Protein AF-0000000075690606 (afdb_homodimer)

Nearest PDB structures (foldseek):
  7mq9-assembly1_SK  TM=8.067E-01  e=2.997E-12  Homo sapiens
  6rxz-assembly1_CO  TM=7.701E-01  e=4.502E-12  Thermochaetoides thermophila
  6rxy-assembly1_CN  TM=7.654E-01  e=1.141E-11  Thermochaetoides thermophila
  3oii-assembly1_A  TM=7.706E-01  e=3.441E-11  Saccharomyces cerevisiae
  5wyk-assembly1_E2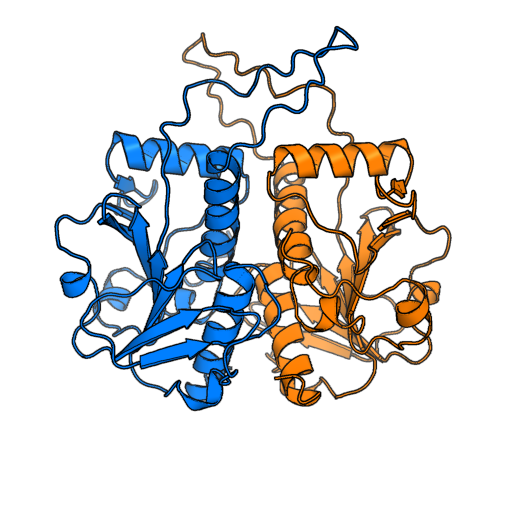  TM=7.170E-01  e=6.152E-11  Saccharomyces cerevisiae S288C

Sequence (434 aa):
MNDAKVISSKQLKSITPLLTFIIDGVKLYPHSKYPRPLLVTDEEEFESQKITKKDIITEQLYHVLYFLQNTALNLSGQQRVLLRTEDKQVIFVDPRLKVPDVFDDYLAMLHLLMEDRRVCSVEKGSEIMKFVKSDLTHSIPTGAKRIAAYLSKTDSVTSPDEFLKAEPTAVYIHLDPTVQSYDEVLLGKYCVSNDILSAVTLASRILHSMESKANLWMNDAKVISSKQLKSITPLLTFIIDGVKLYPHSKYPRPLLVTDEEEFESQKITKKDIITEQLYHVLYFLQNTALNLSGQQRVLLRTEDKQVIFVDPRLKVPDVFDDYLAMLHLLMEDRRVCSVEKGSEIMKFVKSDLTHSIPTGAKRIAAYLSKTDSVTSPDEFLKAEPTAVYIHLDPTVQSYDEVLLGKYCVSNDILSAVTLASRILHSMESKANLW

Structure (mmCIF, N/CA/C/O backbone):
data_AF-0000000075690606-model_v1
#
loop_
_entity.id
_entity.type
_entity.pdbx_description
1 polymer 'Uncharacterized protein'
#
loop_
_atom_site.group_PDB
_atom_site.id
_atom_site.type_symbol
_atom_site.label_atom_id
_atom_site.label_alt_id
_atom_site.label_comp_id
_atom_site.label_asym_id
_atom_site.label_entity_id
_atom_site.label_seq_id
_atom_site.pdbx_PDB_ins_code
_atom_site.Cartn_x
_atom_site.Cartn_y
_atom_site.Cartn_z
_atom_site.occupancy
_atom_site.B_iso_or_equiv
_atom_site.auth_seq_id
_atom_site.auth_comp_id
_atom_site.auth_asym_id
_atom_site.auth_atom_id
_atom_site.pdbx_PDB_model_num
ATOM 1 N N . MET A 1 1 ? -16.484 5.484 -18.156 1 24.42 1 MET A N 1
ATOM 2 C CA . MET A 1 1 ? -15.945 6.496 -17.25 1 24.42 1 MET A CA 1
ATOM 3 C C . MET A 1 1 ? -16.266 6.164 -15.797 1 24.42 1 MET A C 1
ATOM 5 O O . MET A 1 1 ? -17.422 6.168 -15.391 1 24.42 1 MET A O 1
ATOM 9 N N . ASN A 1 2 ? -15.703 5.145 -15.172 1 32.97 2 ASN A N 1
ATOM 10 C CA . ASN A 1 2 ? -15.977 4.414 -13.938 1 32.97 2 ASN A CA 1
ATOM 11 C C . ASN A 1 2 ? -16.031 5.348 -12.734 1 32.97 2 ASN A C 1
ATOM 13 O O . ASN A 1 2 ? -15.008 5.926 -12.352 1 32.97 2 ASN A O 1
ATOM 17 N N . ASP A 1 3 ? -17.141 6.121 -12.562 1 39.31 3 ASP A N 1
ATOM 18 C CA . ASP A 1 3 ? -17.422 7.219 -11.641 1 39.31 3 ASP A CA 1
ATOM 19 C C . ASP A 1 3 ? -17.281 6.762 -10.188 1 39.31 3 ASP A C 1
ATOM 21 O O . ASP A 1 3 ? -18.125 6.027 -9.68 1 39.31 3 ASP A O 1
ATOM 25 N N . ALA A 1 4 ? -16.234 6.289 -9.82 1 46.78 4 ALA A N 1
ATOM 26 C CA . ALA A 1 4 ? -16.125 6.184 -8.367 1 46.78 4 ALA A CA 1
ATOM 27 C C . ALA A 1 4 ? -16.797 7.359 -7.676 1 46.78 4 ALA A C 1
ATOM 29 O O . ALA A 1 4 ? -16.703 8.5 -8.133 1 46.78 4 ALA A O 1
ATOM 30 N N . LYS A 1 5 ? -17.891 7.133 -7.02 1 54.69 5 LYS A N 1
ATOM 31 C CA . LYS A 1 5 ? -18.594 8.164 -6.273 1 54.69 5 LYS A CA 1
ATOM 32 C C . LYS A 1 5 ? -17.625 9.07 -5.516 1 54.69 5 LYS A C 1
ATOM 34 O O . LYS A 1 5 ? -17.109 8.688 -4.465 1 54.69 5 LYS A O 1
ATOM 39 N N . VAL A 1 6 ? -16.938 9.867 -6.32 1 60.19 6 VAL A N 1
ATOM 40 C CA . VAL A 1 6 ? -16.094 10.883 -5.695 1 60.19 6 VAL A CA 1
ATOM 41 C C . VAL A 1 6 ? -16.953 11.836 -4.875 1 60.19 6 VAL A C 1
ATOM 43 O O . VAL A 1 6 ? -17.969 12.336 -5.359 1 60.19 6 VAL A O 1
ATOM 46 N N . ILE A 1 7 ? -16.75 11.859 -3.621 1 74 7 ILE A N 1
ATOM 47 C CA . ILE A 1 7 ? -17.484 12.711 -2.695 1 74 7 ILE A CA 1
ATOM 48 C C . ILE A 1 7 ? -17.406 14.164 -3.152 1 74 7 ILE A C 1
ATOM 50 O O . ILE A 1 7 ? -16.359 14.609 -3.641 1 74 7 ILE A O 1
ATOM 54 N N . SER A 1 8 ? -18.484 14.828 -3.139 1 76.19 8 SER A N 1
ATOM 55 C CA . SER A 1 8 ? -18.562 16.219 -3.564 1 76.19 8 SER A CA 1
ATOM 56 C C . SER A 1 8 ? -17.891 17.141 -2.547 1 76.19 8 SER A C 1
ATOM 58 O O . SER A 1 8 ? -17.719 16.766 -1.387 1 76.19 8 SER A O 1
ATOM 60 N N . SER A 1 9 ? -17.453 18.312 -3 1 77.69 9 SER A N 1
ATOM 61 C CA . SER A 1 9 ? -16.828 19.312 -2.137 1 77.69 9 SER A CA 1
ATOM 62 C C . SER A 1 9 ? -17.766 19.734 -1.014 1 77.69 9 SER A C 1
ATOM 64 O O . SER A 1 9 ? -17.344 19.938 0.121 1 77.69 9 SER A O 1
ATOM 66 N N . LYS A 1 10 ? -18.984 19.906 -1.404 1 77.56 10 LYS A N 1
ATOM 67 C CA . LYS A 1 10 ? -19.984 20.297 -0.422 1 77.56 10 LYS A CA 1
ATOM 68 C C . LYS A 1 10 ? -20.141 19.25 0.671 1 77.56 10 LYS A C 1
ATOM 70 O O . LYS A 1 10 ? -20.203 19.578 1.856 1 77.56 10 LYS A O 1
ATOM 75 N N . GLN A 1 11 ? -20.156 18.031 0.34 1 83 11 GLN A N 1
ATOM 76 C CA . GLN A 1 11 ? -20.281 16.938 1.291 1 83 11 GLN A CA 1
ATOM 77 C C . GLN A 1 11 ? -19.047 16.828 2.178 1 83 11 GLN A C 1
ATOM 79 O O . GLN A 1 11 ? -19.156 16.562 3.377 1 83 11 GLN A O 1
ATOM 84 N N . LEU A 1 12 ? -17.938 17.094 1.613 1 85.19 12 LEU A N 1
ATOM 85 C CA . LEU A 1 12 ? -16.672 16.969 2.326 1 85.19 12 LEU A CA 1
ATOM 86 C C . LEU A 1 12 ? -16.594 17.984 3.475 1 85.19 12 LEU A C 1
ATOM 88 O O . LEU A 1 12 ? -16.078 17.672 4.547 1 85.19 12 LEU A O 1
ATOM 92 N N . LYS A 1 13 ? -17.125 19.141 3.236 1 81.5 13 LYS A N 1
ATOM 93 C CA . LYS A 1 13 ? -17.078 20.203 4.25 1 81.5 13 LYS A CA 1
ATOM 94 C C . LYS A 1 13 ? -17.953 19.828 5.453 1 81.5 13 LYS A C 1
ATOM 96 O O . LYS A 1 13 ? -17.688 20.281 6.57 1 81.5 13 LYS A O 1
ATOM 101 N N . SER A 1 14 ? -18.891 18.984 5.211 1 85.81 14 SER A N 1
ATOM 102 C CA . SER A 1 14 ? -19.844 18.656 6.262 1 85.81 14 SER A CA 1
ATOM 103 C C . SER A 1 14 ? -19.406 17.422 7.035 1 85.81 14 SER A C 1
ATOM 105 O O . SER A 1 14 ? -20.016 17.078 8.055 1 85.81 14 SER A O 1
ATOM 107 N N . ILE A 1 15 ? -18.391 16.812 6.648 1 89.19 15 ILE A N 1
ATOM 108 C CA . ILE A 1 15 ? -17.969 15.562 7.262 1 89.19 15 ILE A CA 1
ATOM 109 C C . ILE A 1 15 ? -16.75 15.812 8.141 1 89.19 15 ILE A C 1
ATOM 111 O O . ILE A 1 15 ? -15.758 16.406 7.695 1 89.19 15 ILE A O 1
ATOM 115 N N . THR A 1 16 ? -16.922 15.461 9.398 1 89.69 16 THR A N 1
ATOM 116 C CA . THR A 1 16 ? -15.75 15.438 10.266 1 89.69 16 THR A CA 1
ATOM 117 C C . THR A 1 16 ? -14.938 14.164 10.039 1 89.69 16 THR A C 1
ATOM 119 O O . THR A 1 16 ? -15.445 13.055 10.219 1 89.69 16 THR A O 1
ATOM 122 N N . PRO A 1 17 ? -13.695 14.344 9.641 1 94.38 17 PRO A N 1
ATOM 123 C CA . PRO A 1 17 ? -12.906 13.148 9.367 1 94.38 17 PRO A CA 1
ATOM 124 C C . PRO A 1 17 ? -12.672 12.297 10.609 1 94.38 17 PRO A C 1
ATOM 126 O O . PRO A 1 17 ? -12.453 12.836 11.695 1 94.38 17 PRO A O 1
ATOM 129 N N . LEU A 1 18 ? -12.719 11.039 10.422 1 95.56 18 LEU A N 1
ATOM 130 C CA . LEU A 1 18 ? -12.461 10.086 11.5 1 95.56 18 LEU A CA 1
ATOM 131 C C . LEU A 1 18 ? -10.961 9.883 11.695 1 95.56 18 LEU A C 1
ATOM 133 O O . LEU A 1 18 ? -10.5 9.695 12.82 1 95.56 18 LEU A O 1
ATOM 137 N N . LEU A 1 19 ? -10.258 9.891 10.648 1 97.62 19 LEU A N 1
ATOM 138 C CA . LEU A 1 19 ? -8.828 9.602 10.68 1 97.62 19 LEU A CA 1
ATOM 139 C C . LEU A 1 19 ? -8.047 10.602 9.844 1 97.62 19 LEU A C 1
ATOM 141 O O . LEU A 1 19 ? -8.336 10.789 8.656 1 97.62 19 LEU A O 1
ATOM 145 N N . THR A 1 20 ? -7.129 11.305 10.461 1 97.75 20 THR A N 1
ATOM 146 C CA . THR A 1 20 ? -6.215 12.211 9.773 1 97.75 20 THR A CA 1
ATOM 147 C C . THR A 1 20 ? -4.777 11.711 9.875 1 97.75 20 THR A C 1
ATOM 149 O O . THR A 1 20 ? -4.23 11.594 10.969 1 97.75 20 THR A O 1
ATOM 152 N N . PHE A 1 21 ? -4.199 11.375 8.766 1 98.44 21 PHE A N 1
ATOM 153 C CA . PHE A 1 21 ? -2.791 10.992 8.734 1 98.44 21 PHE A CA 1
ATOM 154 C C . PHE A 1 21 ? -1.898 12.219 8.594 1 98.44 21 PHE A C 1
ATOM 156 O O . PHE A 1 21 ? -2.105 13.039 7.695 1 98.44 21 PHE A O 1
ATOM 163 N N . ILE A 1 22 ? -0.975 12.367 9.461 1 97.81 22 ILE A N 1
ATOM 164 C CA . ILE A 1 22 ? 0.093 13.352 9.328 1 97.81 22 ILE A CA 1
ATOM 165 C C . ILE A 1 22 ? 1.392 12.656 8.93 1 97.81 22 ILE A C 1
ATOM 167 O O . ILE A 1 22 ? 2.061 12.039 9.766 1 97.81 22 ILE A O 1
ATOM 171 N N . ILE A 1 23 ? 1.732 12.758 7.684 1 98.19 23 ILE A N 1
ATOM 172 C CA . ILE A 1 23 ? 2.936 12.117 7.152 1 98.19 23 ILE A CA 1
ATOM 173 C C . ILE A 1 23 ? 4.109 13.094 7.238 1 98.19 23 ILE A C 1
ATOM 175 O O . ILE A 1 23 ? 4.152 14.094 6.52 1 98.19 23 ILE A O 1
ATOM 179 N N . ASP A 1 24 ? 5.031 12.734 8.078 1 96.81 24 ASP A N 1
ATOM 180 C CA . ASP A 1 24 ? 6.156 13.617 8.367 1 96.81 24 ASP A CA 1
ATOM 181 C C . ASP A 1 24 ? 7.422 13.148 7.652 1 96.81 24 ASP A C 1
ATOM 183 O O . ASP A 1 24 ? 7.477 12.016 7.156 1 96.81 24 ASP A O 1
ATOM 187 N N . GLY A 1 25 ? 8.414 14.039 7.523 1 94.69 25 GLY A N 1
ATOM 188 C CA . GLY A 1 25 ? 9.688 13.711 6.902 1 94.69 25 GLY A CA 1
ATOM 189 C C . GLY A 1 25 ? 9.656 13.82 5.391 1 94.69 25 GLY A C 1
ATOM 190 O O . GLY A 1 25 ? 10.453 13.18 4.699 1 94.69 25 GLY A O 1
ATOM 191 N N . VAL A 1 26 ? 8.758 14.609 4.906 1 95 26 VAL A N 1
ATOM 192 C CA . VAL A 1 26 ? 8.594 14.758 3.463 1 95 26 VAL A CA 1
ATOM 193 C C . VAL A 1 26 ? 9.68 15.688 2.92 1 95 26 VAL A C 1
ATOM 195 O O . VAL A 1 26 ? 9.969 16.734 3.518 1 95 26 VAL A O 1
ATOM 198 N N . LYS A 1 27 ? 10.359 15.25 1.871 1 87.69 27 LYS A N 1
ATOM 199 C CA . LYS A 1 27 ? 11.312 16.094 1.146 1 87.69 27 LYS A CA 1
ATOM 200 C C . LYS A 1 27 ? 10.883 16.281 -0.305 1 87.69 27 LYS A C 1
ATOM 202 O O . LYS A 1 27 ? 10.719 15.305 -1.044 1 87.69 27 LYS A O 1
ATOM 207 N N . LEU A 1 28 ? 10.578 17.516 -0.555 1 83.06 28 LEU A N 1
ATOM 208 C CA . LEU A 1 28 ? 10.203 17.828 -1.929 1 83.06 28 LEU A CA 1
ATOM 209 C C . LEU A 1 28 ? 11.375 18.453 -2.684 1 83.06 28 LEU A C 1
ATOM 211 O O . LEU A 1 28 ? 12.078 19.312 -2.15 1 83.06 28 LEU A O 1
ATOM 215 N N . TYR A 1 29 ? 12.039 17.719 -3.527 1 68.06 29 TYR A N 1
ATOM 216 C CA . TYR A 1 29 ? 13.18 18.266 -4.25 1 68.06 29 TYR A CA 1
ATOM 217 C C . TYR A 1 29 ? 12.758 18.797 -5.617 1 68.06 29 TYR A C 1
ATOM 219 O O . TYR A 1 29 ? 11.867 18.234 -6.258 1 68.06 29 TYR A O 1
ATOM 227 N N . PRO A 1 30 ? 13.305 20.078 -5.754 1 55.25 30 PRO A N 1
ATOM 228 C CA . PRO A 1 30 ? 13.078 20.516 -7.129 1 55.25 30 PRO A CA 1
ATOM 229 C C . PRO A 1 30 ? 13.609 19.531 -8.164 1 55.25 30 PRO A C 1
ATOM 231 O O . PRO A 1 30 ? 14.695 18.969 -7.996 1 55.25 30 PRO A O 1
ATOM 234 N N . HIS A 1 31 ? 12.859 18.562 -8.438 1 48.44 31 HIS A N 1
ATOM 235 C CA . HIS A 1 31 ? 13.383 17.688 -9.477 1 48.44 31 HIS A CA 1
ATOM 236 C C . HIS A 1 31 ? 14.016 18.5 -10.609 1 48.44 31 HIS A C 1
ATOM 238 O O . HIS A 1 31 ? 13.383 19.406 -11.156 1 48.44 31 HIS A O 1
ATOM 244 N N . SER A 1 32 ? 15.297 18.828 -10.469 1 41.28 32 SER A N 1
ATOM 245 C CA . SER A 1 32 ? 15.836 19.375 -11.711 1 41.28 32 SER A CA 1
ATOM 246 C C . SER A 1 32 ? 15.156 18.75 -12.922 1 41.28 32 SER A C 1
ATOM 248 O O . SER A 1 32 ? 14.625 17.641 -12.844 1 41.28 32 SER A O 1
ATOM 250 N N . LYS A 1 33 ? 15.281 19.438 -14.102 1 37.09 33 LYS A N 1
ATOM 251 C CA . LYS A 1 33 ? 14.641 19.094 -15.375 1 37.09 33 LYS A CA 1
ATOM 252 C C . LYS A 1 33 ? 14.555 17.578 -15.555 1 37.09 33 LYS A C 1
ATOM 254 O O . LYS A 1 33 ? 14.945 16.812 -14.672 1 37.09 33 LYS A O 1
ATOM 259 N N . TYR A 1 34 ? 15.25 17.016 -16.844 1 34.25 34 TYR A N 1
ATOM 260 C CA . TYR A 1 34 ? 15.07 15.906 -17.766 1 34.25 34 TYR A CA 1
ATOM 261 C C . TYR A 1 34 ? 15.438 14.586 -17.109 1 34.25 34 TYR A C 1
ATOM 263 O O . TYR A 1 34 ? 16.25 14.555 -16.172 1 34.25 34 TYR A O 1
ATOM 271 N N . PRO A 1 35 ? 14.672 13.602 -17.5 1 35.22 35 PRO A N 1
ATOM 272 C CA . PRO A 1 35 ? 14.953 12.211 -17.172 1 35.22 35 PRO A CA 1
ATOM 273 C C . PRO A 1 35 ? 16.453 11.906 -17.125 1 35.22 35 PRO A C 1
ATOM 275 O O . PRO A 1 35 ? 17.234 12.547 -17.828 1 35.22 35 PRO A O 1
ATOM 278 N N . ARG A 1 36 ? 16.875 11.367 -16.094 1 33.84 36 ARG A N 1
ATOM 279 C CA . ARG A 1 36 ? 18.25 10.875 -16.078 1 33.84 36 ARG A CA 1
ATOM 280 C C . ARG A 1 36 ? 18.688 10.406 -17.469 1 33.84 36 ARG A C 1
ATOM 282 O O . ARG A 1 36 ? 17.953 9.688 -18.141 1 33.84 36 ARG A O 1
ATOM 289 N N . PRO A 1 37 ? 19.578 11.156 -18.188 1 29.89 37 PRO A N 1
ATOM 290 C CA . PRO A 1 37 ? 20.078 10.594 -19.438 1 29.89 37 PRO A CA 1
ATOM 291 C C . PRO A 1 37 ? 20.391 9.102 -19.328 1 29.89 37 PRO A C 1
ATOM 293 O O . PRO A 1 37 ? 21.031 8.672 -18.375 1 29.89 37 PRO A O 1
ATOM 296 N N . LEU A 1 38 ? 19.516 8.281 -19.891 1 30.48 38 LEU A N 1
ATOM 297 C CA . LEU A 1 38 ? 19.922 6.891 -20.078 1 30.48 38 LEU A CA 1
ATOM 298 C C . LEU A 1 38 ? 21.297 6.816 -20.734 1 30.48 38 LEU A C 1
ATOM 300 O O . LEU A 1 38 ? 21.438 7.039 -21.953 1 30.48 38 LEU A O 1
ATOM 304 N N . LEU A 1 39 ? 22.453 7.492 -20.359 1 30.55 39 LEU A N 1
ATOM 305 C CA . LEU A 1 39 ? 23.656 7.129 -21.094 1 30.55 39 LEU A CA 1
ATOM 306 C C . LEU A 1 39 ? 23.766 5.617 -21.234 1 30.55 39 LEU A C 1
ATOM 308 O O . LEU A 1 39 ? 23.781 4.887 -20.25 1 30.55 39 LEU A O 1
ATOM 312 N N . VAL A 1 40 ? 23.109 5.027 -22.359 1 30.05 40 VAL A N 1
ATOM 313 C CA . VAL A 1 40 ? 23.297 3.678 -22.875 1 30.05 40 VAL A CA 1
ATOM 314 C C . VAL A 1 40 ? 24.734 3.232 -22.641 1 30.05 40 VAL A C 1
ATOM 316 O O . VAL A 1 40 ? 25 2.061 -22.359 1 30.05 40 VAL A O 1
ATOM 319 N N . THR A 1 41 ? 25.797 3.818 -23.469 1 30.73 41 THR A N 1
ATOM 320 C CA . THR A 1 41 ? 26.891 3.092 -24.109 1 30.73 41 THR A CA 1
ATOM 321 C C . THR A 1 41 ? 27.828 2.5 -23.047 1 30.73 41 THR A C 1
ATOM 323 O O . THR A 1 41 ? 28.344 1.396 -23.234 1 30.73 41 THR A O 1
ATOM 326 N N . ASP A 1 42 ? 28.859 3.316 -22.562 1 31.97 42 ASP A N 1
ATOM 327 C CA . ASP A 1 42 ? 30.109 2.74 -22.062 1 31.97 42 ASP A CA 1
ATOM 328 C C . ASP A 1 42 ? 29.859 1.919 -20.797 1 31.97 42 ASP A C 1
ATOM 330 O O . ASP A 1 42 ? 29.016 2.273 -19.984 1 31.97 42 ASP A O 1
ATOM 334 N N . GLU A 1 43 ? 30.25 0.539 -20.719 1 33.53 43 GLU A N 1
ATOM 335 C CA . GLU A 1 43 ? 30.469 -0.505 -19.734 1 33.53 43 GLU A CA 1
ATOM 336 C C . GLU A 1 43 ? 30.562 0.082 -18.328 1 33.53 43 GLU A C 1
ATOM 338 O O . GLU A 1 43 ? 30.109 -0.534 -17.359 1 33.53 43 GLU A O 1
ATOM 343 N N . GLU A 1 44 ? 31.344 1.077 -18.109 1 33.06 44 GLU A N 1
ATOM 344 C CA . GLU A 1 44 ? 31.828 1.677 -16.875 1 33.06 44 GLU A CA 1
ATOM 345 C C . GLU A 1 44 ? 30.719 2.441 -16.156 1 33.06 44 GLU A C 1
ATOM 347 O O . GLU A 1 44 ? 30.703 2.516 -14.922 1 33.06 44 GLU A O 1
ATOM 352 N N . GLU A 1 45 ? 29.938 3.305 -16.844 1 32.97 45 GLU A N 1
ATOM 353 C CA . GLU A 1 45 ? 29.125 4.277 -16.125 1 32.97 45 GLU A CA 1
ATOM 354 C C . GLU A 1 45 ? 27.812 3.648 -15.648 1 32.97 45 GLU A C 1
ATOM 356 O O . GLU A 1 45 ? 26.875 4.359 -15.258 1 32.97 45 GLU A O 1
ATOM 361 N N . PHE A 1 46 ? 27.281 2.502 -16.031 1 33.19 46 PHE A N 1
ATOM 362 C CA . PHE A 1 46 ? 26.375 1.87 -15.078 1 33.19 46 PHE A CA 1
ATOM 363 C C . PHE A 1 46 ? 26.797 2.189 -13.648 1 33.19 46 PHE A C 1
ATOM 365 O O . PHE A 1 46 ? 27.25 1.306 -12.914 1 33.19 46 PHE A O 1
ATOM 372 N N . GLU A 1 47 ? 27.75 3.094 -13.5 1 34 47 GLU A N 1
ATOM 373 C CA . GLU A 1 47 ? 27.969 3.518 -12.117 1 34 47 GLU A CA 1
ATOM 374 C C . GLU A 1 47 ? 26.656 3.639 -11.359 1 34 47 GLU A C 1
ATOM 376 O O . GLU A 1 47 ? 25.641 4.074 -11.914 1 34 47 GLU A O 1
ATOM 381 N N . SER A 1 48 ? 26.375 2.895 -10.297 1 37.78 48 SER A N 1
ATOM 382 C CA . SER A 1 48 ? 25.391 2.945 -9.211 1 37.78 48 SER A CA 1
ATOM 383 C C . SER A 1 48 ? 24.828 4.352 -9.039 1 37.78 48 SER A C 1
ATOM 385 O O . SER A 1 48 ? 25.547 5.273 -8.656 1 37.78 48 SER A O 1
ATOM 387 N N . GLN A 1 49 ? 24.375 4.945 -10.031 1 42.22 49 GLN A N 1
ATOM 388 C CA . GLN A 1 49 ? 23.75 6.219 -9.703 1 42.22 49 GLN A CA 1
ATOM 389 C C . GLN A 1 49 ? 23.266 6.238 -8.25 1 42.22 49 GLN A C 1
ATOM 391 O O . GLN A 1 49 ? 22.547 5.336 -7.816 1 42.22 49 GLN A O 1
ATOM 396 N N . LYS A 1 50 ? 24 6.867 -7.496 1 47.72 50 LYS A N 1
ATOM 397 C CA . LYS A 1 50 ? 23.828 7.031 -6.055 1 47.72 50 LYS A CA 1
ATOM 398 C C . LYS A 1 50 ? 22.391 7.344 -5.695 1 47.72 50 LYS A C 1
ATOM 400 O O . LYS A 1 50 ? 21.859 8.391 -6.078 1 47.72 50 LYS A O 1
ATOM 405 N N . ILE A 1 51 ? 21.594 6.273 -5.637 1 52.94 51 ILE A N 1
ATOM 406 C CA . ILE A 1 51 ? 20.344 6.41 -4.914 1 52.94 51 ILE A CA 1
ATOM 407 C C . ILE A 1 51 ? 20.547 7.316 -3.699 1 52.94 51 ILE A C 1
ATOM 409 O O . ILE A 1 51 ? 21.438 7.086 -2.885 1 52.94 51 ILE A O 1
ATOM 413 N N . THR A 1 52 ? 20.016 8.594 -3.973 1 64.94 52 THR A N 1
ATOM 414 C CA . THR A 1 52 ? 20.094 9.5 -2.83 1 64.94 52 THR A CA 1
ATOM 415 C C . THR A 1 52 ? 18.922 9.289 -1.889 1 64.94 52 THR A C 1
ATOM 417 O O . THR A 1 52 ? 17.906 8.68 -2.268 1 64.94 52 THR A O 1
ATOM 420 N N . LYS A 1 53 ? 19.141 9.523 -0.742 1 70.06 53 LYS A N 1
ATOM 421 C CA . LYS A 1 53 ? 18.078 9.539 0.251 1 70.06 53 LYS A CA 1
ATOM 422 C C . LYS A 1 53 ? 16.859 10.328 -0.255 1 70.06 53 LYS A C 1
ATOM 424 O O . LYS A 1 53 ? 15.719 9.969 0.034 1 70.06 53 LYS A O 1
ATOM 429 N N . LYS A 1 54 ? 17.188 11.227 -1.135 1 66.88 54 LYS A N 1
ATOM 430 C CA . LYS A 1 54 ? 16.141 12.055 -1.698 1 66.88 54 LYS A CA 1
ATOM 431 C C . LYS A 1 54 ? 15.211 11.242 -2.602 1 66.88 54 LYS A C 1
ATOM 433 O O . LYS A 1 54 ? 13.992 11.359 -2.523 1 66.88 54 LYS A O 1
ATOM 438 N N . ASP A 1 55 ? 15.82 10.406 -3.328 1 77.25 55 ASP A N 1
ATOM 439 C CA . ASP A 1 55 ? 15.039 9.586 -4.242 1 77.25 55 ASP A CA 1
ATOM 440 C C . ASP A 1 55 ? 14.172 8.586 -3.473 1 77.25 55 ASP A C 1
ATOM 442 O O . ASP A 1 55 ? 12.984 8.43 -3.77 1 77.25 55 ASP A O 1
ATOM 446 N N . ILE A 1 56 ? 14.656 8.125 -2.383 1 86.31 56 ILE A N 1
ATOM 447 C CA . ILE A 1 56 ? 13.961 7.109 -1.604 1 86.31 56 ILE A CA 1
ATOM 448 C C . ILE A 1 56 ? 12.742 7.727 -0.925 1 86.31 56 ILE A C 1
ATOM 450 O O . ILE A 1 56 ? 11.648 7.152 -0.954 1 86.31 56 ILE A O 1
ATOM 454 N N . ILE A 1 57 ? 12.945 8.914 -0.417 1 88.94 57 ILE A N 1
ATOM 455 C CA . ILE A 1 57 ? 11.875 9.578 0.315 1 88.94 57 ILE A CA 1
ATOM 456 C C . ILE A 1 57 ? 10.734 9.93 -0.642 1 88.94 57 ILE A C 1
ATOM 458 O O . ILE A 1 57 ? 9.562 9.781 -0.299 1 88.94 57 ILE A O 1
ATOM 462 N N . THR A 1 58 ? 11.094 10.352 -1.802 1 90.94 58 THR A N 1
ATOM 463 C CA . THR A 1 58 ? 10.094 10.688 -2.809 1 90.94 58 THR A CA 1
ATOM 464 C C . THR A 1 58 ? 9.289 9.453 -3.213 1 90.94 58 THR A C 1
ATOM 466 O O . THR A 1 58 ? 8.07 9.523 -3.342 1 90.94 58 THR A O 1
ATOM 469 N N . GLU A 1 59 ? 10.016 8.414 -3.383 1 92.56 59 GLU A N 1
ATOM 470 C CA . GLU A 1 59 ? 9.359 7.164 -3.766 1 92.56 59 GLU A CA 1
ATOM 471 C C . GLU A 1 59 ? 8.484 6.629 -2.637 1 92.56 59 GLU A C 1
ATOM 473 O O . GLU A 1 59 ? 7.375 6.148 -2.879 1 92.56 59 GLU A O 1
ATOM 478 N N . GLN A 1 60 ? 8.992 6.711 -1.403 1 95.25 60 GLN A N 1
ATOM 479 C CA . GLN A 1 60 ? 8.211 6.277 -0.251 1 95.25 60 GLN A CA 1
ATOM 480 C C . GLN A 1 60 ? 6.918 7.078 -0.128 1 95.25 60 GLN A C 1
ATOM 482 O O . GLN A 1 60 ? 5.852 6.516 0.143 1 95.25 60 GLN A O 1
ATOM 487 N N . LEU A 1 61 ? 7.059 8.336 -0.376 1 97.19 61 LEU A N 1
ATOM 488 C CA . LEU A 1 61 ? 5.879 9.195 -0.354 1 97.19 61 LEU A CA 1
ATOM 489 C C . LEU A 1 61 ? 4.875 8.758 -1.416 1 97.19 61 LEU A C 1
ATOM 491 O O . LEU A 1 61 ? 3.664 8.773 -1.174 1 97.19 61 LEU A O 1
ATOM 495 N N . TYR A 1 62 ? 5.363 8.375 -2.58 1 96.56 62 TYR A N 1
ATOM 496 C CA . TYR A 1 62 ? 4.492 7.902 -3.652 1 96.56 62 TYR A CA 1
ATOM 497 C C . TYR A 1 62 ? 3.662 6.711 -3.193 1 96.56 62 TYR A C 1
ATOM 499 O O . TYR A 1 62 ? 2.449 6.668 -3.42 1 96.56 62 TYR A O 1
ATOM 507 N N . HIS A 1 63 ? 4.27 5.773 -2.529 1 97.69 63 HIS A N 1
ATOM 508 C CA . HIS A 1 63 ? 3.576 4.582 -2.049 1 97.69 63 HIS A CA 1
ATOM 509 C C . HIS A 1 63 ? 2.516 4.941 -1.012 1 97.69 63 HIS A C 1
ATOM 511 O O . HIS A 1 63 ? 1.401 4.414 -1.049 1 97.69 63 HIS A O 1
ATOM 517 N N . VAL A 1 64 ? 2.848 5.836 -0.12 1 98.56 64 VAL A N 1
ATOM 518 C CA . VAL A 1 64 ? 1.948 6.203 0.969 1 98.56 64 VAL A CA 1
ATOM 519 C C . VAL A 1 64 ? 0.738 6.949 0.412 1 98.56 64 VAL A C 1
ATOM 521 O O . VAL A 1 64 ? -0.406 6.598 0.704 1 98.56 64 VAL A O 1
ATOM 524 N N . LEU A 1 65 ? 1 7.938 -0.447 1 98.25 65 LEU A N 1
ATOM 525 C CA . LEU A 1 65 ? -0.085 8.734 -1.007 1 98.25 65 LEU A CA 1
ATOM 526 C C . LEU A 1 65 ? -0.987 7.883 -1.893 1 98.25 65 LEU A C 1
ATOM 528 O O . LEU A 1 65 ? -2.215 7.984 -1.816 1 98.25 65 LEU A O 1
ATOM 532 N N . TYR A 1 66 ? -0.346 7.074 -2.711 1 97.62 66 TYR A N 1
ATOM 533 C CA . TYR A 1 66 ? -1.11 6.211 -3.604 1 97.62 66 TYR A CA 1
ATOM 534 C C . TYR A 1 66 ? -2.059 5.312 -2.816 1 97.62 66 TYR A C 1
ATOM 536 O O . TYR A 1 66 ? -3.225 5.156 -3.186 1 97.62 66 TYR A O 1
ATOM 544 N N . PHE A 1 67 ? -1.604 4.766 -1.772 1 98.25 67 PHE A N 1
ATOM 545 C CA . PHE A 1 67 ? -2.396 3.869 -0.939 1 98.25 67 PHE A CA 1
ATOM 546 C C . PHE A 1 67 ? -3.482 4.637 -0.197 1 98.25 67 PHE A C 1
ATOM 548 O O . PHE A 1 67 ? -4.664 4.305 -0.296 1 98.25 67 PHE A O 1
ATOM 555 N N . LEU A 1 68 ? -3.156 5.699 0.499 1 98.19 68 LEU A N 1
ATOM 556 C CA . LEU A 1 68 ? -4.074 6.402 1.39 1 98.19 68 LEU A CA 1
ATOM 557 C C . LEU A 1 68 ? -5.188 7.078 0.599 1 98.19 68 LEU A C 1
ATOM 559 O O . LEU A 1 68 ? -6.316 7.191 1.083 1 98.19 68 LEU A O 1
ATOM 563 N N . GLN A 1 69 ? -4.883 7.496 -0.628 1 96.44 69 GLN A N 1
ATOM 564 C CA . GLN A 1 69 ? -5.902 8.164 -1.434 1 96.44 69 GLN A CA 1
ATOM 565 C C . GLN A 1 69 ? -6.859 7.152 -2.059 1 96.44 69 GLN A C 1
ATOM 567 O O . GLN A 1 69 ? -7.863 7.535 -2.662 1 96.44 69 GLN A O 1
ATOM 572 N N . ASN A 1 70 ? -6.484 5.848 -1.897 1 94.62 70 ASN A N 1
ATOM 573 C CA . ASN A 1 70 ? -7.285 4.781 -2.492 1 94.62 70 ASN A CA 1
ATOM 574 C C . ASN A 1 70 ? -7.887 3.871 -1.427 1 94.62 70 ASN A C 1
ATOM 576 O O . ASN A 1 70 ? -7.852 2.646 -1.558 1 94.62 70 ASN A O 1
ATOM 580 N N . THR A 1 71 ? -8.391 4.441 -0.391 1 93.88 71 THR A N 1
ATOM 581 C CA . THR A 1 71 ? -9.055 3.695 0.673 1 93.88 71 THR A CA 1
ATOM 582 C C . THR A 1 71 ? -10.539 4.039 0.73 1 93.88 71 THR A C 1
ATOM 584 O O . THR A 1 71 ? -10.961 5.09 0.24 1 93.88 71 THR A O 1
ATOM 587 N N . ALA A 1 72 ? -11.312 3.137 1.305 1 89.5 72 ALA A N 1
ATOM 588 C CA . ALA A 1 72 ? -12.742 3.377 1.459 1 89.5 72 ALA A CA 1
ATOM 589 C C . ALA A 1 72 ? -13 4.582 2.355 1 89.5 72 ALA A C 1
ATOM 591 O O . ALA A 1 72 ? -13.906 5.379 2.09 1 89.5 72 ALA A O 1
ATOM 592 N N . LEU A 1 73 ? -12.211 4.746 3.385 1 92.56 73 LEU A N 1
ATOM 593 C CA . LEU A 1 73 ? -12.352 5.871 4.305 1 92.56 73 LEU A CA 1
ATOM 594 C C . LEU A 1 73 ? -12.102 7.191 3.586 1 92.56 73 LEU A C 1
ATOM 596 O O . LEU A 1 73 ? -12.805 8.18 3.838 1 92.56 73 LEU A O 1
ATOM 600 N N . ASN A 1 74 ? -11.141 7.191 2.738 1 93.94 74 ASN A N 1
ATOM 601 C CA . ASN A 1 74 ? -10.852 8.406 1.976 1 93.94 74 ASN A CA 1
ATOM 602 C C . ASN A 1 74 ? -11.969 8.727 0.991 1 93.94 74 ASN A C 1
ATOM 604 O O . ASN A 1 74 ? -12.398 9.883 0.892 1 93.94 74 ASN A O 1
ATOM 608 N N . LEU A 1 75 ? -12.453 7.73 0.335 1 89.62 75 LEU A N 1
ATOM 609 C CA . LEU A 1 75 ? -13.508 7.91 -0.656 1 89.62 75 LEU A CA 1
ATOM 610 C C . LEU A 1 75 ? -14.789 8.414 -0 1 89.62 75 LEU A C 1
ATOM 612 O O . LEU A 1 75 ? -15.555 9.164 -0.614 1 89.62 75 LEU A O 1
ATOM 616 N N . SER A 1 76 ? -15 8.039 1.222 1 89.06 76 SER A N 1
ATOM 617 C CA . SER A 1 76 ? -16.203 8.453 1.939 1 89.06 76 SER A CA 1
ATOM 618 C C . SER A 1 76 ? -16.016 9.828 2.578 1 89.06 76 SER A C 1
ATOM 620 O O . SER A 1 76 ? -16.938 10.375 3.18 1 89.06 76 SER A O 1
ATOM 622 N N . GLY A 1 77 ? -14.828 10.344 2.504 1 91.62 77 GLY A N 1
ATOM 623 C CA . GLY A 1 77 ? -14.547 11.672 3.047 1 91.62 77 GLY A CA 1
ATOM 624 C C . GLY A 1 77 ? -14.172 11.648 4.516 1 91.62 77 GLY A C 1
ATOM 625 O O . GLY A 1 77 ? -14.031 12.695 5.141 1 91.62 77 GLY A O 1
ATOM 626 N N . GLN A 1 78 ? -13.914 10.477 5.047 1 93.88 78 GLN A N 1
ATOM 627 C CA . GLN A 1 78 ? -13.672 10.336 6.48 1 93.88 78 GLN A CA 1
ATOM 628 C C . GLN A 1 78 ? -12.18 10.266 6.781 1 93.88 78 GLN A C 1
ATOM 630 O O . GLN A 1 78 ? -11.781 10.109 7.938 1 93.88 78 GLN A O 1
ATOM 635 N N . GLN A 1 79 ? -11.383 10.391 5.793 1 96 79 GLN A N 1
ATOM 636 C CA . GLN A 1 79 ? -9.93 10.398 5.938 1 96 79 GLN A CA 1
ATOM 637 C C . GLN A 1 79 ? -9.336 11.703 5.418 1 96 79 GLN A C 1
ATOM 639 O O . GLN A 1 79 ? -9.844 12.281 4.449 1 96 79 GLN A O 1
ATOM 644 N N . ARG A 1 80 ? -8.312 12.188 6.133 1 96.81 80 ARG A N 1
ATOM 645 C CA . ARG A 1 80 ? -7.516 13.32 5.676 1 96.81 80 ARG A CA 1
ATOM 646 C C . ARG A 1 80 ? -6.027 13 5.719 1 96.81 80 ARG A C 1
ATOM 648 O O . ARG A 1 80 ? -5.59 12.164 6.52 1 96.81 80 ARG A O 1
ATOM 655 N N . VAL A 1 81 ? -5.312 13.602 4.781 1 98.31 81 VAL A N 1
ATOM 656 C CA . VAL A 1 81 ? -3.861 13.43 4.754 1 98.31 81 VAL A CA 1
ATOM 657 C C . VAL A 1 81 ? -3.186 14.805 4.773 1 98.31 81 VAL A C 1
ATOM 659 O O . VAL A 1 81 ? -3.531 15.688 3.986 1 98.31 81 VAL A O 1
ATOM 662 N N . LEU A 1 82 ? -2.354 15.023 5.695 1 97.69 82 LEU A N 1
ATOM 663 C CA . LEU A 1 82 ? -1.469 16.172 5.785 1 97.69 82 LEU A CA 1
ATOM 664 C C . LEU A 1 82 ? -0.008 15.758 5.668 1 97.69 82 LEU A C 1
ATOM 666 O O . LEU A 1 82 ? 0.41 14.773 6.293 1 97.69 82 LEU A O 1
ATOM 670 N N . LEU A 1 83 ? 0.686 16.453 4.844 1 97.56 83 LEU A N 1
ATOM 671 C CA . LEU A 1 83 ? 2.123 16.234 4.73 1 97.56 83 LEU A CA 1
ATOM 672 C C . LEU A 1 83 ? 2.9 17.312 5.461 1 97.56 83 LEU A C 1
ATOM 674 O O . LEU A 1 83 ? 2.529 18.5 5.402 1 97.56 83 LEU A O 1
ATOM 678 N N . ARG A 1 84 ? 3.854 16.938 6.09 1 96.06 84 ARG A N 1
ATOM 679 C CA . ARG A 1 84 ? 4.766 17.891 6.703 1 96.06 84 ARG A CA 1
ATOM 680 C C . ARG A 1 84 ? 6.184 17.719 6.168 1 96.06 84 ARG A C 1
ATOM 682 O O . ARG A 1 84 ? 6.777 16.656 6.312 1 96.06 84 ARG A O 1
ATOM 689 N N . THR A 1 85 ? 6.707 18.719 5.594 1 93.62 85 THR A N 1
ATOM 690 C CA . THR A 1 85 ? 8.047 18.688 5.023 1 93.62 85 THR A CA 1
ATOM 691 C C . THR A 1 85 ? 9.102 18.844 6.113 1 93.62 85 THR A C 1
ATOM 693 O O . THR A 1 85 ? 8.781 19.188 7.254 1 93.62 85 THR A O 1
ATOM 696 N N . GLU A 1 86 ? 10.297 18.578 5.777 1 88.44 86 GLU A N 1
ATOM 697 C CA . GLU A 1 86 ? 11.406 18.672 6.723 1 88.44 86 GLU A CA 1
ATOM 698 C C . GLU A 1 86 ? 11.547 20.094 7.25 1 88.44 86 GLU A C 1
ATOM 700 O O . GLU A 1 86 ? 11.945 20.312 8.398 1 88.44 86 GLU A O 1
ATOM 705 N N . ASP A 1 87 ? 11.203 21.094 6.363 1 87.75 87 ASP A N 1
ATOM 706 C CA . ASP A 1 87 ? 11.281 22.484 6.789 1 87.75 87 ASP A CA 1
ATOM 707 C C . ASP A 1 87 ? 9.977 22.922 7.465 1 87.75 87 ASP A C 1
ATOM 709 O O . ASP A 1 87 ? 9.703 24.125 7.574 1 87.75 87 ASP A O 1
ATOM 713 N N . LYS A 1 88 ? 9.109 22.016 7.762 1 89.19 88 LYS A N 1
ATOM 714 C CA . LYS A 1 88 ? 7.93 22.172 8.609 1 89.19 88 LYS A CA 1
ATOM 715 C C . LYS A 1 88 ? 6.801 22.875 7.871 1 89.19 88 LYS A C 1
ATOM 717 O O . LYS A 1 88 ? 5.922 23.469 8.492 1 89.19 88 LYS A O 1
ATOM 722 N N . GLN A 1 89 ? 6.934 22.875 6.621 1 93.62 89 GLN A N 1
ATOM 723 C CA . GLN A 1 89 ? 5.77 23.312 5.855 1 93.62 89 GLN A CA 1
ATOM 724 C C . GLN A 1 89 ? 4.707 22.219 5.793 1 93.62 89 GLN A C 1
ATOM 726 O O . GLN A 1 89 ? 5.027 21.031 5.832 1 93.62 89 GLN A O 1
ATOM 731 N N . VAL A 1 90 ? 3.498 22.703 5.777 1 96.31 90 VAL A N 1
ATOM 732 C CA . VAL A 1 90 ? 2.379 21.766 5.793 1 96.31 90 VAL A CA 1
ATOM 733 C C . VAL A 1 90 ? 1.682 21.766 4.434 1 96.31 90 VAL A C 1
ATOM 735 O O . VAL A 1 90 ? 1.458 22.828 3.85 1 96.31 90 VAL A O 1
ATOM 738 N N . ILE A 1 91 ? 1.443 20.609 3.928 1 97.25 91 ILE A N 1
ATOM 739 C CA . ILE A 1 91 ? 0.727 20.438 2.668 1 97.25 91 ILE A CA 1
ATOM 740 C C . ILE A 1 91 ? -0.587 19.703 2.916 1 97.25 91 ILE A C 1
ATOM 742 O O . ILE A 1 91 ? -0.6 18.625 3.535 1 97.25 91 ILE A O 1
ATOM 746 N N . PHE A 1 92 ? -1.619 20.281 2.488 1 96.75 92 PHE A N 1
ATOM 747 C CA . PHE A 1 92 ? -2.932 19.641 2.543 1 96.75 92 PHE A CA 1
ATOM 748 C C . PHE A 1 92 ? -3.191 18.828 1.286 1 96.75 92 PHE A C 1
ATOM 750 O O . PHE A 1 92 ? -2.953 19.297 0.172 1 96.75 92 PHE A O 1
ATOM 757 N N . VAL A 1 93 ? -3.629 17.562 1.451 1 96.69 93 VAL A N 1
ATOM 758 C CA . VAL A 1 93 ? -3.986 16.672 0.348 1 96.69 93 VAL A CA 1
ATOM 759 C C . VAL A 1 93 ? -5.5 16.469 0.319 1 96.69 93 VAL A C 1
ATOM 761 O O . VAL A 1 93 ? -6.062 15.828 1.211 1 96.69 93 VAL A O 1
ATOM 764 N N . ASP A 1 94 ? -6.102 16.922 -0.72 1 93.75 94 ASP A N 1
ATOM 765 C CA . ASP A 1 94 ? -7.543 16.766 -0.879 1 93.75 94 ASP A CA 1
ATOM 766 C C . ASP A 1 94 ? -7.926 15.297 -1.071 1 93.75 94 ASP A C 1
ATOM 768 O O . ASP A 1 94 ? -7.273 14.578 -1.827 1 93.75 94 ASP A O 1
ATOM 772 N N . PRO A 1 95 ? -8.961 14.844 -0.286 1 93.5 95 PRO A N 1
ATOM 773 C CA . PRO A 1 95 ? -9.406 13.461 -0.451 1 93.5 95 PRO A CA 1
ATOM 774 C C . PRO A 1 95 ? -9.766 13.125 -1.896 1 93.5 95 PRO A C 1
ATOM 776 O O . PRO A 1 95 ? -9.734 11.953 -2.287 1 93.5 95 PRO A O 1
ATOM 779 N N . ARG A 1 96 ? -10 14.055 -2.752 1 91 96 ARG A N 1
ATOM 780 C CA . ARG A 1 96 ? -10.422 13.828 -4.129 1 91 96 ARG A CA 1
ATOM 781 C C . ARG A 1 96 ? -9.219 13.719 -5.062 1 91 96 ARG A C 1
ATOM 783 O O . ARG A 1 96 ? -9.375 13.422 -6.25 1 91 96 ARG A O 1
ATOM 790 N N . LEU A 1 97 ? -8.078 13.891 -4.527 1 93 97 LEU A N 1
ATOM 791 C CA . LEU A 1 97 ? -6.883 13.773 -5.355 1 93 97 LEU A CA 1
ATOM 792 C C . LEU A 1 97 ? -6.676 12.336 -5.816 1 93 97 LEU A C 1
ATOM 794 O O . LEU A 1 97 ? -6.578 11.422 -4.996 1 93 97 LEU A O 1
ATOM 798 N N . LYS A 1 98 ? -6.688 12.273 -7.109 1 91.25 98 LYS A N 1
ATOM 799 C CA . LYS A 1 98 ? -6.211 11.016 -7.684 1 91.25 98 LYS A CA 1
ATOM 800 C C . LYS A 1 98 ? -4.711 11.062 -7.941 1 91.25 98 LYS A C 1
ATOM 802 O O . LYS A 1 98 ? -4.25 11.773 -8.836 1 91.25 98 LYS A O 1
ATOM 807 N N . VAL A 1 99 ? -4 10.297 -7.117 1 94.12 99 VAL A N 1
ATOM 808 C CA . VAL A 1 99 ? -2.561 10.219 -7.34 1 94.12 99 VAL A CA 1
ATOM 809 C C . VAL A 1 99 ? -2.283 9.547 -8.68 1 94.12 99 VAL A C 1
ATOM 811 O O . VAL A 1 99 ? -2.871 8.508 -8.992 1 94.12 99 VAL A O 1
ATOM 814 N N . PRO A 1 100 ? -1.421 10.172 -9.5 1 91.19 100 PRO A N 1
ATOM 815 C CA . PRO A 1 100 ? -1.142 9.57 -10.805 1 91.19 100 PRO A CA 1
ATOM 816 C C . PRO A 1 100 ? -0.654 8.133 -10.711 1 91.19 100 PRO A C 1
ATOM 818 O O . PRO A 1 100 ? 0.118 7.797 -9.805 1 91.19 100 PRO A O 1
ATOM 821 N N . ASP A 1 101 ? -1.082 7.332 -11.648 1 90.81 101 ASP A N 1
ATOM 822 C CA . ASP A 1 101 ? -0.706 5.922 -11.664 1 90.81 101 ASP A CA 1
ATOM 823 C C . ASP A 1 101 ? 0.741 5.746 -12.117 1 90.81 101 ASP A C 1
ATOM 825 O O . ASP A 1 101 ? 1.388 4.754 -11.773 1 90.81 101 ASP A O 1
ATOM 829 N N . VAL A 1 102 ? 1.127 6.664 -12.945 1 89.19 102 VAL A N 1
ATOM 830 C CA . VAL A 1 102 ? 2.471 6.582 -13.5 1 89.19 102 VAL A CA 1
ATOM 831 C C . VAL A 1 102 ? 3.422 7.461 -12.695 1 89.19 102 VAL A C 1
ATOM 833 O O . VAL A 1 102 ? 3.119 8.625 -12.422 1 89.19 102 VAL A O 1
ATOM 836 N N . PHE A 1 103 ? 4.551 6.945 -12.445 1 89 103 PHE A N 1
ATOM 837 C CA . PHE A 1 103 ? 5.488 7.609 -11.547 1 89 103 PHE A CA 1
ATOM 838 C C . PHE A 1 103 ? 5.938 8.945 -12.125 1 89 103 PHE A C 1
ATOM 840 O O . PHE A 1 103 ? 6 9.945 -11.406 1 89 103 PHE A O 1
ATOM 847 N N . ASP A 1 104 ? 6.195 8.969 -13.383 1 83.81 104 ASP A N 1
ATOM 848 C CA . ASP A 1 104 ? 6.648 10.211 -14.008 1 83.81 104 ASP A CA 1
ATOM 849 C C . ASP A 1 104 ? 5.59 11.305 -13.875 1 83.81 104 ASP A C 1
ATOM 851 O O . ASP A 1 104 ? 5.922 12.477 -13.688 1 83.81 104 ASP A O 1
ATOM 855 N N . ASP A 1 105 ? 4.391 10.93 -13.984 1 88.56 105 ASP A N 1
ATOM 856 C CA . ASP A 1 105 ? 3.307 11.898 -13.82 1 88.56 105 ASP A CA 1
ATOM 857 C C . ASP A 1 105 ? 3.199 12.359 -12.367 1 88.56 105 ASP A C 1
ATOM 859 O O . ASP A 1 105 ? 2.879 13.516 -12.102 1 88.56 105 ASP A O 1
ATOM 863 N N . TYR A 1 106 ? 3.436 11.461 -11.539 1 90.75 106 TYR A N 1
ATOM 864 C CA . TYR A 1 106 ? 3.482 11.805 -10.117 1 90.75 106 TYR A CA 1
ATOM 865 C C . TYR A 1 106 ? 4.586 12.82 -9.836 1 90.75 106 TYR A C 1
ATOM 867 O O . TYR A 1 106 ? 4.367 13.797 -9.125 1 90.75 106 TYR A O 1
ATOM 875 N N . LEU A 1 107 ? 5.758 12.617 -10.398 1 88 107 LEU A N 1
ATOM 876 C CA . LEU A 1 107 ? 6.863 13.562 -10.242 1 88 107 LEU A CA 1
ATOM 877 C C . LEU A 1 107 ? 6.5 14.93 -10.805 1 88 107 LEU A C 1
ATOM 879 O O . LEU A 1 107 ? 6.816 15.961 -10.203 1 88 107 LEU A O 1
ATOM 883 N N . ALA A 1 108 ? 5.855 14.867 -11.906 1 86.38 108 ALA A N 1
ATOM 884 C CA . ALA A 1 108 ? 5.422 16.109 -12.523 1 86.38 108 ALA A CA 1
ATOM 885 C C . ALA A 1 108 ? 4.449 16.859 -11.617 1 86.38 108 ALA A C 1
ATOM 887 O O . ALA A 1 108 ? 4.516 18.094 -11.508 1 86.38 108 ALA A O 1
ATOM 888 N N . MET A 1 109 ? 3.547 16.125 -11.008 1 89.38 109 MET A N 1
ATOM 889 C CA . MET A 1 109 ? 2.594 16.719 -10.078 1 89.38 109 MET A CA 1
ATOM 890 C C . MET A 1 109 ? 3.316 17.375 -8.906 1 89.38 109 MET A C 1
ATOM 892 O O . MET A 1 109 ? 2.986 18.5 -8.523 1 89.38 109 MET A O 1
ATOM 896 N N . LEU A 1 110 ? 4.355 16.703 -8.367 1 91.19 110 LEU A N 1
ATOM 897 C CA . LEU A 1 110 ? 5.121 17.266 -7.262 1 91.19 110 LEU A CA 1
ATOM 898 C C . LEU A 1 110 ? 5.887 18.516 -7.699 1 91.19 110 LEU A C 1
ATOM 900 O O . LEU A 1 110 ? 6.02 19.469 -6.934 1 91.19 110 LEU A O 1
ATOM 904 N N . HIS A 1 111 ? 6.348 18.453 -8.891 1 87.38 111 HIS A N 1
ATOM 905 C CA . HIS A 1 111 ? 7.047 19.609 -9.438 1 87.38 111 HIS A CA 1
ATOM 906 C C . HIS A 1 111 ? 6.125 20.828 -9.508 1 87.38 111 HIS A C 1
ATOM 908 O O . HIS A 1 111 ? 6.52 21.922 -9.125 1 87.38 111 HIS A O 1
ATOM 914 N N . LEU A 1 112 ? 4.938 20.578 -9.961 1 88.81 112 LEU A N 1
ATOM 915 C CA . LEU A 1 112 ? 3.955 21.656 -10.039 1 88.81 112 LEU A CA 1
ATOM 916 C C . LEU A 1 112 ? 3.629 22.188 -8.656 1 88.81 112 LEU A C 1
ATOM 918 O O . LEU A 1 112 ? 3.518 23.406 -8.461 1 88.81 112 LEU A O 1
ATOM 922 N N . LEU A 1 113 ? 3.486 21.328 -7.711 1 91.5 113 LEU A N 1
ATOM 923 C CA . LEU A 1 113 ? 3.217 21.719 -6.332 1 91.5 113 LEU A CA 1
ATOM 924 C C . LEU A 1 113 ? 4.32 22.625 -5.801 1 91.5 113 LEU A C 1
ATOM 926 O O . LEU A 1 113 ? 4.039 23.641 -5.152 1 91.5 113 LEU A O 1
ATOM 930 N N . MET A 1 114 ? 5.523 22.25 -6.094 1 90.06 114 MET A N 1
ATOM 931 C CA . MET A 1 114 ? 6.656 23.016 -5.59 1 90.06 114 MET A CA 1
ATOM 932 C C . MET A 1 114 ? 6.742 24.375 -6.273 1 90.06 114 MET A C 1
ATOM 934 O O . MET A 1 114 ? 7.113 25.375 -5.645 1 90.06 114 MET A O 1
ATOM 938 N N . GLU A 1 115 ? 6.363 24.422 -7.484 1 88.56 115 GLU A N 1
ATOM 939 C CA . GLU A 1 115 ? 6.441 25.656 -8.258 1 88.56 115 GLU A CA 1
ATOM 940 C C . GLU A 1 115 ? 5.297 26.594 -7.906 1 88.56 115 GLU A C 1
ATOM 942 O O . GLU A 1 115 ? 5.523 27.781 -7.629 1 88.56 115 GLU A O 1
ATOM 947 N N . ASP A 1 116 ? 4.121 26.094 -7.891 1 89.75 116 ASP A N 1
ATOM 948 C CA . ASP A 1 116 ? 2.934 26.938 -7.75 1 89.75 116 ASP A CA 1
ATOM 949 C C . ASP A 1 116 ? 2.408 26.906 -6.32 1 89.75 116 ASP A C 1
ATOM 951 O O . ASP A 1 116 ? 1.474 27.641 -5.98 1 89.75 116 ASP A O 1
ATOM 955 N N . ARG A 1 117 ? 2.93 26.016 -5.539 1 92.69 117 ARG A N 1
ATOM 956 C CA . ARG A 1 117 ? 2.535 25.812 -4.148 1 92.69 117 ARG A CA 1
ATOM 957 C C . ARG A 1 117 ? 1.13 25.234 -4.055 1 92.69 117 ARG A C 1
ATOM 959 O O . ARG A 1 117 ? 0.524 25.219 -2.98 1 92.69 117 ARG A O 1
ATOM 966 N N . ARG A 1 118 ? 0.647 24.875 -5.238 1 91.81 118 ARG A N 1
ATOM 967 C CA . ARG A 1 118 ? -0.655 24.219 -5.305 1 91.81 118 ARG A CA 1
ATOM 968 C C . ARG A 1 118 ? -0.785 23.391 -6.578 1 91.81 118 ARG A C 1
ATOM 970 O O . ARG A 1 118 ? -0.055 23.609 -7.547 1 91.81 118 ARG A O 1
ATOM 977 N N . VAL A 1 119 ? -1.583 22.406 -6.504 1 90.88 119 VAL A N 1
ATOM 978 C CA . VAL A 1 119 ? -2.027 21.625 -7.648 1 90.88 119 VAL A CA 1
ATOM 979 C C . VAL A 1 119 ? -3.549 21.688 -7.762 1 90.88 119 VAL A C 1
ATOM 981 O O . VAL A 1 119 ? -4.258 21.484 -6.77 1 90.88 119 VAL A O 1
ATOM 984 N N . CYS A 1 120 ? -4.023 21.953 -8.938 1 87.06 120 CYS A N 1
ATOM 985 C CA . CYS A 1 120 ? -5.457 22.094 -9.156 1 87.06 120 CYS A CA 1
ATOM 986 C C . CYS A 1 120 ? -5.977 21.016 -10.102 1 87.06 120 CYS A C 1
ATOM 988 O O . CYS A 1 120 ? -5.227 20.516 -10.938 1 87.06 120 CYS A O 1
ATOM 990 N N . SER A 1 121 ? -7.238 20.656 -9.844 1 82.44 121 SER A N 1
ATOM 991 C CA . SER A 1 121 ? -7.887 19.75 -10.789 1 82.44 121 SER A CA 1
ATOM 992 C C . SER A 1 121 ? -8.133 20.422 -12.133 1 82.44 121 SER A C 1
ATOM 994 O O . SER A 1 121 ? -8.32 21.641 -12.188 1 82.44 121 SER A O 1
ATOM 996 N N . VAL A 1 122 ? -8.008 19.625 -13.102 1 72.38 122 VAL A N 1
ATOM 997 C CA . VAL A 1 122 ? -8.188 20.156 -14.453 1 72.38 122 VAL A CA 1
ATOM 998 C C . VAL A 1 122 ? -9.656 20.484 -14.688 1 72.38 122 VAL A C 1
ATOM 1000 O O . VAL A 1 122 ? -9.984 21.5 -15.312 1 72.38 122 VAL A O 1
ATOM 1003 N N . GLU A 1 123 ? -10.555 19.734 -14.164 1 68.12 123 GLU A N 1
ATOM 1004 C CA . GLU A 1 123 ? -11.984 19.844 -14.469 1 68.12 123 GLU A CA 1
ATOM 1005 C C . GLU A 1 123 ? -12.594 21.062 -13.773 1 68.12 123 GLU A C 1
ATOM 1007 O O . GLU A 1 123 ? -13.25 21.875 -14.414 1 68.12 123 GLU A O 1
ATOM 1012 N N . LYS A 1 124 ? -12.336 21.266 -12.477 1 70.62 124 LYS A N 1
ATOM 1013 C CA . LYS A 1 124 ? -13.055 22.297 -11.711 1 70.62 124 LYS A CA 1
ATOM 1014 C C . LYS A 1 124 ? -12.109 23.406 -11.258 1 70.62 124 LYS A C 1
ATOM 1016 O O . LYS A 1 124 ? -12.547 24.438 -10.766 1 70.62 124 LYS A O 1
ATOM 1021 N N . GLY A 1 125 ? -10.906 23.109 -11.492 1 77.31 125 GLY A N 1
ATOM 1022 C CA . GLY A 1 125 ? -9.938 24.094 -11.047 1 77.31 125 GLY A CA 1
ATOM 1023 C C . GLY A 1 125 ? -9.781 24.141 -9.539 1 77.31 125 GLY A C 1
ATOM 1024 O O . GLY A 1 125 ? -9.234 25.109 -8.992 1 77.31 125 GLY A O 1
ATOM 1025 N N . SER A 1 126 ? -10.352 23.203 -8.891 1 84.44 126 SER A N 1
ATOM 1026 C CA . SER A 1 126 ? -10.266 23.156 -7.434 1 84.44 126 SER A CA 1
ATOM 1027 C C . SER A 1 126 ? -8.891 22.688 -6.977 1 84.44 126 SER A C 1
ATOM 1029 O O . SER A 1 126 ? -8.273 21.828 -7.617 1 84.44 126 SER A O 1
ATOM 1031 N N . GLU A 1 127 ? -8.422 23.297 -5.859 1 89.56 127 GLU A N 1
ATOM 1032 C CA . GLU A 1 127 ? -7.141 22.891 -5.289 1 89.56 127 GLU A CA 1
ATOM 1033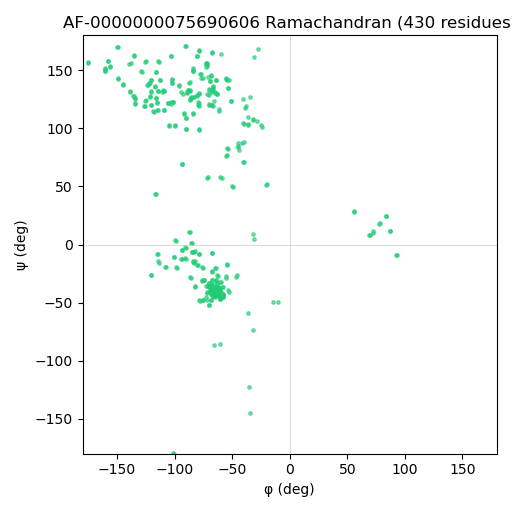 C C . GLU A 1 127 ? -7.23 21.5 -4.66 1 89.56 127 GLU A C 1
ATOM 1035 O O . GLU A 1 127 ? -8.023 21.281 -3.742 1 89.56 127 GLU A O 1
ATOM 1040 N N . ILE A 1 128 ? -6.422 20.609 -5.141 1 91.94 128 ILE A N 1
ATOM 1041 C CA . ILE A 1 128 ? -6.488 19.25 -4.648 1 91.94 128 ILE A CA 1
ATOM 1042 C C . ILE A 1 128 ? -5.266 18.953 -3.781 1 91.94 128 ILE A C 1
ATOM 1044 O O . ILE A 1 128 ? -5.25 17.969 -3.031 1 91.94 128 ILE A O 1
ATOM 1048 N N . MET A 1 129 ? -4.27 19.75 -3.961 1 95.25 129 MET A N 1
ATOM 1049 C CA . MET A 1 129 ? -3.109 19.75 -3.074 1 95.25 129 MET A CA 1
ATOM 1050 C C . MET A 1 129 ? -2.561 21.156 -2.904 1 95.25 129 MET A C 1
ATOM 1052 O O . MET A 1 129 ? -2.451 21.906 -3.877 1 95.25 129 MET A O 1
ATOM 1056 N N . LYS A 1 130 ? -2.199 21.5 -1.66 1 95.88 130 LYS A N 1
ATOM 1057 C CA . LYS A 1 130 ? -1.731 22.875 -1.502 1 95.88 130 LYS A CA 1
ATOM 1058 C C . LYS A 1 130 ? -0.917 23.031 -0.221 1 95.88 130 LYS A C 1
ATOM 1060 O O . LYS A 1 130 ? -1.192 22.375 0.782 1 95.88 130 LYS A O 1
ATOM 1065 N N . PHE A 1 131 ? 0.024 23.938 -0.296 1 96.06 131 PHE A N 1
ATOM 1066 C CA . PHE A 1 131 ? 0.697 24.422 0.907 1 96.06 131 PHE A CA 1
ATOM 1067 C C . PHE A 1 131 ? -0.241 25.281 1.748 1 96.06 131 PHE A C 1
ATOM 1069 O O . PHE A 1 131 ? -0.945 26.141 1.218 1 96.06 131 PHE A O 1
ATOM 1076 N N . VAL A 1 132 ? -0.268 24.906 2.938 1 95.25 132 VAL A N 1
ATOM 1077 C CA . VAL A 1 132 ? -1.106 25.703 3.82 1 95.25 132 VAL A CA 1
ATOM 1078 C C . VAL A 1 132 ? -0.233 26.641 4.656 1 95.25 132 VAL A C 1
ATOM 1080 O O . VAL A 1 132 ? 0.858 26.25 5.086 1 95.25 132 VAL A O 1
ATOM 1083 N N . LYS A 1 133 ? -0.697 27.812 4.867 1 88.56 133 LYS A N 1
ATOM 1084 C CA . LYS A 1 133 ? 0.039 28.828 5.613 1 88.56 133 LYS A CA 1
ATOM 1085 C C . LYS A 1 133 ? -0.016 28.547 7.113 1 88.56 133 LYS A C 1
ATOM 1087 O O . LYS A 1 133 ? 0.935 28.859 7.84 1 88.56 133 LYS A O 1
ATOM 1092 N N . SER A 1 134 ? -1.115 27.953 7.461 1 80.94 134 SER A N 1
ATOM 1093 C CA . SER A 1 134 ? -1.289 27.672 8.883 1 80.94 134 SER A CA 1
ATOM 1094 C C . SER A 1 134 ? -0.378 26.531 9.336 1 80.94 134 SER A C 1
ATOM 1096 O O . SER A 1 134 ? 0.09 25.75 8.523 1 80.94 134 SER A O 1
ATOM 1098 N N . ASP A 1 135 ? -0.083 26.609 10.57 1 83.38 135 ASP A N 1
ATOM 1099 C CA . ASP A 1 135 ? 0.69 25.516 11.141 1 83.38 135 ASP A CA 1
ATOM 1100 C C . ASP A 1 135 ? -0.129 24.234 11.18 1 83.38 135 ASP A C 1
ATOM 1102 O O . ASP A 1 135 ? -1.321 24.234 10.867 1 83.38 135 ASP A O 1
ATOM 1106 N N . LEU A 1 136 ? 0.492 23.188 11.391 1 88.75 136 LEU A N 1
ATOM 1107 C CA . LEU A 1 136 ? -0.108 21.859 11.398 1 88.75 136 LEU A CA 1
ATOM 1108 C C . LEU A 1 136 ? -1.293 21.797 12.359 1 88.75 136 LEU A C 1
ATOM 1110 O O . LEU A 1 136 ? -2.322 21.203 12.047 1 88.75 136 LEU A O 1
ATOM 1114 N N . THR A 1 137 ? -1.183 22.438 13.5 1 84.25 137 THR A N 1
ATOM 1115 C CA . THR A 1 137 ? -2.213 22.406 14.531 1 84.25 137 THR A CA 1
ATOM 1116 C C . THR A 1 137 ? -3.537 22.938 13.984 1 84.25 137 THR A C 1
ATOM 1118 O O . THR A 1 137 ? -4.602 22.391 14.289 1 84.25 137 THR A O 1
ATOM 1121 N N . HIS A 1 138 ? -3.484 23.891 13.164 1 87.56 138 HIS A N 1
ATOM 1122 C CA . HIS A 1 138 ? -4.691 24.516 12.625 1 87.56 138 HIS A CA 1
ATOM 1123 C C . HIS A 1 138 ? -5.266 23.688 11.477 1 87.56 138 HIS A C 1
ATOM 1125 O O . HIS A 1 138 ? -6.418 23.875 11.086 1 87.56 138 HIS A O 1
ATOM 1131 N N . SER A 1 139 ? -4.449 22.812 10.945 1 90.94 139 SER A N 1
ATOM 1132 C CA . SER A 1 139 ? -4.879 21.984 9.82 1 90.94 139 SER A CA 1
ATOM 1133 C C . SER A 1 139 ? -5.492 20.672 10.305 1 90.94 139 SER A C 1
ATOM 1135 O O . SER A 1 139 ? -6.137 19.953 9.531 1 90.94 139 SER A O 1
ATOM 1137 N N . ILE A 1 140 ? -5.34 20.375 11.547 1 92.62 140 ILE A N 1
ATOM 1138 C CA . ILE A 1 140 ? -5.914 19.188 12.156 1 92.62 140 ILE A CA 1
ATOM 1139 C C . ILE A 1 140 ? -7.34 19.469 12.617 1 92.62 140 ILE A C 1
ATOM 1141 O O . ILE A 1 140 ? -7.602 20.516 13.227 1 92.62 140 ILE A O 1
ATOM 1145 N N . PRO A 1 141 ? -8.219 18.578 12.289 1 90.62 141 PRO A N 1
ATOM 1146 C CA . PRO A 1 141 ? -9.594 18.812 12.719 1 90.62 141 PRO A CA 1
ATOM 1147 C C . PRO A 1 141 ? -9.703 19.047 14.227 1 90.62 141 PRO A C 1
ATOM 1149 O O . PRO A 1 141 ? -9.008 18.406 15.008 1 90.62 141 PRO A O 1
ATOM 1152 N N . THR A 1 142 ? -10.609 19.984 14.555 1 88.69 142 THR A N 1
ATOM 1153 C CA . THR A 1 142 ? -10.797 20.359 15.953 1 88.69 142 THR A CA 1
ATOM 1154 C C . THR A 1 142 ? -11.312 19.172 16.766 1 88.69 142 THR A C 1
ATOM 1156 O O . THR A 1 142 ? -12.227 18.469 16.344 1 88.69 142 THR A O 1
ATOM 1159 N N . GLY A 1 143 ? -10.672 18.891 17.875 1 88.81 143 GLY A N 1
ATOM 1160 C CA . GLY A 1 143 ? -11.133 17.844 18.766 1 88.81 143 GLY A CA 1
ATOM 1161 C C . GLY A 1 143 ? -10.5 16.484 18.5 1 88.81 143 GLY A C 1
ATOM 1162 O O . GLY A 1 143 ? -10.695 15.539 19.266 1 88.81 143 GLY A O 1
ATOM 1163 N N . ALA A 1 144 ? -9.781 16.375 17.438 1 94 144 ALA A N 1
ATOM 1164 C CA . ALA A 1 144 ? -9.148 15.109 17.109 1 94 144 ALA A CA 1
ATOM 1165 C C . ALA A 1 144 ? -8.062 14.758 18.109 1 94 144 ALA A C 1
ATOM 1167 O O . ALA A 1 144 ? -7.277 15.625 18.516 1 94 144 ALA A O 1
ATOM 1168 N N . LYS A 1 145 ? -8.102 13.531 18.531 1 94.62 145 LYS A N 1
ATOM 1169 C CA . LYS A 1 145 ? -7.008 13.031 19.359 1 94.62 145 LYS A CA 1
ATOM 1170 C C . LYS A 1 145 ? -5.73 12.867 18.547 1 94.62 145 LYS A C 1
ATOM 1172 O O . LYS A 1 145 ? -5.77 12.359 17.422 1 94.62 145 LYS A O 1
ATOM 1177 N N . ARG A 1 146 ? -4.664 13.367 19.125 1 95.62 146 ARG A N 1
ATOM 1178 C CA . ARG A 1 146 ? -3.395 13.32 18.406 1 95.62 146 ARG A CA 1
ATOM 1179 C C . ARG A 1 146 ? -2.494 12.219 18.953 1 95.62 146 ARG A C 1
ATOM 1181 O O . ARG A 1 146 ? -2.176 12.195 20.141 1 95.62 146 ARG A O 1
ATOM 1188 N N . ILE A 1 147 ? -2.113 11.328 18.094 1 97 147 ILE A N 1
ATOM 1189 C CA . ILE A 1 147 ? -1.236 10.234 18.5 1 97 147 ILE A CA 1
ATOM 1190 C C . ILE A 1 147 ? -0.134 10.039 17.469 1 97 147 ILE A C 1
ATOM 1192 O O . ILE A 1 147 ? -0.203 10.594 16.375 1 97 147 ILE A O 1
ATOM 1196 N N . ALA A 1 148 ? 0.906 9.328 17.906 1 97.38 148 ALA A N 1
ATOM 1197 C CA . ALA A 1 148 ? 1.988 8.992 16.984 1 97.38 148 ALA A CA 1
ATOM 1198 C C . ALA A 1 148 ? 2.205 7.48 16.938 1 97.38 148 ALA A C 1
ATOM 1200 O O . ALA A 1 148 ? 2.082 6.789 17.938 1 97.38 148 ALA A O 1
ATOM 1201 N N . ALA A 1 149 ? 2.387 6.973 15.797 1 97.38 149 ALA A N 1
ATOM 1202 C CA . ALA A 1 149 ? 2.721 5.57 15.578 1 97.38 149 ALA A CA 1
ATOM 1203 C C . ALA A 1 149 ? 4.09 5.426 14.922 1 97.38 149 ALA A C 1
ATOM 1205 O O . ALA A 1 149 ? 4.441 6.203 14.031 1 97.38 149 ALA A O 1
ATOM 1206 N N . TYR A 1 150 ? 4.863 4.527 15.391 1 97.56 150 TYR A N 1
ATOM 1207 C CA . TYR A 1 150 ? 6.203 4.305 14.859 1 97.56 150 TYR A CA 1
ATOM 1208 C C . TYR A 1 150 ? 6.609 2.844 15.008 1 97.56 150 TYR A C 1
ATOM 1210 O O . TYR A 1 150 ? 5.84 2.027 15.516 1 97.56 150 TYR A O 1
ATOM 1218 N N . LEU A 1 151 ? 7.75 2.465 14.367 1 97.19 151 LEU A N 1
ATOM 1219 C CA . LEU A 1 151 ? 8.32 1.126 14.477 1 97.19 151 LEU A CA 1
ATOM 1220 C C . LEU A 1 151 ? 9.656 1.159 15.219 1 97.19 151 LEU A C 1
ATOM 1222 O O . LEU A 1 151 ? 10.414 2.123 15.102 1 97.19 151 LEU A O 1
ATOM 1226 N N . SER A 1 152 ? 9.812 0.199 15.977 1 97.5 152 SER A N 1
ATOM 1227 C CA . SER A 1 152 ? 11.047 0.097 16.75 1 97.5 152 SER A CA 1
ATOM 1228 C C . SER A 1 152 ? 11.43 -1.359 17 1 97.5 152 SER A C 1
ATOM 1230 O O . SER A 1 152 ? 10.562 -2.191 17.281 1 97.5 152 SER A O 1
ATOM 1232 N N . LYS A 1 153 ? 12.719 -1.638 16.953 1 95.06 153 LYS A N 1
ATOM 1233 C CA . LYS A 1 153 ? 13.195 -3 17.172 1 95.06 153 LYS A CA 1
ATOM 1234 C C . LYS A 1 153 ? 13.148 -3.369 18.656 1 95.06 153 LYS A C 1
ATOM 1236 O O . LYS A 1 153 ? 13.094 -4.551 19.016 1 95.06 153 LYS A O 1
ATOM 1241 N N . THR A 1 154 ? 13.102 -2.406 19.531 1 96.5 154 THR A N 1
ATOM 1242 C CA . THR A 1 154 ? 13.359 -2.682 20.938 1 96.5 154 THR A CA 1
ATOM 1243 C C . THR A 1 154 ? 12.156 -2.299 21.797 1 96.5 154 THR A C 1
ATOM 1245 O O . THR A 1 154 ? 11.914 -2.896 22.844 1 96.5 154 THR A O 1
ATOM 1248 N N . ASP A 1 155 ? 11.344 -1.335 21.312 1 96.56 155 ASP A N 1
ATOM 1249 C CA . ASP A 1 155 ? 10.258 -0.822 22.141 1 96.56 155 ASP A CA 1
ATOM 1250 C C . ASP A 1 155 ? 9.133 -1.851 22.266 1 96.56 155 ASP A C 1
ATOM 1252 O O . ASP A 1 155 ? 9.016 -2.756 21.438 1 96.56 155 ASP A O 1
ATOM 1256 N N . SER A 1 156 ? 8.391 -1.701 23.359 1 96.88 156 SER A N 1
ATOM 1257 C CA . SER A 1 156 ? 7.223 -2.559 23.531 1 96.88 156 SER A CA 1
ATOM 1258 C C . SER A 1 156 ? 6.152 -2.26 22.484 1 96.88 156 SER A C 1
ATOM 1260 O O . SER A 1 156 ? 5.859 -1.096 22.203 1 96.88 156 SER A O 1
ATOM 1262 N N . VAL A 1 157 ? 5.637 -3.346 21.984 1 95.69 157 VAL A N 1
ATOM 1263 C CA . VAL A 1 157 ? 4.68 -3.229 20.891 1 95.69 157 VAL A CA 1
ATOM 1264 C C . VAL A 1 157 ? 3.266 -3.084 21.453 1 95.69 157 VAL A C 1
ATOM 1266 O O . VAL A 1 157 ? 2.896 -3.773 22.406 1 95.69 157 VAL A O 1
ATOM 1269 N N . THR A 1 158 ? 2.51 -2.109 20.922 1 95.44 158 THR A N 1
ATOM 1270 C CA . THR A 1 158 ? 1.088 -1.953 21.219 1 95.44 158 THR A CA 1
ATOM 1271 C C . THR A 1 158 ? 0.264 -2.029 19.938 1 95.44 158 THR A C 1
ATOM 1273 O O . THR A 1 158 ? 0.544 -1.317 18.969 1 95.44 158 THR A O 1
ATOM 1276 N N . SER A 1 159 ? -0.758 -2.912 19.938 1 92.56 159 SER A N 1
ATOM 1277 C CA . SER A 1 159 ? -1.621 -3.043 18.766 1 92.56 159 SER A CA 1
ATOM 1278 C C . SER A 1 159 ? -2.488 -1.803 18.578 1 92.56 159 SER A C 1
ATOM 1280 O O . SER A 1 159 ? -3 -1.244 19.547 1 92.56 159 SER A O 1
ATOM 1282 N N . PRO A 1 160 ? -2.66 -1.389 17.312 1 94.5 160 PRO A N 1
ATOM 1283 C CA . PRO A 1 160 ? -3.533 -0.239 17.062 1 94.5 160 PRO A CA 1
ATOM 1284 C C . PRO A 1 160 ? -4.938 -0.429 17.641 1 94.5 160 PRO A C 1
ATOM 1286 O O . PRO A 1 160 ? -5.586 0.546 18.016 1 94.5 160 PRO A O 1
ATOM 1289 N N . ASP A 1 161 ? -5.359 -1.629 17.734 1 91 161 ASP A N 1
ATOM 1290 C CA . ASP A 1 161 ? -6.695 -1.909 18.266 1 91 161 ASP A CA 1
ATOM 1291 C C . ASP A 1 161 ? -6.816 -1.49 19.719 1 91 161 ASP A C 1
ATOM 1293 O O . ASP A 1 161 ? -7.926 -1.285 20.219 1 91 161 ASP A O 1
ATOM 1297 N N . GLU A 1 162 ? -5.719 -1.359 20.359 1 93.19 162 GLU A N 1
ATOM 1298 C CA . GLU A 1 162 ? -5.715 -1.038 21.781 1 93.19 162 GLU A CA 1
ATOM 1299 C C . GLU A 1 162 ? -5.785 0.469 22.016 1 93.19 162 GLU A C 1
ATOM 1301 O O . GLU A 1 162 ? -6.336 0.927 23.016 1 93.19 162 GLU A O 1
ATOM 1306 N N . PHE A 1 163 ? -5.266 1.241 21.047 1 95.06 163 PHE A N 1
ATOM 1307 C CA . PHE A 1 163 ? -5.191 2.666 21.359 1 95.06 163 PHE A CA 1
ATOM 1308 C C . PHE A 1 163 ? -6.117 3.461 20.438 1 95.06 163 PHE A C 1
ATOM 1310 O O . PHE A 1 163 ? -6.41 4.629 20.703 1 95.06 163 PHE A O 1
ATOM 1317 N N . LEU A 1 164 ? -6.547 2.842 19.422 1 95.25 164 LEU A N 1
ATOM 1318 C CA . LEU A 1 164 ? -7.484 3.535 18.547 1 95.25 164 LEU A CA 1
ATOM 1319 C C . LEU A 1 164 ? -8.922 3.334 19.016 1 95.25 164 LEU A C 1
ATOM 1321 O O . LEU A 1 164 ? -9.281 2.246 19.469 1 95.25 164 LEU A O 1
ATOM 1325 N N . LYS A 1 165 ? -9.695 4.422 18.938 1 93.44 165 LYS A N 1
ATOM 1326 C CA . LYS A 1 165 ? -11.141 4.402 19.156 1 93.44 165 LYS A CA 1
ATOM 1327 C C . LYS A 1 165 ? -11.891 4.992 17.969 1 93.44 165 LYS A C 1
ATOM 1329 O O . LYS A 1 165 ? -11.305 5.676 17.141 1 93.44 165 LYS A O 1
ATOM 1334 N N . ALA A 1 166 ? -13.172 4.59 17.891 1 92.69 166 ALA A N 1
ATOM 1335 C CA . ALA A 1 166 ? -13.984 5.102 16.781 1 92.69 166 ALA A CA 1
ATOM 1336 C C . ALA A 1 166 ? -14.312 6.578 16.984 1 92.69 166 ALA A C 1
ATOM 1338 O O . ALA A 1 166 ? -15.484 6.949 17.078 1 92.69 166 ALA A O 1
ATOM 1339 N N . GLU A 1 167 ? -13.312 7.434 17.125 1 95.06 167 GLU A N 1
ATOM 1340 C CA . GLU A 1 167 ? -13.422 8.883 17.281 1 95.06 167 GLU A CA 1
ATOM 1341 C C . GLU A 1 167 ? -12.359 9.602 16.453 1 95.06 167 GLU A C 1
ATOM 1343 O O . GLU A 1 167 ? -11.328 9.023 16.109 1 95.06 167 GLU A O 1
ATOM 1348 N N . PRO A 1 168 ? -12.625 10.805 16.125 1 95.69 168 PRO A N 1
ATOM 1349 C CA . PRO A 1 168 ? -11.672 11.555 15.305 1 95.69 168 PRO A CA 1
ATOM 1350 C C . PRO A 1 168 ? -10.25 11.516 15.875 1 95.69 168 PRO A C 1
ATOM 1352 O O . PRO A 1 168 ? -10.047 11.859 17.047 1 95.69 168 PRO A O 1
ATOM 1355 N N . THR A 1 169 ? -9.32 11.062 15.086 1 96.94 169 THR A N 1
ATOM 1356 C CA . THR A 1 169 ? -7.945 10.859 15.523 1 96.94 169 THR A CA 1
ATOM 1357 C C . THR A 1 169 ? -6.961 11.312 14.445 1 96.94 169 THR A C 1
ATOM 1359 O O . THR A 1 169 ? -7.172 11.055 13.258 1 96.94 169 THR A O 1
ATOM 1362 N N . ALA A 1 170 ? -5.992 12.086 14.859 1 96.88 170 ALA A N 1
ATOM 1363 C CA . ALA A 1 170 ? -4.863 12.438 14 1 96.88 170 ALA A CA 1
ATOM 1364 C C . ALA A 1 170 ? -3.635 11.602 14.344 1 96.88 170 ALA A C 1
ATOM 1366 O O . ALA A 1 170 ? -3.191 11.586 15.5 1 96.88 170 ALA A O 1
ATOM 1367 N N . VAL A 1 171 ? -3.092 10.883 13.398 1 97.56 171 VAL A N 1
ATOM 1368 C CA . VAL A 1 171 ? -1.984 9.969 13.648 1 97.56 171 VAL A CA 1
ATOM 1369 C C . VAL A 1 171 ? -0.739 10.453 12.906 1 97.56 171 VAL A C 1
ATOM 1371 O O . VAL A 1 171 ? -0.752 10.586 11.68 1 97.56 171 VAL A O 1
ATOM 1374 N N . TYR A 1 172 ? 0.342 10.688 13.664 1 97.38 172 TYR A N 1
ATOM 1375 C CA . TYR A 1 172 ? 1.636 11.047 13.102 1 97.38 172 TYR A CA 1
ATOM 1376 C C . TYR A 1 172 ? 2.41 9.805 12.672 1 97.38 172 TYR A C 1
ATOM 1378 O O . TYR A 1 172 ? 2.6 8.883 13.461 1 97.38 172 TYR A O 1
ATOM 1386 N N . ILE A 1 173 ? 2.852 9.789 11.43 1 97.81 173 ILE A N 1
ATOM 1387 C CA . ILE A 1 173 ? 3.719 8.758 10.875 1 97.81 173 ILE A CA 1
ATOM 1388 C C . ILE A 1 173 ? 4.844 9.398 10.07 1 97.81 173 ILE A C 1
ATOM 1390 O O . ILE A 1 173 ? 4.598 10.25 9.211 1 97.81 173 ILE A O 1
ATOM 1394 N N . HIS A 1 174 ? 6.062 9.062 10.398 1 97.62 174 HIS A N 1
ATOM 1395 C CA . HIS A 1 174 ? 7.199 9.523 9.602 1 97.62 174 HIS A CA 1
ATOM 1396 C C . HIS A 1 174 ? 7.43 8.617 8.398 1 97.62 174 HIS A C 1
ATOM 1398 O O . HIS A 1 174 ? 7.172 7.41 8.469 1 97.62 174 HIS A O 1
ATOM 1404 N N . LEU A 1 175 ? 7.949 9.133 7.258 1 97.06 175 LEU A N 1
ATOM 1405 C CA . LEU A 1 175 ? 8.227 8.336 6.07 1 97.06 175 LEU A CA 1
ATOM 1406 C C . LEU A 1 175 ? 9.289 7.277 6.359 1 97.06 175 LEU A C 1
ATOM 1408 O O . LEU A 1 175 ? 9.352 6.25 5.68 1 97.06 175 LEU A O 1
ATOM 1412 N N . ASP A 1 176 ? 10.172 7.629 7.195 1 95.25 176 ASP A N 1
ATOM 1413 C CA . ASP A 1 176 ? 10.977 6.629 7.891 1 95.25 176 ASP A CA 1
ATOM 1414 C C . ASP A 1 176 ? 10.312 6.195 9.195 1 95.25 176 ASP A C 1
ATOM 1416 O O . ASP A 1 176 ? 10.453 6.859 10.219 1 95.25 176 ASP A O 1
ATOM 1420 N N . PRO A 1 177 ? 9.648 5.074 9.172 1 96.56 177 PRO A N 1
ATOM 1421 C CA . PRO A 1 177 ? 8.766 4.727 10.281 1 96.56 177 PRO A CA 1
ATOM 1422 C C . PRO A 1 177 ? 9.516 4.449 11.578 1 96.56 177 PRO A C 1
ATOM 1424 O O . PRO A 1 177 ? 8.898 4.246 12.625 1 96.56 177 PRO A O 1
ATOM 1427 N N . THR A 1 178 ? 10.805 4.406 11.555 1 96.25 178 THR A N 1
ATOM 1428 C CA . THR A 1 178 ? 11.586 4.219 12.773 1 96.25 178 THR A CA 1
ATOM 1429 C C . THR A 1 178 ? 11.805 5.555 13.484 1 96.25 178 THR A C 1
ATOM 1431 O O . THR A 1 178 ? 12.219 5.586 14.641 1 96.25 178 THR A O 1
ATOM 1434 N N . VAL A 1 179 ? 11.555 6.629 12.75 1 95.06 179 VAL A N 1
ATOM 1435 C CA . VAL A 1 179 ? 11.695 7.969 13.312 1 95.06 179 VAL A CA 1
ATOM 1436 C C . VAL A 1 179 ? 10.398 8.375 14.008 1 95.06 179 VAL A C 1
ATOM 1438 O O . VAL A 1 179 ? 9.32 8.281 13.422 1 95.06 179 VAL A O 1
ATOM 1441 N N . GLN A 1 180 ? 10.523 8.742 15.266 1 91.62 180 GLN A N 1
ATOM 1442 C CA . GLN A 1 180 ? 9.383 9.258 16.016 1 91.62 180 GLN A CA 1
ATOM 1443 C C . GLN A 1 180 ? 9.188 10.75 15.766 1 91.62 180 GLN A C 1
ATOM 1445 O O . GLN A 1 180 ? 10.086 11.547 16.031 1 91.62 180 GLN A O 1
ATOM 1450 N N . SER A 1 181 ? 8.078 11.047 15.109 1 86 181 SER A N 1
ATOM 1451 C CA . SER A 1 181 ? 7.805 12.453 14.812 1 86 181 SER A CA 1
ATOM 1452 C C . SER A 1 181 ? 6.422 12.859 15.305 1 86 181 SER A C 1
ATOM 1454 O O . SER A 1 181 ? 5.418 12.234 14.945 1 86 181 SER A O 1
ATOM 1456 N N . TYR A 1 182 ? 6.406 13.781 16.172 1 81.19 182 TYR A N 1
ATOM 1457 C CA . TYR A 1 182 ? 5.156 14.305 16.719 1 81.19 182 TYR A CA 1
ATOM 1458 C C . TYR A 1 182 ? 5.355 15.703 17.281 1 81.19 182 TYR A C 1
ATOM 1460 O O . TYR A 1 182 ? 6.488 16.156 17.453 1 81.19 182 TYR A O 1
ATOM 1468 N N . ASP A 1 183 ? 4.223 16.344 17.344 1 81.62 183 ASP A N 1
ATOM 1469 C CA . ASP A 1 183 ? 4.234 17.641 17.984 1 81.62 183 ASP A CA 1
ATOM 1470 C C . ASP A 1 183 ? 3.955 17.516 19.484 1 81.62 183 ASP A C 1
ATOM 1472 O O . ASP A 1 183 ? 3.643 16.438 19.969 1 81.62 183 ASP A O 1
ATOM 1476 N N . GLU A 1 184 ? 4.113 18.562 20.203 1 72.19 184 GLU A N 1
ATOM 1477 C CA . GLU A 1 184 ? 4.078 18.594 21.656 1 72.19 184 GLU A CA 1
ATOM 1478 C C . GLU A 1 184 ? 2.709 18.172 22.188 1 72.19 184 GLU A C 1
ATOM 1480 O O . GLU A 1 184 ? 2.605 17.594 23.281 1 72.19 184 GLU A O 1
ATOM 1485 N N . VAL A 1 185 ? 1.729 18.391 21.375 1 73.19 185 VAL A N 1
ATOM 1486 C CA . VAL A 1 185 ? 0.395 18.094 21.891 1 73.19 185 VAL A CA 1
ATOM 1487 C C . VAL A 1 185 ? -0.005 16.672 21.5 1 73.19 185 VAL A C 1
ATOM 1489 O O . VAL A 1 185 ? -0.682 16.453 20.5 1 73.19 185 VAL A O 1
ATOM 1492 N N . LEU A 1 186 ? 0.639 15.758 22.078 1 82.12 186 LEU A N 1
ATOM 1493 C CA . LEU A 1 186 ? 0.356 14.359 21.781 1 82.12 186 LEU A CA 1
ATOM 1494 C C . LEU A 1 186 ? -0.31 13.672 22.969 1 82.12 186 LEU A C 1
ATOM 1496 O O . LEU A 1 186 ? 0.076 13.891 24.109 1 82.12 186 LEU A O 1
ATOM 1500 N N . LEU A 1 187 ? -1.318 12.992 22.625 1 86.81 187 LEU A N 1
ATOM 1501 C CA . LEU A 1 187 ? -1.951 12.141 23.625 1 86.81 187 LEU A CA 1
ATOM 1502 C C . LEU A 1 187 ? -1.087 10.914 23.922 1 86.81 187 LEU A C 1
ATOM 1504 O O . LEU A 1 187 ? -1.08 10.414 25.047 1 86.81 187 LEU A O 1
ATOM 1508 N N . GLY A 1 188 ? -0.437 10.414 22.891 1 93.75 188 GLY A N 1
ATOM 1509 C CA . GLY A 1 188 ? 0.388 9.234 23.078 1 93.75 188 GLY A CA 1
ATOM 1510 C C . GLY A 1 188 ? 1.168 8.844 21.828 1 93.75 188 GLY A C 1
ATOM 1511 O O . GLY A 1 188 ? 0.854 9.297 20.734 1 93.75 188 GLY A O 1
ATOM 1512 N N . LYS A 1 189 ? 2.254 8.109 22.125 1 96.12 189 LYS A N 1
ATOM 1513 C CA . LYS A 1 189 ? 3.049 7.512 21.062 1 96.12 189 LYS A CA 1
ATOM 1514 C C . LYS A 1 189 ? 3.137 5.996 21.234 1 96.12 189 LYS A C 1
ATOM 1516 O O . LYS A 1 189 ? 3.262 5.496 22.344 1 96.12 189 LYS A O 1
ATOM 1521 N N . TYR A 1 190 ? 3.021 5.293 20.109 1 97.12 190 TYR A N 1
ATOM 1522 C CA . TYR A 1 190 ? 2.893 3.842 20.203 1 97.12 190 TYR A CA 1
ATOM 1523 C C . TYR A 1 190 ? 3.785 3.148 19.188 1 97.12 190 TYR A C 1
ATOM 1525 O O . TYR A 1 190 ? 3.785 3.51 18 1 97.12 190 TYR A O 1
ATOM 1533 N N . CYS A 1 191 ? 4.582 2.23 19.641 1 97.31 191 CYS A N 1
ATOM 1534 C CA . CYS A 1 191 ? 5.293 1.314 18.75 1 97.31 191 CYS A CA 1
ATOM 1535 C C . CYS A 1 191 ? 4.375 0.196 18.281 1 97.31 191 CYS A C 1
ATOM 1537 O O . CYS A 1 191 ? 3.863 -0.582 19.078 1 97.31 191 CYS A O 1
ATOM 1539 N N . VAL A 1 192 ? 4.234 0.081 16.953 1 95.5 192 VAL A N 1
ATOM 1540 C CA . VAL A 1 192 ? 3.199 -0.796 16.406 1 95.5 192 VAL A CA 1
ATOM 1541 C C . VAL A 1 192 ? 3.811 -2.139 16.016 1 95.5 192 VAL A C 1
ATOM 1543 O O . VAL A 1 192 ? 3.094 -3.129 15.859 1 95.5 192 VAL A O 1
ATOM 1546 N N . SER A 1 193 ? 5.121 -2.209 15.812 1 93.62 193 SER A N 1
ATOM 1547 C CA . SER A 1 193 ? 5.793 -3.445 15.422 1 93.62 193 SER A CA 1
ATOM 1548 C C . SER A 1 193 ? 7.285 -3.379 15.719 1 93.62 193 SER A C 1
ATOM 1550 O O . SER A 1 193 ? 7.883 -2.301 15.68 1 93.62 193 SER A O 1
ATOM 1552 N N . ASN A 1 194 ? 7.801 -4.5 15.938 1 94.19 194 ASN A N 1
ATOM 1553 C CA . ASN A 1 194 ? 9.25 -4.594 16.094 1 94.19 194 ASN A CA 1
ATOM 1554 C C . ASN A 1 194 ? 9.93 -4.953 14.781 1 94.19 194 ASN A C 1
ATOM 1556 O O . ASN A 1 194 ? 11.156 -4.871 14.672 1 94.19 194 ASN A O 1
ATOM 1560 N N . ASP A 1 195 ? 9.086 -5.359 13.82 1 90.69 195 ASP A N 1
ATOM 1561 C CA . ASP A 1 195 ? 9.602 -5.477 12.461 1 90.69 195 ASP A CA 1
ATOM 1562 C C . ASP A 1 195 ? 9.641 -4.117 11.773 1 90.69 195 ASP A C 1
ATOM 1564 O O . ASP A 1 195 ? 8.664 -3.363 11.812 1 90.69 195 ASP A O 1
ATOM 1568 N N . ILE A 1 196 ? 10.781 -3.811 11.234 1 92.75 196 ILE A N 1
ATOM 1569 C CA . ILE A 1 196 ? 10.891 -2.539 10.531 1 92.75 196 ILE A CA 1
ATOM 1570 C C . ILE A 1 196 ? 10.266 -2.668 9.141 1 92.75 196 ILE A C 1
ATOM 1572 O O . ILE A 1 196 ? 10.906 -3.17 8.211 1 92.75 196 ILE A O 1
ATOM 1576 N N . LEU A 1 197 ? 9.086 -2.232 9.047 1 92.94 197 LEU A N 1
ATOM 1577 C CA . LEU A 1 197 ? 8.289 -2.268 7.82 1 92.94 197 LEU A CA 1
ATOM 1578 C C . LEU A 1 197 ? 8.289 -0.907 7.133 1 92.94 197 LEU A C 1
ATOM 1580 O O . LEU A 1 197 ? 9.047 -0.013 7.516 1 92.94 197 LEU A O 1
ATOM 1584 N N . SER A 1 198 ? 7.629 -0.791 6.047 1 96 198 SER A N 1
ATOM 1585 C CA . SER A 1 198 ? 7.539 0.482 5.34 1 96 198 SER A CA 1
ATOM 1586 C C . SER A 1 198 ? 6.492 1.393 5.973 1 96 198 SER A C 1
ATOM 1588 O O . SER A 1 198 ? 5.66 0.938 6.758 1 96 198 SER A O 1
ATOM 1590 N N . ALA A 1 199 ? 6.562 2.666 5.664 1 97.69 199 ALA A N 1
ATOM 1591 C CA . ALA A 1 199 ? 5.578 3.627 6.156 1 97.69 199 ALA A CA 1
ATOM 1592 C C . ALA A 1 199 ? 4.18 3.279 5.66 1 97.69 199 ALA A C 1
ATOM 1594 O O . ALA A 1 199 ? 3.197 3.455 6.383 1 97.69 199 ALA A O 1
ATOM 1595 N N . VAL A 1 200 ? 4.094 2.818 4.43 1 98.06 200 VAL A N 1
ATOM 1596 C CA . VAL A 1 200 ? 2.783 2.486 3.879 1 98.06 200 VAL A CA 1
ATOM 1597 C C . VAL A 1 200 ? 2.189 1.301 4.633 1 98.06 200 VAL A C 1
ATOM 1599 O O . VAL A 1 200 ? 0.983 1.261 4.887 1 98.06 200 VAL A O 1
ATOM 1602 N N . THR A 1 201 ? 2.979 0.319 5.008 1 96.5 201 THR A N 1
ATOM 1603 C CA . THR A 1 201 ? 2.502 -0.821 5.785 1 96.5 201 THR A CA 1
ATOM 1604 C C . THR A 1 201 ? 2.033 -0.377 7.168 1 96.5 201 THR A C 1
ATOM 1606 O O . THR A 1 201 ? 0.995 -0.831 7.652 1 96.5 201 THR A O 1
ATOM 1609 N N . LEU A 1 202 ? 2.781 0.481 7.785 1 97 202 LEU A N 1
ATOM 1610 C CA . LEU A 1 202 ? 2.377 1.03 9.078 1 97 202 LEU A CA 1
ATOM 1611 C C . LEU A 1 202 ? 1.051 1.773 8.961 1 97 202 LEU A C 1
ATOM 1613 O O . LEU A 1 202 ? 0.144 1.562 9.766 1 97 202 LEU A O 1
ATOM 1617 N N . ALA A 1 203 ? 0.917 2.611 7.953 1 98.19 203 ALA A N 1
ATOM 1618 C CA . ALA A 1 203 ? -0.315 3.363 7.73 1 98.19 203 ALA A CA 1
ATOM 1619 C C . ALA A 1 203 ? -1.494 2.426 7.488 1 98.19 203 ALA A C 1
ATOM 1621 O O . ALA A 1 203 ? -2.604 2.676 7.965 1 98.19 203 ALA A O 1
ATOM 1622 N N . SER A 1 204 ? -1.216 1.375 6.742 1 97.12 204 SER A N 1
ATOM 1623 C CA . SER A 1 204 ? -2.275 0.417 6.441 1 97.12 204 SER A CA 1
ATOM 1624 C C . SER A 1 204 ? -2.799 -0.245 7.711 1 97.12 204 SER A C 1
ATOM 1626 O O . SER A 1 204 ? -4 -0.486 7.844 1 97.12 204 SER A O 1
ATOM 1628 N N . ARG A 1 205 ? -1.935 -0.496 8.609 1 94.56 205 ARG A N 1
ATOM 1629 C CA . ARG A 1 205 ? -2.332 -1.119 9.867 1 94.56 205 ARG A CA 1
ATOM 1630 C C . ARG A 1 205 ? -3.223 -0.188 10.68 1 94.56 205 ARG A C 1
ATOM 1632 O O . ARG A 1 205 ? -4.23 -0.621 11.242 1 94.56 205 ARG A O 1
ATOM 1639 N N . ILE A 1 206 ? -2.816 1.035 10.734 1 96.69 206 ILE A N 1
ATOM 1640 C CA . ILE A 1 206 ? -3.607 2.041 11.438 1 96.69 206 ILE A CA 1
ATOM 1641 C C . ILE A 1 206 ? -4.984 2.158 10.789 1 96.69 206 ILE A C 1
ATOM 1643 O O . ILE A 1 206 ? -6.004 2.168 11.477 1 96.69 206 ILE A O 1
ATOM 1647 N N . LEU A 1 207 ? -4.965 2.211 9.5 1 96.38 207 LEU A N 1
ATOM 1648 C CA . LEU A 1 207 ? -6.191 2.383 8.727 1 96.38 207 LEU A CA 1
ATOM 1649 C C . LEU A 1 207 ? -7.16 1.231 8.984 1 96.38 207 LEU A C 1
ATOM 1651 O O . LEU A 1 207 ? -8.336 1.457 9.273 1 96.38 207 LEU A O 1
ATOM 1655 N N . HIS A 1 208 ? -6.656 0.053 8.953 1 92.06 208 HIS A N 1
ATOM 1656 C CA . HIS A 1 208 ? -7.523 -1.115 9.07 1 92.06 208 HIS A CA 1
ATOM 1657 C C . HIS A 1 208 ? -8.102 -1.225 10.484 1 92.06 208 HIS A C 1
ATOM 1659 O O . HIS A 1 208 ? -9.258 -1.611 10.648 1 92.06 208 HIS A O 1
ATOM 1665 N N .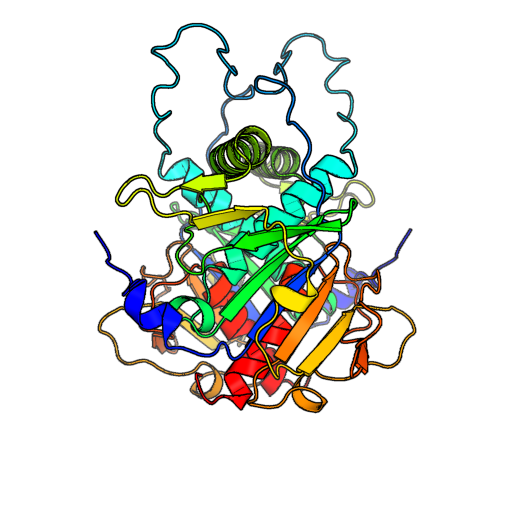 SER A 1 209 ? -7.324 -0.936 11.445 1 92.81 209 SER A N 1
ATOM 1666 C CA . SER A 1 209 ? -7.82 -0.937 12.812 1 92.81 209 SER A CA 1
ATOM 1667 C C . SER A 1 209 ? -8.938 0.083 13 1 92.81 209 SER A C 1
ATOM 1669 O O . SER A 1 209 ? -9.961 -0.214 13.617 1 92.81 209 SER A O 1
ATOM 1671 N N . MET A 1 210 ? -8.766 1.256 12.398 1 94.25 210 MET A N 1
ATOM 1672 C CA . MET A 1 210 ? -9.789 2.293 12.5 1 94.25 210 MET A CA 1
ATOM 1673 C C . MET A 1 210 ? -11.062 1.873 11.773 1 94.25 210 MET A C 1
ATOM 1675 O O . MET A 1 210 ? -12.172 2.064 12.281 1 94.25 210 MET A O 1
ATOM 1679 N N . GLU A 1 211 ? -10.867 1.296 10.594 1 88.06 211 GLU A N 1
ATOM 1680 C CA . GLU A 1 211 ? -12.023 0.853 9.82 1 88.06 211 GLU A CA 1
ATOM 1681 C C . GLU A 1 211 ? -12.805 -0.228 10.562 1 88.06 211 GLU A C 1
ATOM 1683 O O . GLU A 1 211 ? -14.031 -0.256 10.516 1 88.06 211 GLU A O 1
ATOM 1688 N N . SER A 1 212 ? -12.086 -1.067 11.195 1 84.5 212 SER A N 1
ATOM 1689 C CA . SER A 1 212 ? -12.711 -2.119 11.992 1 84.5 212 SER A CA 1
ATOM 1690 C C . SER A 1 212 ? -13.477 -1.537 13.172 1 84.5 212 SER A C 1
ATOM 1692 O O . SER A 1 212 ? -14.625 -1.912 13.414 1 84.5 212 SER A O 1
ATOM 1694 N N . LYS A 1 213 ? -12.922 -0.58 13.805 1 86.5 213 LYS A N 1
ATOM 1695 C CA . LYS A 1 213 ? -13.547 0.053 14.961 1 86.5 213 LYS A CA 1
ATOM 1696 C C . LYS A 1 213 ? -14.773 0.866 14.547 1 86.5 213 LYS A C 1
ATOM 1698 O O . LYS A 1 213 ? -15.758 0.928 15.281 1 86.5 213 LYS A O 1
ATOM 1703 N N . ALA A 1 214 ? -14.688 1.467 13.414 1 85.69 214 ALA A N 1
ATOM 1704 C CA . ALA A 1 214 ? -15.766 2.312 12.922 1 85.69 214 ALA A CA 1
ATOM 1705 C C . ALA A 1 214 ? -16.828 1.485 12.195 1 85.69 214 ALA A C 1
ATOM 1707 O O . ALA A 1 214 ? -17.828 2.025 11.711 1 85.69 214 ALA A O 1
ATOM 1708 N N . ASN A 1 215 ? -16.688 0.226 12.117 1 77.81 215 ASN A N 1
ATOM 1709 C CA . ASN A 1 215 ? -17.594 -0.701 11.445 1 77.81 215 ASN A CA 1
ATOM 1710 C C . ASN A 1 215 ? -17.797 -0.316 9.984 1 77.81 215 ASN A C 1
ATOM 1712 O O . ASN A 1 215 ? -18.922 -0.327 9.492 1 77.81 215 ASN A O 1
ATOM 1716 N N . LEU A 1 216 ? -16.969 0.272 9.352 1 73.38 216 LEU A N 1
ATOM 1717 C CA . LEU A 1 216 ? -17 0.599 7.93 1 73.38 216 LEU A CA 1
ATOM 1718 C C . LEU A 1 216 ? -16.531 -0.586 7.086 1 73.38 216 LEU A C 1
ATOM 1720 O O . LEU A 1 216 ? -16.75 -0.612 5.871 1 73.38 216 LEU A O 1
ATOM 1724 N N . TRP A 1 217 ? -16.062 -1.662 7.852 1 63.38 217 TRP A N 1
ATOM 1725 C CA . TRP A 1 217 ? -15.703 -2.916 7.203 1 63.38 217 TRP A CA 1
ATOM 1726 C C . TRP A 1 217 ? -15.836 -4.09 8.164 1 63.38 217 TRP A C 1
ATOM 1728 O O . TRP A 1 217 ? -15.742 -3.912 9.383 1 63.38 217 TRP A O 1
ATOM 1738 N N . MET B 1 1 ? 23.359 -1.332 9.898 1 24.8 1 MET B N 1
ATOM 1739 C CA . MET B 1 1 ? 22.797 -2.256 8.922 1 24.8 1 MET B CA 1
ATOM 1740 C C . MET B 1 1 ? 21.578 -2.975 9.5 1 24.8 1 MET B C 1
ATOM 1742 O O . MET B 1 1 ? 21.703 -3.74 10.461 1 24.8 1 MET B O 1
ATOM 1746 N N . ASN B 1 2 ? 20.438 -2.391 9.719 1 32.53 2 ASN B N 1
ATOM 1747 C CA . ASN B 1 2 ? 19.219 -2.723 10.445 1 32.53 2 ASN B CA 1
ATOM 1748 C C . ASN B 1 2 ? 18.641 -4.066 9.992 1 32.53 2 ASN B C 1
ATOM 1750 O O . ASN B 1 2 ? 18.188 -4.211 8.859 1 32.53 2 ASN B O 1
ATOM 1754 N N . ASP B 1 3 ? 19.25 -5.184 10.461 1 39.88 3 ASP B N 1
ATOM 1755 C CA . ASP B 1 3 ? 19.047 -6.566 10.047 1 39.88 3 ASP B CA 1
ATOM 1756 C C . ASP B 1 3 ? 17.609 -7.008 10.273 1 39.88 3 ASP B C 1
ATOM 1758 O O . ASP B 1 3 ? 17.172 -7.203 11.414 1 39.88 3 ASP B O 1
ATOM 1762 N N . ALA B 1 4 ? 16.719 -6.391 9.742 1 47.34 4 ALA B N 1
ATOM 1763 C CA . ALA B 1 4 ? 15.43 -7.07 9.766 1 47.34 4 ALA B CA 1
ATOM 1764 C C . ALA B 1 4 ? 15.602 -8.586 9.703 1 47.34 4 ALA B C 1
ATOM 1766 O O . ALA B 1 4 ? 16.422 -9.094 8.922 1 47.34 4 ALA B O 1
ATOM 1767 N N . LYS B 1 5 ? 15.344 -9.297 10.844 1 54.16 5 LYS B N 1
ATOM 1768 C CA . LYS B 1 5 ? 15.438 -10.75 10.883 1 54.16 5 LYS B CA 1
ATOM 1769 C C . LYS B 1 5 ? 14.875 -11.367 9.602 1 54.16 5 LYS B C 1
ATOM 1771 O O . LYS B 1 5 ? 13.664 -11.5 9.453 1 54.16 5 LYS B O 1
ATOM 1776 N N . VAL B 1 6 ? 15.656 -11.164 8.531 1 60.88 6 VAL B N 1
ATOM 1777 C CA . VAL B 1 6 ? 15.297 -11.844 7.289 1 60.88 6 VAL B CA 1
ATOM 1778 C C . VAL B 1 6 ? 15.336 -13.352 7.492 1 60.88 6 VAL B C 1
ATOM 1780 O O . VAL B 1 6 ? 16.312 -13.883 8.031 1 60.88 6 VAL B O 1
ATOM 1783 N N . ILE B 1 7 ? 14.227 -14.016 7.402 1 74.19 7 ILE B N 1
ATOM 1784 C CA . ILE B 1 7 ? 14.078 -15.453 7.59 1 74.19 7 ILE B CA 1
ATOM 1785 C C . ILE B 1 7 ? 15.062 -16.188 6.68 1 74.19 7 ILE B C 1
ATOM 1787 O O . ILE B 1 7 ? 15.297 -15.781 5.543 1 74.19 7 ILE B O 1
ATOM 1791 N N . SER B 1 8 ? 15.711 -17.141 7.227 1 76.19 8 SER B N 1
ATOM 1792 C CA . SER B 1 8 ? 16.688 -17.922 6.488 1 76.19 8 SER B CA 1
ATOM 1793 C C . SER B 1 8 ? 16.016 -18.859 5.492 1 76.19 8 SER B C 1
ATOM 1795 O O . SER B 1 8 ? 14.82 -19.156 5.613 1 76.19 8 SER B O 1
ATOM 1797 N N . SER B 1 9 ? 16.719 -19.25 4.453 1 77.12 9 SER B N 1
ATOM 1798 C CA . SER B 1 9 ? 16.219 -20.172 3.434 1 77.12 9 SER B CA 1
ATOM 1799 C C . SER B 1 9 ? 15.789 -21.5 4.047 1 77.12 9 SER B C 1
ATOM 1801 O O . SER B 1 9 ? 14.781 -22.078 3.639 1 77.12 9 SER B O 1
ATOM 1803 N N . LYS B 1 10 ? 16.625 -21.953 4.957 1 78.31 10 LYS B N 1
ATOM 1804 C CA . LYS B 1 10 ? 16.312 -23.219 5.625 1 78.31 10 LYS B CA 1
ATOM 1805 C C . LYS B 1 10 ? 15.008 -23.125 6.398 1 78.31 10 LYS B C 1
ATOM 1807 O O . LYS B 1 10 ? 14.18 -24.047 6.344 1 78.31 10 LYS B O 1
ATOM 1812 N N . GLN B 1 11 ? 14.758 -22.047 7.047 1 82.81 11 GLN B N 1
ATOM 1813 C CA . GLN B 1 11 ? 13.531 -21.828 7.809 1 82.81 11 GLN B CA 1
ATOM 1814 C C . GLN B 1 11 ? 12.328 -21.719 6.887 1 82.81 11 GLN B C 1
ATOM 1816 O O . GLN B 1 11 ? 11.25 -22.234 7.199 1 82.81 11 GLN B O 1
ATOM 1821 N N . LEU B 1 12 ? 12.516 -21.094 5.797 1 85.31 12 LEU B N 1
ATOM 1822 C CA . LEU B 1 12 ? 11.438 -20.875 4.844 1 85.31 12 LEU B CA 1
ATOM 1823 C C . LEU B 1 12 ? 10.898 -22.188 4.305 1 85.31 12 LEU B C 1
ATOM 1825 O O . LEU B 1 12 ? 9.688 -22.328 4.109 1 85.31 12 LEU B O 1
ATOM 1829 N N . LYS B 1 13 ? 11.773 -23.125 4.09 1 81.56 13 LYS B N 1
ATOM 1830 C CA . LYS B 1 13 ? 11.367 -24.422 3.541 1 81.56 13 LYS B CA 1
ATOM 1831 C C . LYS B 1 13 ? 10.508 -25.203 4.535 1 81.56 13 LYS B C 1
ATOM 1833 O O . LYS B 1 13 ? 9.672 -26.016 4.141 1 81.56 13 LYS B O 1
ATOM 1838 N N . SER B 1 14 ? 10.672 -24.844 5.754 1 86.06 14 SER B N 1
ATOM 1839 C CA . SER B 1 14 ? 9.984 -25.594 6.797 1 86.06 14 SER B CA 1
ATOM 1840 C C . SER B 1 14 ? 8.648 -24.953 7.16 1 86.06 14 SER B C 1
ATOM 1842 O O . SER B 1 14 ? 7.855 -25.531 7.902 1 86.06 14 SER B O 1
ATOM 1844 N N . ILE B 1 15 ? 8.359 -23.875 6.613 1 89.19 15 ILE B N 1
ATOM 1845 C CA . ILE B 1 15 ? 7.156 -23.125 6.977 1 89.19 15 ILE B CA 1
ATOM 1846 C C . ILE B 1 15 ? 6.113 -23.266 5.871 1 89.19 15 ILE B C 1
ATOM 1848 O O . ILE B 1 15 ? 6.402 -23 4.699 1 89.19 15 ILE B O 1
ATOM 1852 N N . THR B 1 16 ? 4.98 -23.781 6.273 1 89.62 16 THR B N 1
ATOM 1853 C CA . THR B 1 16 ? 3.842 -23.734 5.363 1 89.62 16 THR B CA 1
ATOM 1854 C C . THR B 1 16 ? 3.201 -22.344 5.367 1 89.62 16 THR B C 1
ATOM 1856 O O . THR B 1 16 ? 2.74 -21.875 6.41 1 89.62 16 THR B O 1
ATOM 1859 N N . PRO B 1 17 ? 3.195 -21.719 4.215 1 94.38 17 PRO B N 1
ATOM 1860 C CA . PRO B 1 17 ? 2.631 -20.359 4.195 1 94.38 17 PRO B CA 1
ATOM 1861 C C . PRO B 1 17 ? 1.143 -20.344 4.539 1 94.38 17 PRO B C 1
ATOM 1863 O O . PRO B 1 17 ? 0.396 -21.234 4.125 1 94.38 17 PRO B O 1
ATOM 1866 N N . LEU B 1 18 ? 0.774 -19.359 5.262 1 95.62 18 LEU B N 1
ATOM 1867 C CA . LEU B 1 18 ? -0.624 -19.172 5.629 1 95.62 18 LEU B CA 1
ATOM 1868 C C . LEU B 1 18 ? -1.389 -18.484 4.504 1 95.62 18 LEU B C 1
ATOM 1870 O O . LEU B 1 18 ? -2.57 -18.75 4.293 1 95.62 18 LEU B O 1
ATOM 1874 N N . LEU B 1 19 ? -0.751 -17.609 3.85 1 97.69 19 LEU B N 1
ATOM 1875 C CA . LEU B 1 19 ? -1.396 -16.797 2.82 1 97.69 19 LEU B CA 1
ATOM 1876 C C . LEU B 1 19 ? -0.527 -16.719 1.57 1 97.69 19 LEU B C 1
ATOM 1878 O O . LEU B 1 19 ? 0.639 -16.312 1.646 1 97.69 19 LEU B O 1
ATOM 1882 N N . THR B 1 20 ? -1.048 -17.141 0.454 1 97.75 20 THR B N 1
ATOM 1883 C CA . THR B 1 20 ? -0.394 -17.016 -0.844 1 97.75 20 THR B CA 1
ATOM 1884 C C . THR B 1 20 ? -1.183 -16.094 -1.762 1 97.75 20 THR B C 1
ATOM 1886 O O . THR B 1 20 ? -2.338 -16.359 -2.09 1 97.75 20 THR B O 1
ATOM 1889 N N . PHE B 1 21 ? -0.604 -14.992 -2.123 1 98.44 21 PHE B N 1
ATOM 1890 C CA . PHE B 1 21 ? -1.226 -14.094 -3.086 1 98.44 21 PHE B CA 1
ATOM 1891 C C . PHE B 1 21 ? -0.883 -14.508 -4.512 1 98.44 21 PHE B C 1
ATOM 1893 O O . PHE B 1 21 ? 0.29 -14.688 -4.844 1 98.44 21 PHE B O 1
ATOM 1900 N N . ILE B 1 22 ? -1.856 -14.68 -5.312 1 97.81 22 ILE B N 1
ATOM 1901 C CA . ILE B 1 22 ? -1.692 -14.852 -6.754 1 97.81 22 ILE B CA 1
ATOM 1902 C C . ILE B 1 22 ? -2.1 -13.57 -7.477 1 97.81 22 ILE B C 1
ATOM 1904 O O . ILE B 1 22 ? -3.291 -13.297 -7.641 1 97.81 22 ILE B O 1
ATOM 1908 N N . ILE B 1 23 ? -1.136 -12.82 -7.887 1 98.19 23 ILE B N 1
ATOM 1909 C CA . ILE B 1 23 ? -1.379 -11.555 -8.57 1 98.19 23 ILE B CA 1
ATOM 1910 C C . ILE B 1 23 ? -1.433 -11.781 -10.078 1 98.19 23 ILE B C 1
ATOM 1912 O O . ILE B 1 23 ? -0.413 -12.078 -10.703 1 98.19 23 ILE B O 1
ATOM 1916 N N . ASP B 1 24 ? -2.604 -11.586 -10.602 1 96.81 24 ASP B N 1
ATOM 1917 C CA . ASP B 1 24 ? -2.852 -11.883 -12.008 1 96.81 24 ASP B CA 1
ATOM 1918 C C . ASP B 1 24 ? -2.889 -10.602 -12.844 1 96.81 24 ASP B C 1
ATOM 1920 O O . ASP B 1 24 ? -2.984 -9.5 -12.297 1 96.81 24 ASP B O 1
ATOM 1924 N N . GLY B 1 25 ? -2.734 -10.742 -14.164 1 94.75 25 GLY B N 1
ATOM 1925 C CA . GLY B 1 25 ? -2.793 -9.617 -15.078 1 94.75 25 GLY B CA 1
ATOM 1926 C C . GLY B 1 25 ? -1.474 -8.875 -15.195 1 94.75 25 GLY B C 1
ATOM 1927 O O . GLY B 1 25 ? -1.448 -7.691 -15.539 1 94.75 25 GLY B O 1
ATOM 1928 N N . VAL B 1 26 ? -0.411 -9.562 -14.914 1 95 26 VAL B N 1
ATOM 1929 C CA . VAL B 1 26 ? 0.913 -8.945 -14.945 1 95 26 VAL B CA 1
ATOM 1930 C C . VAL B 1 26 ? 1.398 -8.836 -16.391 1 95 26 VAL B C 1
ATOM 1932 O O . VAL B 1 26 ? 1.247 -9.781 -17.172 1 95 26 VAL B O 1
ATOM 1935 N N . LYS B 1 27 ? 1.838 -7.645 -16.766 1 87.56 27 LYS B N 1
ATOM 1936 C CA . LYS B 1 27 ? 2.479 -7.434 -18.062 1 87.56 27 LYS B CA 1
ATOM 1937 C C . LYS B 1 27 ? 3.92 -6.961 -17.891 1 87.56 27 LYS B C 1
ATOM 1939 O O . LYS B 1 27 ? 4.172 -5.934 -17.266 1 87.56 27 LYS B O 1
ATOM 1944 N N . LEU B 1 28 ? 4.766 -7.848 -18.328 1 82.88 28 LEU B N 1
ATOM 1945 C CA . LEU B 1 28 ? 6.18 -7.484 -18.266 1 82.88 28 LEU B CA 1
ATOM 1946 C C . LEU B 1 28 ? 6.676 -7.008 -19.625 1 82.88 28 LEU B C 1
ATOM 1948 O O . LEU B 1 28 ? 6.352 -7.602 -20.656 1 82.88 28 LEU B O 1
ATOM 1952 N N . TYR B 1 29 ? 6.816 -5.742 -19.844 1 66.81 29 TYR B N 1
ATOM 1953 C CA . TYR B 1 29 ? 7.258 -5.258 -21.141 1 66.81 29 TYR B CA 1
ATOM 1954 C C . TYR B 1 29 ? 8.773 -5.094 -21.172 1 66.81 29 TYR B C 1
ATOM 1956 O O . TYR B 1 29 ? 9.391 -4.727 -20.172 1 66.81 29 TYR B O 1
ATOM 1964 N N . PRO B 1 30 ? 9.227 -5.754 -22.328 1 54.12 30 PRO B N 1
ATOM 1965 C CA . PRO B 1 30 ? 10.648 -5.449 -22.484 1 54.12 30 PRO B CA 1
ATOM 1966 C C . PRO B 1 30 ? 10.938 -3.947 -22.484 1 54.12 30 PRO B C 1
ATOM 1968 O O . PRO B 1 30 ? 10.188 -3.174 -23.078 1 54.12 30 PRO B O 1
ATOM 1971 N N . HIS B 1 31 ? 11.023 -3.393 -21.375 1 47.44 31 HIS B N 1
ATOM 1972 C CA . HIS B 1 31 ? 11.367 -1.978 -21.453 1 47.44 31 HIS B CA 1
ATOM 1973 C C . HIS B 1 31 ? 12.422 -1.725 -22.531 1 47.44 31 HIS B C 1
ATOM 1975 O O . HIS B 1 31 ? 13.461 -2.381 -22.562 1 47.44 31 HIS B O 1
ATOM 1981 N N . SER B 1 32 ? 11.969 -1.493 -23.797 1 41.38 32 SER B N 1
ATOM 1982 C CA . SER B 1 32 ? 13.055 -1.039 -24.656 1 41.38 32 SER B CA 1
ATOM 1983 C C . SER B 1 32 ? 14.141 -0.325 -23.859 1 41.38 32 SER B C 1
ATOM 1985 O O . SER B 1 32 ? 13.883 0.177 -22.766 1 41.38 32 SER B O 1
ATOM 1987 N N . LYS B 1 33 ? 15.352 -0.073 -24.516 1 36.78 33 LYS B N 1
ATOM 1988 C CA . LYS B 1 33 ? 16.516 0.574 -23.922 1 36.78 33 LYS B CA 1
ATOM 1989 C C . LYS B 1 33 ? 16.094 1.654 -22.922 1 36.78 33 LYS B C 1
ATOM 1991 O O . LYS B 1 33 ? 14.93 2.051 -22.891 1 36.78 33 LYS B O 1
ATOM 1996 N N . TYR B 1 34 ? 17.031 2.889 -22.891 1 34.53 34 TYR B N 1
ATOM 1997 C CA . TYR B 1 34 ? 17.312 4.008 -22 1 34.53 34 TYR B CA 1
ATOM 1998 C C . TYR B 1 34 ? 16.078 4.855 -21.766 1 34.53 34 TYR B C 1
ATOM 2000 O O . TYR B 1 34 ? 15.141 4.84 -22.578 1 34.53 34 TYR B O 1
ATOM 2008 N N . PRO B 1 35 ? 16.203 5.66 -20.719 1 34.66 35 PRO B N 1
ATOM 2009 C CA . PRO B 1 35 ? 15.203 6.645 -20.297 1 34.66 35 PRO B CA 1
ATOM 2010 C C . PRO B 1 35 ? 14.57 7.391 -21.469 1 34.66 35 PRO B C 1
ATOM 2012 O O . PRO B 1 35 ? 15.203 7.562 -22.516 1 34.66 35 PRO B O 1
ATOM 2015 N N . ARG B 1 36 ? 13.312 7.371 -21.562 1 33.84 36 ARG B N 1
ATOM 2016 C CA . ARG B 1 36 ? 12.672 8.273 -22.516 1 33.84 36 ARG B CA 1
ATOM 2017 C C . ARG B 1 36 ? 13.508 9.531 -22.734 1 33.84 36 ARG B C 1
ATOM 2019 O O . ARG B 1 36 ? 13.969 10.148 -21.766 1 33.84 36 ARG B O 1
ATOM 2026 N N . PRO B 1 37 ? 14.203 9.703 -23.891 1 29.69 37 PRO B N 1
ATOM 2027 C CA . PRO B 1 37 ? 14.852 11 -24.109 1 29.69 37 PRO B CA 1
ATOM 2028 C C . PRO B 1 37 ? 14 12.172 -23.641 1 29.69 37 PRO B C 1
ATOM 2030 O O . PRO B 1 37 ? 12.812 12.242 -23.953 1 29.69 37 PRO B O 1
ATOM 2033 N N . LEU B 1 38 ? 14.367 12.734 -22.484 1 30.58 38 LEU B N 1
ATOM 2034 C CA . LEU B 1 38 ? 13.781 14.047 -22.203 1 30.58 38 LEU B CA 1
ATOM 2035 C C . LEU B 1 38 ? 13.945 14.984 -23.391 1 30.58 38 LEU B C 1
ATOM 2037 O O . LEU B 1 38 ? 15.039 15.516 -23.625 1 30.58 38 LEU B O 1
ATOM 2041 N N . LEU B 1 39 ? 13.617 14.711 -24.688 1 30.42 39 LEU B N 1
ATOM 2042 C CA . LEU B 1 39 ? 13.719 15.859 -25.578 1 30.42 39 LEU B CA 1
ATOM 2043 C C . LEU B 1 39 ? 13.102 17.094 -24.953 1 30.42 39 LEU B C 1
ATOM 2045 O O . LEU B 1 39 ? 11.906 17.109 -24.625 1 30.42 39 LEU B O 1
ATOM 2049 N N . VAL B 1 40 ? 13.906 17.859 -24.094 1 29.83 40 VAL B N 1
ATOM 2050 C CA . VAL B 1 40 ? 13.641 19.203 -23.594 1 29.83 40 VAL B CA 1
ATOM 2051 C C . VAL B 1 40 ? 12.961 20.031 -24.688 1 29.83 40 VAL B C 1
ATOM 2053 O O . VAL B 1 40 ? 12.289 21.016 -24.391 1 29.83 40 VAL B O 1
ATOM 2056 N N . THR B 1 41 ? 13.633 20.234 -25.953 1 30.72 41 THR B N 1
ATOM 2057 C CA . THR B 1 41 ? 13.516 21.516 -26.641 1 30.72 41 THR B CA 1
ATOM 2058 C C . THR B 1 41 ? 12.062 21.812 -26.969 1 30.72 41 THR B C 1
ATOM 2060 O O . THR B 1 41 ? 11.625 22.969 -26.875 1 30.72 41 THR B O 1
ATOM 2063 N N . ASP B 1 42 ? 11.562 21.281 -28.156 1 31.7 42 ASP B N 1
ATOM 2064 C CA . ASP B 1 42 ? 10.445 21.922 -28.844 1 31.7 42 ASP B CA 1
ATOM 2065 C C . ASP B 1 42 ? 9.164 21.828 -28.016 1 31.7 42 ASP B C 1
ATOM 2067 O O . ASP B 1 42 ? 8.914 20.812 -27.359 1 31.7 42 ASP B O 1
ATOM 2071 N N . GLU B 1 43 ? 8.453 22.984 -27.547 1 33.25 43 GLU B N 1
ATOM 2072 C CA . GLU B 1 43 ? 7.133 23.391 -27.078 1 33.25 43 GLU B CA 1
ATOM 2073 C C . GLU B 1 43 ? 6.105 22.281 -27.312 1 33.25 43 GLU B C 1
ATOM 2075 O O . GLU B 1 43 ? 5.191 22.094 -26.5 1 33.25 43 GLU B O 1
ATOM 2080 N N . GLU B 1 44 ? 6.02 21.719 -28.453 1 32.75 44 GLU B N 1
ATOM 2081 C CA . GLU B 1 44 ? 5.012 20.844 -29.031 1 32.75 44 GLU B CA 1
ATOM 2082 C C . GLU B 1 44 ? 5.062 19.453 -28.406 1 32.75 44 GLU B C 1
ATOM 2084 O O . GLU B 1 44 ? 4.035 18.781 -28.297 1 32.75 44 GLU B O 1
ATOM 2089 N N . GLU B 1 45 ? 6.242 18.844 -28.234 1 32.84 45 GLU B N 1
ATOM 2090 C CA . GLU B 1 45 ? 6.25 17.406 -27.938 1 32.84 45 GLU B CA 1
ATOM 2091 C C . GLU B 1 45 ? 6.035 17.141 -26.453 1 32.84 45 GLU B C 1
ATOM 2093 O O . GLU B 1 45 ? 6.25 16.031 -25.984 1 32.84 45 GLU B O 1
ATOM 2098 N N . PHE B 1 46 ? 6.145 18 -25.438 1 33.19 46 PHE B N 1
ATOM 2099 C CA . PHE B 1 46 ? 5.367 17.703 -24.25 1 33.19 46 PHE B CA 1
ATOM 2100 C C . PHE B 1 46 ? 4.07 16.984 -24.594 1 33.19 46 PHE B C 1
ATOM 2102 O O . PHE B 1 46 ? 2.98 17.547 -24.422 1 33.19 46 PHE B O 1
ATOM 2109 N N . GLU B 1 47 ? 3.9 16.656 -25.859 1 33.91 47 GLU B N 1
ATOM 2110 C CA . GLU B 1 47 ? 2.748 15.789 -26.109 1 33.91 47 GLU B CA 1
ATOM 2111 C C . GLU B 1 47 ? 2.566 14.766 -25 1 33.91 47 GLU B C 1
ATOM 2113 O O . GLU B 1 47 ? 3.547 14.258 -24.438 1 33.91 47 GLU B O 1
ATOM 2118 N N . SER B 1 48 ? 1.459 14.703 -24.25 1 37.84 48 SER B N 1
ATOM 2119 C CA . SER B 1 48 ? 0.875 13.719 -23.328 1 37.84 48 SER B CA 1
ATOM 2120 C C . SER B 1 48 ? 1.454 12.328 -23.578 1 37.84 48 SER B C 1
ATOM 2122 O O . SER B 1 48 ? 1.232 11.734 -24.625 1 37.84 48 SER B O 1
ATOM 2124 N N . GLN B 1 49 ? 2.691 12.188 -23.594 1 42.69 49 GLN B N 1
ATOM 2125 C CA . GLN B 1 49 ? 3.117 10.797 -23.719 1 42.69 49 GLN B CA 1
ATOM 2126 C C . GLN B 1 49 ? 2.029 9.852 -23.219 1 42.69 49 GLN B C 1
ATOM 2128 O O . GLN B 1 49 ? 1.527 9.992 -22.109 1 42.69 49 GLN B O 1
ATOM 2133 N N . LYS B 1 50 ? 1.368 9.328 -24.109 1 47.97 50 LYS B N 1
ATOM 2134 C CA . LYS B 1 50 ? 0.252 8.406 -23.922 1 47.97 50 LYS B CA 1
ATOM 2135 C C . LYS B 1 50 ? 0.582 7.348 -22.875 1 47.97 50 LYS B C 1
ATOM 2137 O O . LYS B 1 50 ? 1.495 6.539 -23.062 1 47.97 50 LYS B O 1
ATOM 2142 N N . ILE B 1 51 ? 0.37 7.734 -21.641 1 52.25 51 ILE B N 1
ATOM 2143 C CA . ILE B 1 51 ? 0.266 6.695 -20.625 1 52.25 51 ILE B CA 1
ATOM 2144 C C . ILE B 1 51 ? -0.442 5.473 -21.203 1 52.25 51 ILE B C 1
ATOM 2146 O O . ILE B 1 51 ? -1.534 5.59 -21.766 1 52.25 51 ILE B O 1
ATOM 2150 N N . THR B 1 52 ? 0.502 4.465 -21.484 1 66 52 THR B N 1
ATOM 2151 C CA . THR B 1 52 ? -0.105 3.23 -21.984 1 66 52 THR B CA 1
ATOM 2152 C C . THR B 1 52 ? -0.585 2.365 -20.812 1 66 52 THR B C 1
ATOM 2154 O O . THR B 1 52 ? -0.186 2.578 -19.672 1 66 52 THR B O 1
ATOM 2157 N N . LYS B 1 53 ? -1.511 1.661 -21.078 1 70 53 LYS B N 1
ATOM 2158 C CA . LYS B 1 53 ? -1.974 0.654 -20.141 1 70 53 LYS B CA 1
ATOM 2159 C C . LYS B 1 53 ? -0.806 -0.16 -19.578 1 70 53 LYS B C 1
ATOM 2161 O O . LYS B 1 53 ? -0.809 -0.545 -18.406 1 70 53 LYS B O 1
ATOM 2166 N N . LYS B 1 54 ? 0.207 -0.224 -20.406 1 66.88 54 LYS B N 1
ATOM 2167 C CA . LYS B 1 54 ? 1.392 -0.978 -20 1 66.88 54 LYS B CA 1
ATOM 2168 C C . LYS B 1 54 ? 2.123 -0.285 -18.859 1 66.88 54 LYS B C 1
ATOM 2170 O O . LYS B 1 54 ? 2.533 -0.935 -17.891 1 66.88 54 LYS B O 1
ATOM 2175 N N . ASP B 1 55 ? 2.176 0.975 -18.969 1 77.06 55 ASP B N 1
ATOM 2176 C CA . ASP B 1 55 ? 2.854 1.736 -17.922 1 77.06 55 ASP B CA 1
ATOM 2177 C C . ASP B 1 55 ? 2.088 1.663 -16.609 1 77.06 55 ASP B C 1
ATOM 2179 O O . ASP B 1 55 ? 2.684 1.44 -15.547 1 77.06 55 ASP B O 1
ATOM 2183 N N . ILE B 1 56 ? 0.81 1.611 -16.703 1 86.12 56 ILE B N 1
ATOM 2184 C CA . ILE B 1 56 ? -0.035 1.613 -15.508 1 86.12 56 ILE B CA 1
ATOM 2185 C C . ILE B 1 56 ? 0.084 0.272 -14.789 1 86.12 56 ILE B C 1
ATOM 2187 O O . ILE B 1 56 ? 0.238 0.229 -13.57 1 86.12 56 ILE B O 1
ATOM 2191 N N . ILE B 1 57 ? 0.104 -0.763 -15.578 1 88.75 57 ILE B N 1
ATOM 2192 C CA . ILE B 1 57 ? 0.153 -2.105 -15.008 1 88.75 57 ILE B CA 1
ATOM 2193 C C . ILE B 1 57 ? 1.493 -2.318 -14.305 1 88.75 57 ILE B C 1
ATOM 2195 O O . ILE B 1 57 ? 1.548 -2.906 -13.227 1 88.75 57 ILE B O 1
ATOM 2199 N N . THR B 1 58 ? 2.52 -1.831 -14.906 1 90.69 58 THR B N 1
ATOM 2200 C CA . THR B 1 58 ? 3.852 -1.953 -14.32 1 90.69 58 THR B CA 1
ATOM 2201 C C . THR B 1 58 ? 3.932 -1.198 -13 1 90.69 58 THR B C 1
ATOM 2203 O O . THR B 1 58 ? 4.496 -1.702 -12.023 1 90.69 58 THR B O 1
ATOM 2206 N N . GLU B 1 59 ? 3.367 -0.049 -13.031 1 92.5 59 GLU B N 1
ATOM 2207 C CA . GLU B 1 59 ? 3.379 0.771 -11.82 1 92.5 59 GLU B CA 1
ATOM 2208 C C . GLU B 1 59 ? 2.504 0.157 -10.734 1 92.5 59 GLU B C 1
ATOM 2210 O O . GLU B 1 59 ? 2.873 0.163 -9.555 1 92.5 59 GLU B O 1
ATOM 2215 N N . GLN B 1 60 ? 1.34 -0.36 -11.133 1 95.19 60 GLN B N 1
ATOM 2216 C CA . GLN B 1 60 ? 0.459 -1.017 -10.172 1 95.19 60 GLN B CA 1
ATOM 2217 C C . GLN B 1 60 ? 1.145 -2.219 -9.523 1 95.19 60 GLN B C 1
ATOM 2219 O O . GLN B 1 60 ? 1.037 -2.426 -8.312 1 95.19 60 GLN B O 1
ATOM 2224 N N . LEU B 1 61 ? 1.851 -2.924 -10.352 1 97.19 61 LEU B N 1
ATOM 2225 C CA . LEU B 1 61 ? 2.607 -4.059 -9.836 1 97.19 61 LEU B CA 1
ATOM 2226 C C . LEU B 1 61 ? 3.648 -3.604 -8.82 1 97.19 61 LEU B C 1
ATOM 2228 O O . LEU B 1 61 ? 3.867 -4.27 -7.809 1 97.19 61 LEU B O 1
ATOM 2232 N N . TYR B 1 62 ? 4.281 -2.467 -9.078 1 96.5 62 TYR B N 1
ATOM 2233 C CA . TYR B 1 62 ? 5.266 -1.919 -8.156 1 96.5 62 TYR B CA 1
ATOM 2234 C C . TYR B 1 62 ? 4.648 -1.684 -6.781 1 96.5 62 TYR B C 1
ATOM 2236 O O . TYR B 1 62 ? 5.234 -2.051 -5.758 1 96.5 62 TYR B O 1
ATOM 2244 N N . HIS B 1 63 ? 3.484 -1.115 -6.734 1 97.69 63 HIS B N 1
ATOM 2245 C CA . HIS B 1 63 ? 2.805 -0.83 -5.477 1 97.69 63 HIS B CA 1
ATOM 2246 C C . HIS B 1 63 ? 2.459 -2.115 -4.734 1 97.69 63 HIS B C 1
ATOM 2248 O O . HIS B 1 63 ? 2.641 -2.201 -3.518 1 97.69 63 HIS B O 1
ATOM 2254 N N . VAL B 1 64 ? 1.993 -3.102 -5.461 1 98.5 64 VAL B N 1
ATOM 2255 C CA . VAL B 1 64 ? 1.555 -4.352 -4.852 1 98.5 64 VAL B CA 1
ATOM 2256 C C . VAL B 1 64 ? 2.758 -5.105 -4.285 1 98.5 64 VAL B C 1
ATOM 2258 O O . VAL B 1 64 ? 2.756 -5.508 -3.121 1 98.5 64 VAL B O 1
ATOM 2261 N N . LEU B 1 65 ? 3.816 -5.223 -5.09 1 98.19 65 LEU B N 1
ATOM 2262 C CA . LEU B 1 65 ? 5 -5.957 -4.656 1 98.19 65 LEU B CA 1
ATOM 2263 C C . LEU B 1 65 ? 5.68 -5.254 -3.484 1 98.19 65 LEU B C 1
ATOM 2265 O O . LEU B 1 65 ? 6.078 -5.898 -2.512 1 98.19 65 LEU B O 1
ATOM 2269 N N . TYR B 1 66 ? 5.789 -3.945 -3.615 1 97.62 66 TYR B N 1
ATOM 2270 C CA . TYR B 1 66 ? 6.418 -3.168 -2.555 1 97.62 66 TYR B CA 1
ATOM 2271 C C . TYR B 1 66 ? 5.695 -3.371 -1.228 1 97.62 66 TYR B C 1
ATOM 2273 O O . TYR B 1 66 ? 6.332 -3.561 -0.189 1 97.62 66 TYR B O 1
ATOM 2281 N N . PHE B 1 67 ? 4.438 -3.359 -1.259 1 98.25 67 PHE B N 1
ATOM 2282 C CA . PHE B 1 67 ? 3.623 -3.52 -0.06 1 98.25 67 PHE B CA 1
ATOM 2283 C C . PHE B 1 67 ? 3.707 -4.949 0.465 1 98.25 67 PHE B C 1
ATOM 2285 O O . PHE B 1 67 ? 4.051 -5.168 1.629 1 98.25 67 PHE B O 1
ATOM 2292 N N . LEU B 1 68 ? 3.482 -5.945 -0.343 1 98.19 68 LEU B N 1
ATOM 2293 C CA . LEU B 1 68 ? 3.355 -7.336 0.083 1 98.19 68 LEU B CA 1
ATOM 2294 C C . LEU B 1 68 ? 4.688 -7.871 0.601 1 98.19 68 LEU B C 1
ATOM 2296 O O . LEU B 1 68 ? 4.715 -8.711 1.504 1 98.19 68 LEU B O 1
ATOM 2300 N N . GLN B 1 69 ? 5.793 -7.363 0.054 1 96.38 69 GLN B N 1
ATOM 2301 C CA . GLN B 1 69 ? 7.102 -7.84 0.493 1 96.38 69 GLN B CA 1
ATOM 2302 C C . GLN B 1 69 ? 7.508 -7.195 1.813 1 96.38 69 GLN B C 1
ATOM 2304 O O . GLN B 1 69 ? 8.523 -7.57 2.408 1 96.38 69 GLN B O 1
ATOM 2309 N N . ASN B 1 70 ? 6.68 -6.188 2.232 1 94.56 70 ASN B N 1
ATOM 2310 C CA . ASN B 1 70 ? 6.988 -5.449 3.451 1 94.56 70 ASN B CA 1
ATOM 2311 C C . ASN B 1 70 ? 5.906 -5.641 4.512 1 94.56 70 ASN B C 1
ATOM 2313 O O . ASN B 1 70 ? 5.477 -4.676 5.145 1 94.56 70 ASN B O 1
ATOM 2317 N N . THR B 1 71 ? 5.457 -6.844 4.68 1 93.94 71 THR B N 1
ATOM 2318 C CA . THR B 1 71 ? 4.469 -7.184 5.699 1 93.94 71 THR B CA 1
ATOM 2319 C C . THR B 1 71 ? 5.078 -8.102 6.754 1 93.94 71 THR B C 1
ATOM 2321 O O . THR B 1 71 ? 6.086 -8.758 6.5 1 93.94 71 THR B O 1
ATOM 2324 N N . ALA B 1 72 ? 4.469 -8.102 7.922 1 89.62 72 ALA B N 1
ATOM 2325 C CA . ALA B 1 72 ? 4.934 -8.977 8.992 1 89.62 72 ALA B CA 1
ATOM 2326 C C . ALA B 1 72 ? 4.801 -10.445 8.602 1 89.62 72 ALA B C 1
ATOM 2328 O O . ALA B 1 72 ? 5.676 -11.258 8.898 1 89.62 72 ALA B O 1
ATOM 2329 N N . LEU B 1 73 ? 3.746 -10.789 7.906 1 92.62 73 LEU B N 1
ATOM 2330 C CA . LEU B 1 73 ? 3.516 -12.156 7.453 1 92.62 73 LEU B CA 1
ATOM 2331 C C . LEU B 1 73 ? 4.605 -12.602 6.484 1 92.62 73 LEU B C 1
ATOM 2333 O O . LEU B 1 73 ? 5.062 -13.742 6.539 1 92.62 73 LEU B O 1
ATOM 2337 N N . ASN B 1 74 ? 4.984 -11.711 5.629 1 93.94 74 ASN B N 1
ATOM 2338 C CA . ASN B 1 74 ? 6.043 -12.031 4.68 1 93.94 74 ASN B CA 1
ATOM 2339 C C . ASN B 1 74 ? 7.387 -12.211 5.379 1 93.94 74 ASN B C 1
ATOM 2341 O O . ASN B 1 74 ? 8.117 -13.164 5.102 1 93.94 74 ASN B O 1
ATOM 2345 N N . LEU B 1 75 ? 7.668 -11.328 6.297 1 89.5 75 LEU B N 1
ATOM 2346 C CA . LEU B 1 75 ? 8.938 -11.375 7.02 1 89.5 75 LEU B CA 1
ATOM 2347 C C . LEU B 1 75 ? 9.047 -12.648 7.848 1 89.5 75 LEU B C 1
ATOM 2349 O O . LEU B 1 75 ? 10.141 -13.18 8.039 1 89.5 75 LEU B O 1
ATOM 2353 N N . SER B 1 76 ? 7.926 -13.148 8.297 1 89.12 76 SER B N 1
ATOM 2354 C CA . SER B 1 76 ? 7.922 -14.367 9.102 1 89.12 76 SER B CA 1
ATOM 2355 C C . SER B 1 76 ? 7.922 -15.609 8.227 1 89.12 76 SER B C 1
ATOM 2357 O O . SER B 1 76 ? 7.969 -16.734 8.734 1 89.12 76 SER B O 1
ATOM 2359 N N . GLY B 1 77 ? 7.805 -15.43 6.953 1 91.56 77 GLY B N 1
ATOM 2360 C CA . GLY B 1 77 ? 7.836 -16.547 6.027 1 91.56 77 GLY B CA 1
ATOM 2361 C C . GLY B 1 77 ? 6.473 -17.188 5.809 1 91.56 77 GLY B C 1
ATOM 2362 O O . GLY B 1 77 ? 6.359 -18.219 5.148 1 91.56 77 GLY B O 1
ATOM 2363 N N . GLN B 1 78 ? 5.438 -16.531 6.266 1 93.88 78 GLN B N 1
ATOM 2364 C CA . GLN B 1 78 ? 4.102 -17.125 6.219 1 93.88 78 GLN B CA 1
ATOM 2365 C C . GLN B 1 78 ? 3.307 -16.578 5.031 1 93.88 78 GLN B C 1
ATOM 2367 O O . GLN B 1 78 ? 2.139 -16.938 4.852 1 93.88 78 GLN B O 1
ATOM 2372 N N . GLN B 1 79 ? 3.908 -15.789 4.238 1 96 79 GLN B N 1
ATOM 2373 C CA . GLN B 1 79 ? 3.297 -15.242 3.031 1 96 79 GLN B CA 1
ATOM 2374 C C . GLN B 1 79 ? 4.094 -15.633 1.787 1 96 79 GLN B C 1
ATOM 2376 O O . GLN B 1 79 ? 5.32 -15.719 1.834 1 96 79 GLN B O 1
ATOM 2381 N N . ARG B 1 80 ? 3.363 -15.922 0.706 1 96.88 80 ARG B N 1
ATOM 2382 C CA . ARG B 1 80 ? 3.963 -16.125 -0.608 1 96.88 80 ARG B CA 1
ATOM 2383 C C . ARG B 1 80 ? 3.273 -15.273 -1.665 1 96.88 80 ARG B C 1
ATOM 2385 O O . ARG B 1 80 ? 2.1 -14.93 -1.523 1 96.88 80 ARG B O 1
ATOM 2392 N N . VAL B 1 81 ? 4.062 -14.891 -2.648 1 98.31 81 VAL B N 1
ATOM 2393 C CA . VAL B 1 81 ? 3.512 -14.125 -3.766 1 98.31 81 VAL B CA 1
ATOM 2394 C C . VAL B 1 81 ? 3.855 -14.82 -5.082 1 98.31 81 VAL B C 1
ATOM 2396 O O . VAL B 1 81 ? 5.016 -15.164 -5.324 1 98.31 81 VAL B O 1
ATOM 2399 N N . LEU B 1 82 ? 2.902 -15.125 -5.84 1 97.75 82 LEU B N 1
ATOM 2400 C CA . LEU B 1 82 ? 3.025 -15.609 -7.211 1 97.75 82 LEU B CA 1
ATOM 2401 C C . LEU B 1 82 ? 2.439 -14.617 -8.203 1 97.75 82 LEU B C 1
ATOM 2403 O O . LEU B 1 82 ? 1.353 -14.078 -7.977 1 97.75 82 LEU B O 1
ATOM 2407 N N . LEU B 1 83 ? 3.186 -14.352 -9.203 1 97.56 83 LEU B N 1
ATOM 2408 C CA . LEU B 1 83 ? 2.691 -13.508 -10.289 1 97.56 83 LEU B CA 1
ATOM 2409 C C . LEU B 1 83 ? 2.293 -14.352 -11.492 1 97.56 83 LEU B C 1
ATOM 2411 O O . LEU B 1 83 ? 2.977 -15.32 -11.836 1 97.56 83 LEU B O 1
ATOM 2415 N N . ARG B 1 84 ? 1.279 -14.008 -12.047 1 96.12 84 ARG B N 1
ATOM 2416 C CA . ARG B 1 84 ? 0.873 -14.633 -13.297 1 96.12 84 ARG B CA 1
ATOM 2417 C C . ARG B 1 84 ? 0.758 -13.602 -14.414 1 96.12 84 ARG B C 1
ATOM 2419 O O . ARG B 1 84 ? -0.029 -12.656 -14.312 1 96.12 84 ARG B O 1
ATOM 2426 N N . THR B 1 85 ? 1.495 -13.766 -15.43 1 93.69 85 THR B N 1
ATOM 2427 C CA . THR B 1 85 ? 1.497 -12.844 -16.562 1 93.69 85 THR B CA 1
ATOM 2428 C C . THR B 1 85 ? 0.296 -13.102 -17.469 1 93.69 85 THR B C 1
ATOM 2430 O O . THR B 1 85 ? -0.396 -14.109 -17.328 1 93.69 85 THR B O 1
ATOM 2433 N N . GLU B 1 86 ? 0.04 -12.195 -18.328 1 88.5 86 GLU B N 1
ATOM 2434 C CA . GLU B 1 86 ? -1.084 -12.305 -19.25 1 88.5 86 GLU B CA 1
ATOM 2435 C C . GLU B 1 86 ? -0.958 -13.547 -20.125 1 88.5 86 GLU B C 1
ATOM 2437 O O . GLU B 1 86 ? -1.965 -14.148 -20.516 1 88.5 86 GLU B O 1
ATOM 2442 N N . ASP B 1 87 ? 0.343 -13.914 -20.438 1 87.69 87 ASP B N 1
ATOM 2443 C CA . ASP B 1 87 ? 0.562 -15.109 -21.25 1 87.69 87 ASP B CA 1
ATOM 2444 C C . ASP B 1 87 ? 0.633 -16.359 -20.375 1 87.69 87 ASP B C 1
ATOM 2446 O O . ASP B 1 87 ? 1.152 -17.391 -20.797 1 87.69 87 ASP B O 1
ATOM 2450 N N . LYS B 1 88 ? 0.29 -16.266 -19.125 1 89.25 88 LYS B N 1
ATOM 2451 C CA . LYS B 1 88 ? 0.047 -17.344 -18.188 1 89.25 88 LYS B CA 1
ATOM 2452 C C . LYS B 1 88 ? 1.359 -17.938 -17.672 1 89.25 88 LYS B C 1
ATOM 2454 O O . LYS B 1 88 ? 1.398 -19.094 -17.234 1 89.25 88 LYS B O 1
ATOM 2459 N N . GLN B 1 89 ? 2.357 -17.188 -17.844 1 93.69 89 GLN B N 1
ATOM 2460 C CA . GLN B 1 89 ? 3.584 -17.594 -17.172 1 93.69 89 GLN B CA 1
ATOM 2461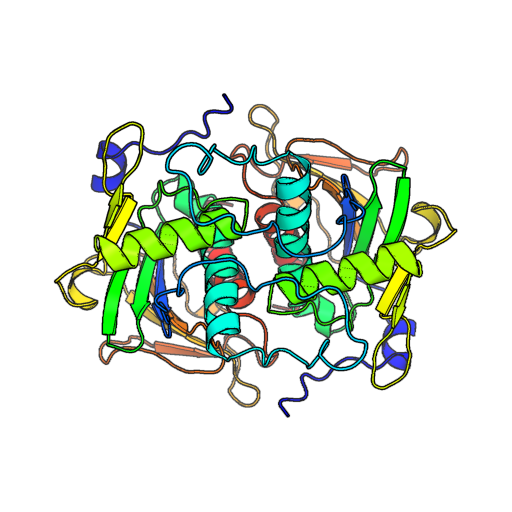 C C . GLN B 1 89 ? 3.525 -17.234 -15.688 1 93.69 89 GLN B C 1
ATOM 2463 O O . GLN B 1 89 ? 2.879 -16.266 -15.297 1 93.69 89 GLN B O 1
ATOM 2468 N N . VAL B 1 90 ? 4.148 -18.094 -14.938 1 96.31 90 VAL B N 1
ATOM 2469 C CA . VAL B 1 90 ? 4.113 -17.922 -13.484 1 96.31 90 VAL B CA 1
ATOM 2470 C C . VAL B 1 90 ? 5.488 -17.484 -12.984 1 96.31 90 VAL B C 1
ATOM 2472 O O . VAL B 1 90 ? 6.512 -18.016 -13.422 1 96.31 90 VAL B O 1
ATOM 2475 N N . ILE B 1 91 ? 5.496 -16.484 -12.172 1 97.31 91 ILE B N 1
ATOM 2476 C CA . ILE B 1 91 ? 6.719 -15.984 -11.555 1 97.31 91 ILE B CA 1
ATOM 2477 C C . ILE B 1 91 ? 6.645 -16.172 -10.039 1 97.31 91 ILE B C 1
ATOM 2479 O O . ILE B 1 91 ? 5.668 -15.75 -9.406 1 97.31 91 ILE B O 1
ATOM 2483 N N . PHE B 1 92 ? 7.605 -16.797 -9.531 1 96.75 92 PHE B N 1
ATOM 2484 C CA . PHE B 1 92 ? 7.734 -16.938 -8.086 1 96.75 92 PHE B CA 1
ATOM 2485 C C . PHE B 1 92 ? 8.516 -15.781 -7.488 1 96.75 92 PHE B C 1
ATOM 2487 O O . PHE B 1 92 ? 9.57 -15.398 -8.008 1 96.75 92 PHE B O 1
ATOM 2494 N N . VAL B 1 93 ? 7.973 -15.148 -6.414 1 96.69 93 VAL B N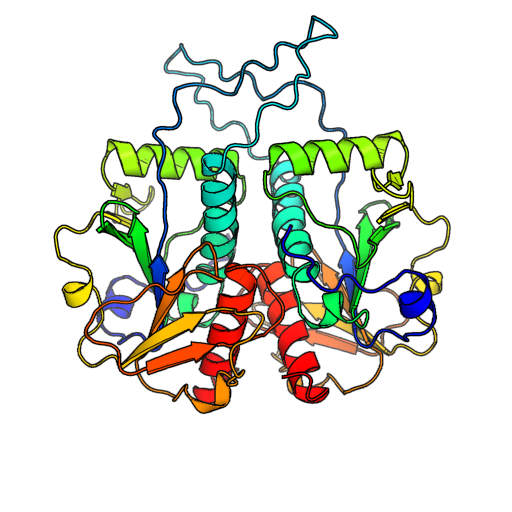 1
ATOM 2495 C CA . VAL B 1 93 ? 8.633 -14.062 -5.691 1 96.69 93 VAL B CA 1
ATOM 2496 C C . VAL B 1 93 ? 9.086 -14.555 -4.32 1 96.69 93 VAL B C 1
ATOM 2498 O O . VAL B 1 93 ? 8.25 -14.836 -3.449 1 96.69 93 VAL B O 1
ATOM 2501 N N . ASP B 1 94 ? 10.344 -14.562 -4.117 1 93.56 94 ASP B N 1
ATOM 2502 C CA . ASP B 1 94 ? 10.906 -14.992 -2.842 1 93.56 94 ASP B CA 1
ATOM 2503 C C . ASP B 1 94 ? 10.562 -14 -1.729 1 93.56 94 ASP B C 1
ATOM 2505 O O . ASP B 1 94 ? 10.648 -12.789 -1.921 1 93.56 94 ASP B O 1
ATOM 2509 N N . PRO B 1 95 ? 10.062 -14.562 -0.568 1 93.38 95 PRO B N 1
ATOM 2510 C CA . PRO B 1 95 ? 9.75 -13.672 0.551 1 93.38 95 PRO B CA 1
ATOM 2511 C C . PRO B 1 95 ? 10.93 -12.797 0.959 1 93.38 95 PRO B C 1
ATOM 2513 O O . PRO B 1 95 ? 10.742 -11.734 1.559 1 93.38 95 PRO B O 1
ATOM 2516 N N . ARG B 1 96 ? 12.133 -13.086 0.581 1 90.69 96 ARG B N 1
ATOM 2517 C CA . ARG B 1 96 ? 13.328 -12.352 0.981 1 90.69 96 ARG B CA 1
ATOM 2518 C C . ARG B 1 96 ? 13.648 -11.242 -0.014 1 90.69 96 ARG B C 1
ATOM 2520 O O . ARG B 1 96 ? 14.555 -10.445 0.214 1 90.69 96 ARG B O 1
ATOM 2527 N N . LEU B 1 97 ? 12.883 -11.164 -1.02 1 92.81 97 LEU B N 1
ATOM 2528 C CA . LEU B 1 97 ? 13.117 -10.109 -2.002 1 92.81 97 LEU B CA 1
ATOM 2529 C C . LEU B 1 97 ? 12.812 -8.742 -1.413 1 92.81 97 LEU B C 1
ATOM 2531 O O . LEU B 1 97 ? 11.695 -8.492 -0.949 1 92.81 97 LEU B O 1
ATOM 2535 N N . LYS B 1 98 ? 13.859 -7.996 -1.435 1 91.19 98 LYS B N 1
ATOM 2536 C CA . LYS B 1 98 ? 13.633 -6.578 -1.171 1 91.19 98 LYS B CA 1
ATOM 2537 C C . LYS B 1 98 ? 13.352 -5.812 -2.463 1 91.19 98 LYS B C 1
ATOM 2539 O O . LYS B 1 98 ? 14.25 -5.629 -3.287 1 91.19 98 LYS B O 1
ATOM 2544 N N . VAL B 1 99 ? 12.102 -5.414 -2.592 1 94 99 VAL B N 1
ATOM 2545 C CA . VAL B 1 99 ? 11.758 -4.609 -3.76 1 94 99 VAL B CA 1
ATOM 2546 C C . VAL B 1 99 ? 12.484 -3.271 -3.697 1 94 99 VAL B C 1
ATOM 2548 O O . VAL B 1 99 ? 12.5 -2.613 -2.654 1 94 99 VAL B O 1
ATOM 2551 N N . PRO B 1 100 ? 13.141 -2.893 -4.797 1 91 100 PRO B N 1
ATOM 2552 C CA . PRO B 1 100 ? 13.883 -1.629 -4.773 1 91 100 PRO B CA 1
ATOM 2553 C C . PRO B 1 100 ? 13.008 -0.441 -4.383 1 91 100 PRO B C 1
ATOM 2555 O O . PRO B 1 100 ? 11.844 -0.362 -4.793 1 91 100 PRO B O 1
ATOM 2558 N N . ASP B 1 101 ? 13.586 0.452 -3.645 1 90.69 101 ASP B N 1
ATOM 2559 C CA . ASP B 1 101 ? 12.859 1.633 -3.188 1 90.69 101 ASP B CA 1
ATOM 2560 C C . ASP B 1 101 ? 12.672 2.637 -4.324 1 90.69 101 ASP B C 1
ATOM 2562 O O . ASP B 1 101 ? 11.734 3.438 -4.305 1 90.69 101 ASP B O 1
ATOM 2566 N N . VAL B 1 102 ? 13.625 2.596 -5.188 1 89.12 102 VAL B N 1
ATOM 2567 C CA . VAL B 1 102 ? 13.609 3.547 -6.297 1 89.12 102 VAL B CA 1
ATOM 2568 C C . VAL B 1 102 ? 12.984 2.893 -7.527 1 89.12 102 VAL B C 1
ATOM 2570 O O . VAL B 1 102 ? 13.359 1.776 -7.898 1 89.12 102 VAL B O 1
ATOM 2573 N N . PHE B 1 103 ? 12.164 3.602 -8.164 1 89 103 PHE B N 1
ATOM 2574 C CA . PHE B 1 103 ? 11.375 3.049 -9.258 1 89 103 PHE B CA 1
ATOM 2575 C C . PHE B 1 103 ? 12.281 2.598 -10.398 1 89 103 PHE B C 1
ATOM 2577 O O . PHE B 1 103 ? 12.086 1.521 -10.969 1 89 103 PHE B O 1
ATOM 2584 N N . ASP B 1 104 ? 13.273 3.396 -10.695 1 83.81 104 ASP B N 1
ATOM 2585 C CA . ASP B 1 104 ? 14.172 3.041 -11.789 1 83.81 104 ASP B CA 1
ATOM 2586 C C . ASP B 1 104 ? 14.898 1.728 -11.5 1 83.81 104 ASP B C 1
ATOM 2588 O O . ASP B 1 104 ? 15.133 0.932 -12.414 1 83.81 104 ASP B O 1
ATOM 2592 N N . ASP B 1 105 ? 15.234 1.529 -10.305 1 88.5 105 ASP B N 1
ATOM 2593 C CA . ASP B 1 105 ? 15.883 0.278 -9.922 1 88.5 105 ASP B CA 1
ATOM 2594 C C . ASP B 1 105 ? 14.906 -0.894 -10.008 1 88.5 105 ASP B C 1
ATOM 2596 O O . ASP B 1 105 ? 15.297 -2.006 -10.375 1 88.5 105 ASP B O 1
ATOM 2600 N N . TYR B 1 106 ? 13.75 -0.609 -9.664 1 90.69 106 TYR B N 1
ATOM 2601 C CA . TYR B 1 106 ? 12.695 -1.606 -9.812 1 90.69 106 TYR B CA 1
ATOM 2602 C C . TYR B 1 106 ? 12.523 -2.006 -11.273 1 90.69 106 TYR B C 1
ATOM 2604 O O . TYR B 1 106 ? 12.422 -3.193 -11.594 1 90.69 106 TYR B O 1
ATOM 2612 N N . LEU B 1 107 ? 12.516 -1.036 -12.18 1 87.69 107 LEU B N 1
ATOM 2613 C CA . LEU B 1 107 ? 12.406 -1.315 -13.609 1 87.69 107 LEU B CA 1
ATOM 2614 C C . LEU B 1 107 ? 13.594 -2.141 -14.094 1 87.69 107 LEU B C 1
ATOM 2616 O O . LEU B 1 107 ? 13.43 -3.062 -14.891 1 87.69 107 LEU B O 1
ATOM 2620 N N . ALA B 1 108 ? 14.703 -1.771 -13.578 1 86.19 108 ALA B N 1
ATOM 2621 C CA . ALA B 1 108 ? 15.906 -2.514 -13.93 1 86.19 108 ALA B CA 1
ATOM 2622 C C . ALA B 1 108 ? 15.812 -3.971 -13.484 1 86.19 108 ALA B C 1
ATOM 2624 O O . ALA B 1 108 ? 16.219 -4.879 -14.211 1 86.19 108 ALA B O 1
ATOM 2625 N N . MET B 1 109 ? 15.297 -4.172 -12.297 1 89.25 109 MET B N 1
ATOM 2626 C CA . MET B 1 109 ? 15.094 -5.523 -11.773 1 89.25 109 MET B CA 1
ATOM 2627 C C . MET B 1 109 ? 14.156 -6.32 -12.68 1 89.25 109 MET B C 1
ATOM 2629 O O . MET B 1 109 ? 14.438 -7.477 -13 1 89.25 109 MET B O 1
ATOM 2633 N N . LEU B 1 110 ? 13.07 -5.691 -13.148 1 91.19 110 LEU B N 1
ATOM 2634 C CA . LEU B 1 110 ? 12.133 -6.367 -14.031 1 91.19 110 LEU B CA 1
ATOM 2635 C C . LEU B 1 110 ? 12.773 -6.684 -15.375 1 91.19 110 LEU B C 1
ATOM 2637 O O . LEU B 1 110 ? 12.508 -7.73 -15.969 1 91.19 110 LEU B O 1
ATOM 2641 N N . HIS B 1 111 ? 13.586 -5.766 -15.797 1 87.19 111 HIS B N 1
ATOM 2642 C CA . HIS B 1 111 ? 14.305 -5.996 -17.047 1 87.19 111 HIS B CA 1
ATOM 2643 C C . HIS B 1 111 ? 15.195 -7.227 -16.938 1 87.19 111 HIS B C 1
ATOM 2645 O O . HIS B 1 111 ? 15.227 -8.055 -17.859 1 87.19 111 HIS B O 1
ATOM 2651 N N . LEU B 1 112 ? 15.867 -7.32 -15.844 1 88.69 112 LEU B N 1
ATOM 2652 C CA . LEU B 1 112 ? 16.734 -8.477 -15.617 1 88.69 112 LEU B CA 1
ATOM 2653 C C . LEU B 1 112 ? 15.922 -9.766 -15.57 1 88.69 112 LEU B C 1
ATOM 2655 O O . LEU B 1 112 ? 16.328 -10.781 -16.125 1 88.69 112 LEU B O 1
ATOM 2659 N N . LEU B 1 113 ? 14.82 -9.727 -14.922 1 91.44 113 LEU B N 1
ATOM 2660 C CA . LEU B 1 113 ? 13.93 -10.875 -14.828 1 91.44 113 LEU B CA 1
ATOM 2661 C C . LEU B 1 113 ? 13.5 -11.344 -16.219 1 91.44 113 LEU B C 1
ATOM 2663 O O . LEU B 1 113 ? 13.492 -12.539 -16.5 1 91.44 113 LEU B O 1
ATOM 2667 N N . MET B 1 114 ? 13.172 -10.391 -17.031 1 90 114 MET B N 1
ATOM 2668 C CA . MET B 1 114 ? 12.695 -10.727 -18.375 1 90 114 MET B CA 1
ATOM 2669 C C . MET B 1 114 ? 13.82 -11.281 -19.234 1 90 114 MET B C 1
ATOM 2671 O O . MET B 1 114 ? 13.602 -12.172 -20.062 1 90 114 MET B O 1
ATOM 2675 N N . GLU B 1 115 ? 14.977 -10.805 -19 1 88.38 115 GLU B N 1
ATOM 2676 C CA . GLU B 1 115 ? 16.125 -11.227 -19.797 1 88.38 115 GLU B CA 1
ATOM 2677 C C . GLU B 1 115 ? 16.641 -12.594 -19.344 1 88.38 115 GLU B C 1
ATOM 2679 O O . GLU B 1 115 ? 16.844 -13.492 -20.156 1 88.38 115 GLU B O 1
ATOM 2684 N N . ASP B 1 116 ? 16.812 -12.75 -18.078 1 89.75 116 ASP B N 1
ATOM 2685 C CA . ASP B 1 116 ? 17.453 -13.945 -17.547 1 89.75 116 ASP B CA 1
ATOM 2686 C C . ASP B 1 116 ? 16.438 -14.938 -17.016 1 89.75 116 ASP B C 1
A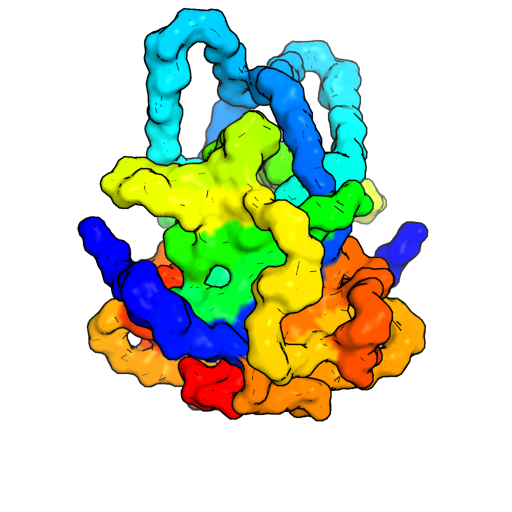TOM 2688 O O . ASP B 1 116 ? 16.781 -16.047 -16.625 1 89.75 116 ASP B O 1
ATOM 2692 N N . ARG B 1 117 ? 15.219 -14.5 -16.906 1 92.69 117 ARG B N 1
ATOM 2693 C CA . ARG B 1 117 ? 14.109 -15.289 -16.391 1 92.69 117 ARG B CA 1
ATOM 2694 C C . ARG B 1 117 ? 14.258 -15.539 -14.891 1 92.69 117 ARG B C 1
ATOM 2696 O O . ARG B 1 117 ? 13.578 -16.391 -14.32 1 92.69 117 ARG B O 1
ATOM 2703 N N . ARG B 1 118 ? 15.258 -14.836 -14.367 1 91.81 118 ARG B N 1
ATOM 2704 C CA . ARG B 1 118 ? 15.477 -14.898 -12.93 1 91.81 118 ARG B CA 1
ATOM 2705 C C . ARG B 1 118 ? 16.219 -13.664 -12.43 1 91.81 118 ARG B C 1
ATOM 2707 O O . ARG B 1 118 ? 16.875 -12.969 -13.211 1 91.81 118 ARG B O 1
ATOM 2714 N N . VAL B 1 119 ? 16 -13.344 -11.227 1 90.81 119 VAL B N 1
ATOM 2715 C CA . VAL B 1 119 ? 16.766 -12.352 -10.484 1 90.81 119 VAL B CA 1
ATOM 2716 C C . VAL B 1 119 ? 17.406 -12.992 -9.258 1 90.81 119 VAL B C 1
ATOM 2718 O O . VAL B 1 119 ? 16.75 -13.703 -8.5 1 90.81 119 VAL B O 1
ATOM 2721 N N . CYS B 1 120 ? 18.672 -12.758 -9.07 1 87.06 120 CYS B N 1
ATOM 2722 C CA . CYS B 1 120 ? 19.406 -13.367 -7.969 1 87.06 120 CYS B CA 1
ATOM 2723 C C . CYS B 1 120 ? 19.906 -12.305 -6.996 1 87.06 120 CYS B C 1
ATOM 2725 O O . CYS B 1 120 ? 20.125 -11.156 -7.387 1 87.06 120 CYS B O 1
ATOM 2727 N N . SER B 1 121 ? 19.969 -12.734 -5.738 1 82.25 121 SER B N 1
ATOM 2728 C CA . SER B 1 121 ? 20.578 -11.852 -4.75 1 82.25 121 SER B CA 1
ATOM 2729 C C . SER B 1 121 ? 22.078 -11.703 -4.996 1 82.25 121 SER B C 1
ATOM 2731 O O . SER B 1 121 ? 22.719 -12.617 -5.523 1 82.25 121 SER B O 1
ATOM 2733 N N . VAL B 1 122 ? 22.5 -10.539 -4.699 1 72.5 122 VAL B N 1
ATOM 2734 C CA . VAL B 1 122 ? 23.922 -10.25 -4.91 1 72.5 122 VAL B CA 1
ATOM 2735 C C . VAL B 1 122 ? 24.766 -11 -3.881 1 72.5 122 VAL B C 1
ATOM 2737 O O . VAL B 1 122 ? 25.828 -11.516 -4.203 1 72.5 122 VAL B O 1
ATOM 2740 N N . GLU B 1 123 ? 24.297 -11.156 -2.695 1 68.12 123 GLU B N 1
ATOM 2741 C CA . GLU B 1 123 ? 25.094 -11.695 -1.593 1 68.12 123 GLU B CA 1
ATOM 2742 C C . GLU B 1 123 ? 25.266 -13.203 -1.72 1 68.12 123 GLU B C 1
ATOM 2744 O O . GLU B 1 123 ? 26.375 -13.719 -1.657 1 68.12 123 GLU B O 1
ATOM 2749 N N . LYS B 1 124 ? 24.188 -13.969 -1.977 1 70.38 124 LYS B N 1
ATOM 2750 C CA . LYS B 1 124 ? 24.25 -15.43 -1.915 1 70.38 124 LYS B CA 1
ATOM 2751 C C . LYS B 1 124 ? 24.016 -16.047 -3.289 1 70.38 124 LYS B C 1
ATOM 2753 O O . LYS B 1 124 ? 24.203 -17.25 -3.473 1 70.38 124 LYS B O 1
ATOM 2758 N N . GLY B 1 125 ? 23.656 -15.195 -4.125 1 77.19 125 GLY B N 1
ATOM 2759 C CA . GLY B 1 125 ? 23.375 -15.719 -5.453 1 77.19 125 GLY B CA 1
ATOM 2760 C C . GLY B 1 125 ? 22.094 -16.516 -5.52 1 77.19 125 GLY B C 1
ATOM 2761 O O . GLY B 1 125 ? 21.859 -17.25 -6.48 1 77.19 125 GLY B O 1
ATOM 2762 N N . SER B 1 126 ? 21.328 -16.422 -4.484 1 84.5 126 SER B N 1
ATOM 2763 C CA . SER B 1 126 ? 20.078 -17.156 -4.449 1 84.5 126 SER B CA 1
ATOM 2764 C C . SER B 1 126 ? 19.016 -16.469 -5.312 1 84.5 126 SER B C 1
ATOM 2766 O O . SER B 1 126 ? 18.969 -15.25 -5.395 1 84.5 126 SER B O 1
ATOM 2768 N N . GLU B 1 127 ? 18.188 -17.328 -5.977 1 89.5 127 GLU B N 1
ATOM 2769 C CA . GLU B 1 127 ? 17.094 -16.797 -6.789 1 89.5 127 GLU B CA 1
ATOM 2770 C C . GLU B 1 127 ? 16 -16.188 -5.918 1 89.5 127 GLU B C 1
ATOM 2772 O O . GLU B 1 127 ? 15.406 -16.875 -5.09 1 89.5 127 GLU B O 1
ATOM 2777 N N . ILE B 1 128 ? 15.75 -14.922 -6.121 1 91.94 128 ILE B N 1
ATOM 2778 C CA . ILE B 1 128 ? 14.766 -14.242 -5.285 1 91.94 128 ILE B CA 1
ATOM 2779 C C . ILE B 1 128 ? 13.5 -13.977 -6.09 1 91.94 128 ILE B C 1
ATOM 2781 O O . ILE B 1 128 ? 12.445 -13.688 -5.523 1 91.94 128 ILE B O 1
ATOM 2785 N N . MET B 1 129 ? 13.641 -14.016 -7.375 1 95.12 129 MET B N 1
ATOM 2786 C CA . MET B 1 129 ? 12.508 -14 -8.297 1 95.12 129 MET B CA 1
ATOM 2787 C C . MET B 1 129 ? 12.789 -14.867 -9.516 1 95.12 129 MET B C 1
ATOM 2789 O O . MET B 1 129 ? 13.891 -14.82 -10.07 1 95.12 129 MET B O 1
ATOM 2793 N N . LYS B 1 130 ? 11.789 -15.641 -9.938 1 95.88 130 LYS B N 1
ATOM 2794 C CA . LYS B 1 130 ? 12.094 -16.5 -11.078 1 95.88 130 LYS B CA 1
ATOM 2795 C C . LYS B 1 130 ? 10.812 -16.969 -11.773 1 95.88 130 LYS B C 1
ATOM 2797 O O . LYS B 1 130 ? 9.781 -17.172 -11.125 1 95.88 130 LYS B O 1
ATOM 2802 N N . PHE B 1 131 ? 10.953 -17.172 -13.055 1 96.06 131 PHE B N 1
ATOM 2803 C CA . PHE B 1 131 ? 9.922 -17.875 -13.812 1 96.06 131 PHE B CA 1
ATOM 2804 C C . PHE B 1 131 ? 9.914 -19.359 -13.461 1 96.06 131 PHE B C 1
ATOM 2806 O O . PHE B 1 131 ? 10.969 -19.984 -13.375 1 96.06 131 PHE B O 1
ATOM 2813 N N . VAL B 1 132 ? 8.766 -19.766 -13.164 1 95.38 132 VAL B N 1
ATOM 2814 C CA . VAL B 1 132 ? 8.664 -21.188 -12.859 1 95.38 132 VAL B CA 1
ATOM 2815 C C . VAL B 1 132 ? 8.07 -21.922 -14.055 1 95.38 132 VAL B C 1
ATOM 2817 O O . VAL B 1 132 ? 7.168 -21.422 -14.727 1 95.38 132 VAL B O 1
ATOM 2820 N N . LYS B 1 133 ? 8.562 -23.078 -14.297 1 88.94 133 LYS B N 1
ATOM 2821 C CA . LYS B 1 133 ? 8.125 -23.891 -15.43 1 88.94 133 LYS B CA 1
ATOM 2822 C C . LYS B 1 133 ? 6.773 -24.531 -15.148 1 88.94 133 LYS B C 1
ATOM 2824 O O . LYS B 1 133 ? 5.969 -24.734 -16.062 1 88.94 133 LYS B O 1
ATOM 2829 N N . SER B 1 134 ? 6.609 -24.781 -13.875 1 81.62 134 SER B N 1
ATOM 2830 C CA . SER B 1 134 ? 5.363 -25.438 -13.492 1 81.62 134 SER B CA 1
ATOM 2831 C C . SER B 1 134 ? 4.18 -24.484 -13.609 1 81.62 134 SER B C 1
ATOM 2833 O O . SER B 1 134 ? 4.352 -23.266 -13.602 1 81.62 134 SER B O 1
ATOM 2835 N N . ASP B 1 135 ? 3.088 -25.094 -13.82 1 83.88 135 ASP B N 1
ATOM 2836 C CA . ASP B 1 135 ? 1.869 -24.297 -13.828 1 83.88 135 ASP B CA 1
ATOM 2837 C C . ASP B 1 135 ? 1.559 -23.75 -12.438 1 83.88 135 ASP B C 1
ATOM 2839 O O . ASP B 1 135 ? 2.225 -24.094 -11.469 1 83.88 135 ASP B O 1
ATOM 2843 N N . LEU B 1 136 ? 0.716 -22.828 -12.391 1 89 136 LEU B N 1
ATOM 2844 C CA . LEU B 1 136 ? 0.336 -22.141 -11.156 1 89 136 LEU B CA 1
ATOM 2845 C C . LEU B 1 136 ? -0.083 -23.156 -10.086 1 89 136 LEU B C 1
ATOM 2847 O O . LEU B 1 136 ? 0.269 -23 -8.914 1 89 136 LEU B O 1
ATOM 2851 N N . THR B 1 137 ? -0.811 -24.172 -10.445 1 84.75 137 THR B N 1
ATOM 2852 C CA . THR B 1 137 ? -1.333 -25.156 -9.508 1 84.75 137 THR B CA 1
ATOM 2853 C C . THR B 1 137 ? -0.2 -25.828 -8.727 1 84.75 137 THR B C 1
ATOM 2855 O O . THR B 1 137 ? -0.324 -26.062 -7.523 1 84.75 137 THR B O 1
ATOM 2858 N N . HIS B 1 138 ? 0.879 -26.047 -9.352 1 87.81 138 HIS B N 1
ATOM 2859 C CA . HIS B 1 138 ? 2.008 -26.703 -8.719 1 87.81 138 HIS B CA 1
ATOM 2860 C C . HIS B 1 138 ? 2.803 -25.734 -7.848 1 87.81 138 HIS B C 1
ATOM 2862 O O . HIS B 1 138 ? 3.609 -26.156 -7.016 1 87.81 138 HIS B O 1
ATOM 2868 N N . SER B 1 139 ? 2.594 -24.469 -8.078 1 91.06 139 SER B N 1
ATOM 2869 C CA . SER B 1 139 ? 3.32 -23.438 -7.324 1 91.06 139 SER B CA 1
ATOM 2870 C C . SER B 1 139 ? 2.561 -23.047 -6.066 1 91.06 139 SER B C 1
ATOM 2872 O O . SER B 1 139 ? 3.115 -22.375 -5.184 1 91.06 139 SER B O 1
ATOM 2874 N N . ILE B 1 140 ? 1.345 -23.453 -5.961 1 92.75 140 ILE B N 1
ATOM 2875 C CA . ILE B 1 140 ? 0.517 -23.188 -4.793 1 92.75 140 ILE B CA 1
ATOM 2876 C C . ILE B 1 140 ? 0.74 -24.266 -3.738 1 92.75 140 ILE B C 1
ATOM 2878 O O . ILE B 1 140 ? 0.772 -25.453 -4.059 1 92.75 140 ILE B O 1
ATOM 2882 N N . PRO B 1 141 ? 0.944 -23.812 -2.533 1 90.75 141 PRO B N 1
ATOM 2883 C CA . PRO B 1 141 ? 1.151 -24.812 -1.483 1 90.75 141 PRO B CA 1
ATOM 2884 C C . PRO B 1 141 ? 0.041 -25.859 -1.438 1 90.75 141 PRO B C 1
ATOM 2886 O O . PRO B 1 141 ? -1.134 -25.531 -1.617 1 90.75 141 PRO B O 1
ATOM 2889 N N . THR B 1 142 ? 0.48 -27.094 -1.184 1 88.69 142 THR B N 1
ATOM 2890 C CA . THR B 1 142 ? -0.456 -28.219 -1.154 1 88.69 142 THR B CA 1
ATOM 2891 C C . THR B 1 142 ? -1.474 -28.031 -0.031 1 88.69 142 THR B C 1
ATOM 2893 O O . THR B 1 142 ? -1.11 -27.688 1.096 1 88.69 142 THR B O 1
ATOM 2896 N N . GLY B 1 143 ? -2.74 -28.156 -0.347 1 88.88 143 GLY B N 1
ATOM 2897 C CA . GLY B 1 143 ? -3.779 -28.109 0.668 1 88.88 143 GLY B CA 1
ATOM 2898 C C . GLY B 1 143 ? -4.355 -26.719 0.865 1 88.88 143 GLY B C 1
ATOM 2899 O O . GLY B 1 143 ? -5.332 -26.547 1.598 1 88.88 143 GLY B O 1
ATOM 2900 N N . ALA B 1 144 ? -3.76 -25.75 0.273 1 94.06 144 ALA B N 1
ATOM 2901 C CA . ALA B 1 144 ? -4.254 -24.391 0.424 1 94.06 144 ALA B CA 1
ATOM 2902 C C . ALA B 1 144 ? -5.621 -24.219 -0.231 1 94.06 144 ALA B C 1
ATOM 2904 O O . ALA B 1 144 ? -5.852 -24.719 -1.337 1 94.06 144 ALA B O 1
ATOM 2905 N N . LYS B 1 145 ? -6.484 -23.594 0.506 1 94.62 145 LYS B N 1
ATOM 2906 C CA . LYS B 1 145 ? -7.766 -23.219 -0.082 1 94.62 145 LYS B CA 1
ATOM 2907 C C . LYS B 1 145 ? -7.59 -22.094 -1.104 1 94.62 145 LYS B C 1
ATOM 2909 O O . LYS B 1 145 ? -6.859 -21.141 -0.858 1 94.62 145 LYS B O 1
ATOM 2914 N N . ARG B 1 146 ? -8.227 -22.297 -2.24 1 95.62 146 ARG B N 1
ATOM 2915 C CA . ARG B 1 146 ? -8.086 -21.328 -3.314 1 95.62 146 ARG B CA 1
ATOM 2916 C C . ARG B 1 146 ? -9.32 -20.438 -3.426 1 95.62 146 ARG B C 1
ATOM 2918 O O . ARG B 1 146 ? -10.43 -20.953 -3.611 1 95.62 146 ARG B O 1
ATOM 2925 N N . ILE B 1 147 ? -9.133 -19.172 -3.295 1 97 147 ILE B N 1
ATOM 2926 C CA . ILE B 1 147 ? -10.242 -18.234 -3.402 1 97 147 ILE B CA 1
ATOM 2927 C C . ILE B 1 147 ? -9.836 -17.047 -4.273 1 97 147 ILE B C 1
ATOM 2929 O O . ILE B 1 147 ? -8.656 -16.875 -4.578 1 97 147 ILE B O 1
ATOM 2933 N N . ALA B 1 148 ? -10.867 -16.328 -4.734 1 97.38 148 ALA B N 1
ATOM 2934 C CA . ALA B 1 148 ? -10.617 -15.109 -5.5 1 97.38 148 ALA B CA 1
ATOM 2935 C C . ALA B 1 148 ? -11.297 -13.906 -4.855 1 97.38 148 ALA B C 1
ATOM 2937 O O . ALA B 1 148 ? -12.398 -14.023 -4.32 1 97.38 148 ALA B O 1
ATOM 2938 N N . ALA B 1 149 ? -10.633 -12.852 -4.793 1 97.31 149 ALA B N 1
ATOM 2939 C CA . ALA B 1 149 ? -11.172 -11.578 -4.316 1 97.31 149 ALA B CA 1
ATOM 2940 C C . ALA B 1 149 ? -11.156 -10.523 -5.414 1 97.31 149 ALA B C 1
ATOM 2942 O O . ALA B 1 149 ? -10.195 -10.438 -6.184 1 97.31 149 ALA B O 1
ATOM 2943 N N . TYR B 1 150 ? -12.203 -9.81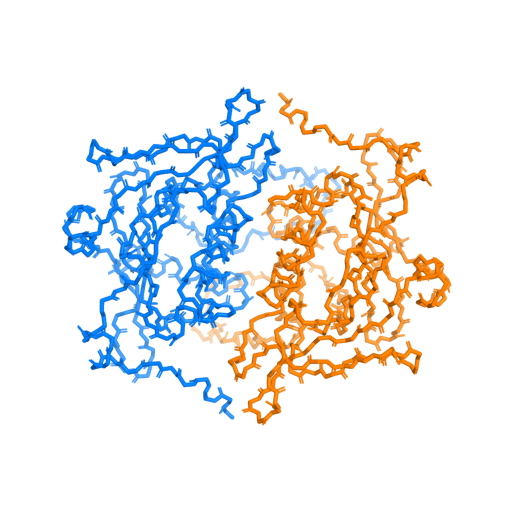2 -5.543 1 97.5 150 TYR B N 1
ATOM 2944 C CA . TYR B 1 150 ? -12.312 -8.781 -6.57 1 97.5 150 TYR B CA 1
ATOM 2945 C C . TYR B 1 150 ? -13.211 -7.637 -6.098 1 97.5 150 TYR B C 1
ATOM 2947 O O . TYR B 1 150 ? -13.727 -7.668 -4.977 1 97.5 150 TYR B O 1
ATOM 2955 N N . LEU B 1 151 ? -13.227 -6.531 -6.875 1 97.12 151 LEU B N 1
ATOM 2956 C CA . LEU B 1 151 ? -14.094 -5.387 -6.609 1 97.12 151 LEU B CA 1
ATOM 2957 C C . LEU B 1 151 ? -15.148 -5.242 -7.695 1 97.12 151 LEU B C 1
ATOM 2959 O O . LEU B 1 151 ? -14.891 -5.543 -8.867 1 97.12 151 LEU B O 1
ATOM 2963 N N . SER B 1 152 ? -16.25 -4.895 -7.266 1 97.44 152 SER B N 1
ATOM 2964 C CA . SER B 1 152 ? -17.359 -4.711 -8.195 1 97.44 152 SER B CA 1
ATOM 2965 C C . SER B 1 152 ? -18.328 -3.639 -7.699 1 97.44 152 SER B C 1
ATOM 2967 O O . SER B 1 152 ? -18.625 -3.576 -6.504 1 97.44 152 SER B O 1
ATOM 2969 N N . LYS B 1 153 ? -18.859 -2.869 -8.625 1 94.94 153 LYS B N 1
ATOM 2970 C CA . LYS B 1 153 ? -19.797 -1.81 -8.258 1 94.94 153 LYS B CA 1
ATOM 2971 C C . LYS B 1 153 ? -21.172 -2.381 -7.93 1 94.94 153 LYS B C 1
ATOM 2973 O O . LYS B 1 153 ? -21.953 -1.749 -7.219 1 94.94 153 LYS B O 1
ATOM 2978 N N . THR B 1 154 ? -21.469 -3.572 -8.367 1 96.44 154 THR B N 1
ATOM 2979 C CA . THR B 1 154 ? -22.859 -4.039 -8.352 1 96.44 154 THR B CA 1
ATOM 2980 C C . THR B 1 154 ? -22.984 -5.305 -7.508 1 96.44 154 THR B C 1
ATOM 2982 O O . THR B 1 154 ? -24.047 -5.559 -6.922 1 96.44 154 THR B O 1
ATOM 2985 N N . ASP B 1 155 ? -21.891 -6.062 -7.398 1 96.5 155 ASP B N 1
ATOM 2986 C CA . ASP B 1 155 ? -21.984 -7.355 -6.727 1 96.5 155 ASP B CA 1
ATOM 2987 C C . ASP B 1 155 ? -22.156 -7.18 -5.223 1 96.5 155 ASP B C 1
ATOM 2989 O O . ASP B 1 155 ? -21.828 -6.129 -4.672 1 96.5 155 ASP B O 1
ATOM 2993 N N . SER B 1 156 ? -22.75 -8.211 -4.621 1 96.81 156 SER B N 1
ATOM 2994 C CA . SER B 1 156 ? -22.875 -8.203 -3.166 1 96.81 156 SER B CA 1
ATOM 2995 C C . SER B 1 156 ? -21.5 -8.305 -2.498 1 96.81 156 SER B C 1
ATOM 2997 O O . SER B 1 156 ? -20.672 -9.109 -2.91 1 96.81 156 SER B O 1
ATOM 2999 N N . VAL B 1 157 ? -21.359 -7.469 -1.499 1 95.62 157 VAL B N 1
ATOM 3000 C CA . VAL B 1 157 ? -20.078 -7.367 -0.829 1 95.62 157 VAL B CA 1
ATOM 3001 C C . VAL B 1 157 ? -20 -8.391 0.304 1 95.62 157 VAL B C 1
ATOM 3003 O O . VAL B 1 157 ? -20.969 -8.578 1.043 1 95.62 157 VAL B O 1
ATOM 3006 N N . THR B 1 158 ? -18.875 -9.117 0.373 1 95.44 158 THR B N 1
ATOM 3007 C CA . THR B 1 158 ? -18.562 -10.008 1.488 1 95.44 158 THR B CA 1
ATOM 3008 C C . THR B 1 158 ? -17.25 -9.609 2.146 1 95.44 158 THR B C 1
ATOM 3010 O O . THR B 1 158 ? -16.234 -9.469 1.47 1 95.44 158 THR B O 1
ATOM 3013 N N . SER B 1 159 ? -17.297 -9.422 3.486 1 92.56 159 SER B N 1
ATOM 3014 C CA . SER B 1 159 ? -16.078 -9.062 4.211 1 92.56 159 SER B CA 1
ATOM 3015 C C . SER B 1 159 ? -15.094 -10.227 4.242 1 92.56 159 SER B C 1
ATOM 3017 O O . SER B 1 159 ? -15.492 -11.383 4.406 1 92.56 159 SER B O 1
ATOM 3019 N N . PRO B 1 160 ? -13.797 -9.898 4.086 1 94.5 160 PRO B N 1
ATOM 3020 C CA . PRO B 1 160 ? -12.797 -10.969 4.172 1 94.5 160 PRO B CA 1
ATOM 3021 C C . PRO B 1 160 ? -12.875 -11.75 5.477 1 94.5 160 PRO B C 1
ATOM 3023 O O . PRO B 1 160 ? -12.555 -12.938 5.508 1 94.5 160 PRO B O 1
ATOM 3026 N N . ASP B 1 161 ? -13.336 -11.141 6.496 1 91.12 161 ASP B N 1
ATOM 3027 C CA . ASP B 1 161 ? -13.438 -11.805 7.793 1 91.12 161 ASP B CA 1
ATOM 3028 C C . ASP B 1 161 ? -14.438 -12.961 7.746 1 91.12 161 ASP B C 1
ATOM 3030 O O . ASP B 1 161 ? -14.391 -13.859 8.586 1 91.12 161 ASP B O 1
ATOM 3034 N N . GLU B 1 162 ? -15.281 -12.922 6.793 1 93.25 162 GLU B N 1
ATOM 3035 C CA . GLU B 1 162 ? -16.328 -13.93 6.688 1 93.25 162 GLU B CA 1
ATOM 3036 C C . GLU B 1 162 ? -15.836 -15.164 5.938 1 93.25 162 GLU B C 1
ATOM 3038 O O . GLU B 1 162 ? -16.297 -16.281 6.203 1 93.25 162 GLU B O 1
ATOM 3043 N N . PHE B 1 163 ? -14.883 -14.969 5.031 1 95 163 PHE B N 1
ATOM 3044 C CA . PHE B 1 163 ? -14.539 -16.125 4.211 1 95 163 PHE B CA 1
ATOM 3045 C C . PHE B 1 163 ? -13.117 -16.594 4.496 1 95 163 PHE B C 1
ATOM 3047 O O . PHE B 1 163 ? -12.734 -17.703 4.117 1 95 163 PHE B O 1
ATOM 3054 N N . LEU B 1 164 ? -12.383 -15.766 5.121 1 95.25 164 LEU B N 1
ATOM 3055 C CA . LEU B 1 164 ? -11.031 -16.188 5.477 1 95.25 164 LEU B CA 1
ATOM 3056 C C . LEU B 1 164 ? -11.016 -16.922 6.812 1 95.25 164 LEU B C 1
ATOM 3058 O O . LEU B 1 164 ? -11.742 -16.547 7.738 1 95.25 164 LEU B O 1
ATOM 3062 N N . LYS B 1 165 ? -10.219 -17.969 6.867 1 93.38 165 LYS B N 1
ATOM 3063 C CA . LYS B 1 165 ? -9.922 -18.719 8.094 1 93.38 165 LYS B CA 1
ATOM 3064 C C . LYS B 1 165 ? -8.422 -18.812 8.328 1 93.38 165 LYS B C 1
ATOM 3066 O O . LYS B 1 165 ? -7.629 -18.578 7.414 1 93.38 165 LYS B O 1
ATOM 3071 N N . ALA B 1 166 ? -8.078 -19.031 9.602 1 92.62 166 ALA B N 1
ATOM 3072 C CA . ALA B 1 166 ? -6.66 -19.156 9.938 1 92.62 166 ALA B CA 1
ATOM 3073 C C . ALA B 1 166 ? -6.086 -20.469 9.414 1 92.62 166 ALA B C 1
ATOM 3075 O O . ALA B 1 166 ? -5.605 -21.297 10.195 1 92.62 166 ALA B O 1
ATOM 3076 N N . GLU B 1 167 ? -6.164 -20.719 8.117 1 95 167 GLU B N 1
ATOM 3077 C CA . GLU B 1 167 ? -5.633 -21.891 7.418 1 95 167 GLU B CA 1
ATOM 3078 C C . GLU B 1 167 ? -5 -21.484 6.086 1 95 167 GLU B C 1
ATOM 3080 O O . GLU B 1 167 ? -5.309 -20.438 5.531 1 95 167 GLU B O 1
ATOM 3085 N N . PRO B 1 168 ? -4.105 -22.281 5.637 1 95.69 168 PRO B N 1
ATOM 3086 C CA . PRO B 1 168 ? -3.432 -21.953 4.379 1 95.69 168 PRO B CA 1
ATOM 3087 C C . PRO B 1 168 ? -4.406 -21.625 3.252 1 95.69 168 PRO B C 1
ATOM 3089 O O . PRO B 1 168 ? -5.305 -22.422 2.957 1 95.69 168 PRO B O 1
ATOM 3092 N N . THR B 1 169 ? -4.266 -20.469 2.68 1 96.94 169 THR B N 1
ATOM 3093 C CA . THR B 1 169 ? -5.188 -19.969 1.668 1 96.94 169 THR B CA 1
ATOM 3094 C C . THR B 1 169 ? -4.43 -19.281 0.539 1 96.94 169 THR B C 1
ATOM 3096 O O . THR B 1 169 ? -3.477 -18.531 0.787 1 96.94 169 THR B O 1
ATOM 3099 N N . ALA B 1 170 ? -4.766 -19.625 -0.669 1 96.88 170 ALA B N 1
ATOM 3100 C CA . ALA B 1 170 ? -4.289 -18.922 -1.853 1 96.88 170 ALA B CA 1
ATOM 3101 C C . ALA B 1 170 ? -5.359 -17.969 -2.396 1 96.88 170 ALA B C 1
ATOM 3103 O O . ALA B 1 170 ? -6.477 -18.406 -2.688 1 96.88 170 ALA B O 1
ATOM 3104 N N . VAL B 1 171 ? -5.066 -16.703 -2.506 1 97.56 171 VAL B N 1
ATOM 3105 C CA . VAL B 1 171 ? -6.047 -15.703 -2.91 1 97.56 171 VAL B CA 1
ATOM 3106 C C . VAL B 1 171 ? -5.645 -15.102 -4.254 1 97.56 171 VAL B C 1
ATOM 3108 O O . VAL B 1 171 ? -4.562 -14.531 -4.387 1 97.56 171 VAL B O 1
ATOM 3111 N N . TYR B 1 172 ? -6.547 -15.219 -5.246 1 97.44 172 TYR B N 1
ATOM 3112 C CA . TYR B 1 172 ? -6.355 -14.602 -6.555 1 97.44 172 TYR B CA 1
ATOM 3113 C C . TYR B 1 172 ? -6.801 -13.148 -6.543 1 97.44 172 TYR B C 1
ATOM 3115 O O . TYR B 1 172 ? -7.93 -12.836 -6.152 1 97.44 172 TYR B O 1
ATOM 3123 N N . ILE B 1 173 ? -5.926 -12.266 -6.973 1 97.81 173 ILE B N 1
ATOM 3124 C CA . ILE B 1 173 ? -6.211 -10.844 -7.156 1 97.81 173 ILE B CA 1
ATOM 3125 C C . ILE B 1 173 ? -5.648 -10.375 -8.5 1 97.81 173 ILE B C 1
ATOM 3127 O O . ILE B 1 173 ? -4.48 -10.625 -8.805 1 97.81 173 ILE B O 1
ATOM 3131 N N . HIS B 1 174 ? -6.477 -9.781 -9.305 1 97.69 174 HIS B N 1
ATOM 3132 C CA . HIS B 1 174 ? -6.004 -9.18 -10.547 1 97.69 174 HIS B CA 1
ATOM 3133 C C . HIS B 1 174 ? -5.473 -7.77 -10.305 1 97.69 174 HIS B C 1
ATOM 3135 O O . HIS B 1 174 ? -5.961 -7.059 -9.43 1 97.69 174 HIS B O 1
ATOM 3141 N N . LEU B 1 175 ? -4.473 -7.293 -11.102 1 97.06 175 LEU B N 1
ATOM 3142 C CA . LEU B 1 175 ? -3.922 -5.949 -10.953 1 97.06 175 LEU B CA 1
ATOM 3143 C C . LEU B 1 175 ? -4.984 -4.895 -11.25 1 97.06 175 LEU B C 1
ATOM 3145 O O . LEU B 1 175 ? -4.879 -3.76 -10.773 1 97.06 175 LEU B O 1
ATOM 3149 N N . ASP B 1 176 ? -5.832 -5.219 -12.125 1 95.25 176 ASP B N 1
ATOM 3150 C CA . ASP B 1 176 ? -7.121 -4.535 -12.211 1 95.25 176 ASP B CA 1
ATOM 3151 C C . ASP B 1 176 ? -8.172 -5.234 -11.344 1 95.25 176 ASP B C 1
ATOM 3153 O O . ASP B 1 176 ? -8.789 -6.207 -11.781 1 95.25 176 ASP B O 1
ATOM 3157 N N . PRO B 1 177 ? -8.406 -4.715 -10.18 1 96.62 177 PRO B N 1
ATOM 3158 C CA . PRO B 1 177 ? -9.18 -5.469 -9.188 1 96.62 177 PRO B CA 1
ATOM 3159 C C . PRO B 1 177 ? -10.641 -5.656 -9.594 1 96.62 177 PRO B C 1
ATOM 3161 O O . PRO B 1 177 ? -11.391 -6.352 -8.906 1 96.62 177 PRO B O 1
ATOM 3164 N N . THR B 1 178 ? -11.078 -5.043 -10.641 1 96.25 178 THR B N 1
ATOM 3165 C CA . THR B 1 178 ? -12.445 -5.242 -11.117 1 96.25 178 THR B CA 1
ATOM 3166 C C . THR B 1 178 ? -12.531 -6.488 -12 1 96.25 178 THR B C 1
ATOM 3168 O O . THR B 1 178 ? -13.625 -6.969 -12.289 1 96.25 178 THR B O 1
ATOM 3171 N N . VAL B 1 179 ? -11.375 -6.965 -12.414 1 95 179 VAL B N 1
ATOM 3172 C CA . VAL B 1 179 ? -11.305 -8.164 -13.242 1 95 179 VAL B CA 1
ATOM 3173 C C . VAL B 1 179 ? -11.266 -9.406 -12.344 1 95 179 VAL B C 1
ATOM 3175 O O . VAL B 1 179 ? -10.453 -9.484 -11.422 1 95 179 VAL B O 1
ATOM 3178 N N . GLN B 1 180 ? -12.203 -10.297 -12.586 1 91.5 180 GLN B N 1
ATOM 3179 C CA . GLN B 1 180 ? -12.211 -11.57 -11.875 1 91.5 180 GLN B CA 1
ATOM 3180 C C . GLN B 1 180 ? -11.297 -12.586 -12.547 1 91.5 180 GLN B C 1
ATOM 3182 O O . GLN B 1 180 ? -11.5 -12.922 -13.719 1 91.5 180 GLN B O 1
ATOM 3187 N N . SER B 1 181 ? -10.234 -12.898 -11.828 1 85.81 181 SER B N 1
ATOM 3188 C CA . SER B 1 181 ? -9.289 -13.867 -12.391 1 85.81 181 SER B CA 1
ATOM 3189 C C . SER B 1 181 ? -9.055 -15.031 -11.43 1 85.81 181 SER B C 1
ATOM 3191 O O . SER B 1 181 ? -8.68 -14.82 -10.273 1 85.81 181 SER B O 1
ATOM 3193 N N . TYR B 1 182 ? -9.383 -16.172 -11.883 1 81.12 182 TYR B N 1
ATOM 3194 C CA . TYR B 1 182 ? -9.188 -17.391 -11.102 1 81.12 182 TYR B CA 1
ATOM 3195 C C . TYR B 1 182 ? -9.133 -18.625 -12 1 81.12 182 TYR B C 1
ATOM 3197 O O . TYR B 1 182 ? -9.477 -18.547 -13.188 1 81.12 182 TYR B O 1
ATOM 3205 N N . ASP B 1 183 ? -8.523 -19.594 -11.391 1 81.81 183 ASP B N 1
ATOM 3206 C CA . ASP B 1 183 ? -8.508 -20.875 -12.094 1 81.81 183 ASP B CA 1
ATOM 3207 C C . ASP B 1 183 ? -9.719 -21.734 -11.703 1 81.81 183 ASP B C 1
ATOM 3209 O O . ASP B 1 183 ? -10.492 -21.359 -10.812 1 81.81 183 ASP B O 1
ATOM 3213 N N . GLU B 1 184 ? -9.93 -22.797 -12.367 1 71.94 184 GLU B N 1
ATOM 3214 C CA . GLU B 1 184 ? -11.125 -23.625 -12.273 1 71.94 184 GLU B CA 1
ATOM 3215 C C . GLU B 1 184 ? -11.273 -24.219 -10.867 1 71.94 184 GLU B C 1
ATOM 3217 O O . GLU B 1 184 ? -12.391 -24.422 -10.398 1 71.94 184 GLU B O 1
ATOM 3222 N N . VAL B 1 185 ? -10.148 -24.359 -10.227 1 73.06 185 VAL B N 1
ATOM 3223 C CA . VAL B 1 185 ? -10.25 -25.016 -8.922 1 73.06 185 VAL B CA 1
ATOM 3224 C C . VAL B 1 185 ? -10.398 -23.953 -7.832 1 73.06 185 VAL B C 1
ATOM 3226 O O . VAL B 1 185 ? -9.414 -23.516 -7.238 1 73.06 185 VAL B O 1
ATOM 3229 N N . LEU B 1 186 ? -11.5 -23.328 -7.824 1 82.06 186 LEU B N 1
ATOM 3230 C CA . LEU B 1 186 ? -11.75 -22.281 -6.84 1 82.06 186 LEU B CA 1
ATOM 3231 C C . LEU B 1 186 ? -12.805 -22.719 -5.836 1 82.06 186 LEU B C 1
ATOM 3233 O O . LEU B 1 186 ? -13.812 -23.328 -6.211 1 82.06 186 LEU B O 1
ATOM 3237 N N . LEU B 1 187 ? -12.453 -22.516 -4.633 1 86.81 187 LEU B N 1
ATOM 3238 C CA . LEU B 1 187 ? -13.438 -22.719 -3.576 1 86.81 187 LEU B CA 1
ATOM 3239 C C . LEU B 1 187 ? -14.508 -21.641 -3.605 1 86.81 187 LEU B C 1
ATOM 3241 O O . LEU B 1 187 ? -15.664 -21.891 -3.27 1 86.81 187 LEU B O 1
ATOM 3245 N N . GLY B 1 188 ? -14.102 -20.422 -3.928 1 93.69 188 GLY B N 1
ATOM 3246 C CA . GLY B 1 188 ? -15.055 -19.328 -3.953 1 93.69 188 GLY B CA 1
ATOM 3247 C C . GLY B 1 188 ? -14.453 -18.031 -4.461 1 93.69 188 GLY B C 1
ATOM 3248 O O . GLY B 1 188 ? -13.227 -17.891 -4.512 1 93.69 188 GLY B O 1
ATOM 3249 N N . LYS B 1 189 ? -15.375 -17.203 -4.949 1 96.12 189 LYS B N 1
ATOM 3250 C CA . LYS B 1 189 ? -15.016 -15.844 -5.34 1 96.12 189 LYS B CA 1
ATOM 3251 C C . LYS B 1 189 ? -15.836 -14.812 -4.57 1 96.12 189 LYS B C 1
ATOM 3253 O O . LYS B 1 189 ? -17.031 -15.016 -4.336 1 96.12 189 LYS B O 1
ATOM 3258 N N . TYR B 1 190 ? -15.18 -13.742 -4.156 1 97.12 190 TYR B N 1
ATOM 3259 C CA . TYR B 1 190 ? -15.844 -12.812 -3.248 1 97.12 190 TYR B CA 1
ATOM 3260 C C . TYR B 1 190 ? -15.602 -11.367 -3.67 1 97.12 190 TYR B C 1
ATOM 3262 O O . TYR B 1 190 ? -14.461 -10.977 -3.936 1 97.12 190 TYR B O 1
ATOM 3270 N N . CYS B 1 191 ? -16.641 -10.617 -3.805 1 97.25 191 CYS B N 1
ATOM 3271 C CA . CYS B 1 191 ? -16.547 -9.172 -3.943 1 97.25 191 CYS B CA 1
ATOM 3272 C C . CYS B 1 191 ? -16.312 -8.508 -2.59 1 97.25 191 CYS B C 1
ATOM 3274 O O . CYS B 1 191 ? -17.156 -8.617 -1.691 1 97.25 191 CYS B O 1
ATOM 3276 N N . VAL B 1 192 ? -15.219 -7.762 -2.482 1 95.5 192 VAL B N 1
ATOM 3277 C CA . VAL B 1 192 ? -14.797 -7.293 -1.165 1 95.5 192 VAL B CA 1
ATOM 3278 C C . VAL B 1 192 ? -15.25 -5.852 -0.96 1 95.5 192 VAL B C 1
ATOM 3280 O O . VAL B 1 192 ? -15.297 -5.363 0.171 1 95.5 192 VAL B O 1
ATOM 3283 N N . SER B 1 193 ? -15.562 -5.113 -2.031 1 93.56 193 SER B N 1
ATOM 3284 C CA . SER B 1 193 ? -15.992 -3.727 -1.937 1 93.56 193 SER B CA 1
ATOM 3285 C C . SER B 1 193 ? -16.719 -3.287 -3.203 1 93.56 193 SER B C 1
ATOM 3287 O O . SER B 1 193 ? -16.422 -3.777 -4.297 1 93.56 193 SER B O 1
ATOM 3289 N N . ASN B 1 194 ? -17.578 -2.389 -2.998 1 94.19 194 ASN B N 1
ATOM 3290 C CA . ASN B 1 194 ? -18.234 -1.78 -4.145 1 94.19 194 ASN B CA 1
ATOM 3291 C C . ASN B 1 194 ? -17.531 -0.504 -4.594 1 94.19 194 ASN B C 1
ATOM 3293 O O . ASN B 1 194 ? -17.812 0.025 -5.668 1 94.19 194 ASN B O 1
ATOM 3297 N N . ASP B 1 195 ? -16.625 -0.043 -3.727 1 90.62 195 ASP B N 1
ATOM 3298 C CA . ASP B 1 195 ? -15.719 1.01 -4.164 1 90.62 195 ASP B CA 1
ATOM 3299 C C . ASP B 1 195 ? -14.562 0.433 -4.98 1 90.62 195 ASP B C 1
ATOM 3301 O O . ASP B 1 195 ? -13.945 -0.553 -4.582 1 90.62 195 ASP B O 1
ATOM 3305 N N . ILE B 1 196 ? -14.375 0.996 -6.133 1 92.75 196 ILE B N 1
ATOM 3306 C CA . ILE B 1 196 ? -13.266 0.521 -6.957 1 92.75 196 ILE B CA 1
ATOM 3307 C C . ILE B 1 196 ? -11.953 1.107 -6.445 1 92.75 196 ILE B C 1
ATOM 3309 O O . ILE B 1 196 ? -11.625 2.258 -6.742 1 92.75 196 ILE B O 1
ATOM 3313 N N . LEU B 1 197 ? -11.273 0.325 -5.711 1 93 197 LEU B N 1
ATOM 3314 C CA . LEU B 1 197 ? -9.992 0.683 -5.102 1 93 197 LEU B CA 1
ATOM 3315 C C . LEU B 1 197 ? -8.828 0.086 -5.887 1 93 197 LEU B C 1
ATOM 3317 O O . LEU B 1 197 ? -9.023 -0.447 -6.98 1 93 197 LEU B O 1
ATOM 3321 N N . SER B 1 198 ? -7.652 0.316 -5.457 1 96.12 198 SER B N 1
ATOM 3322 C CA . SER B 1 198 ? -6.48 -0.247 -6.117 1 96.12 198 SER B CA 1
ATOM 3323 C C . SER B 1 198 ? -6.254 -1.697 -5.703 1 96.12 198 SER B C 1
ATOM 3325 O O . SER B 1 198 ? -6.824 -2.16 -4.711 1 96.12 198 SER B O 1
ATOM 3327 N N . ALA B 1 199 ? -5.469 -2.412 -6.48 1 97.69 199 ALA B N 1
ATOM 3328 C CA . ALA B 1 199 ? -5.125 -3.795 -6.156 1 97.69 199 ALA B CA 1
ATOM 3329 C C . ALA B 1 199 ? -4.387 -3.879 -4.828 1 97.69 199 ALA B C 1
ATOM 3331 O O . ALA B 1 199 ? -4.578 -4.824 -4.059 1 97.69 199 ALA B O 1
ATOM 3332 N N . VAL B 1 200 ? -3.525 -2.922 -4.57 1 98.06 200 VAL B N 1
ATOM 3333 C CA . VAL B 1 200 ? -2.76 -2.945 -3.328 1 98.06 200 VAL B CA 1
ATOM 3334 C C . VAL B 1 200 ? -3.701 -2.768 -2.139 1 98.06 200 VAL B C 1
ATOM 3336 O O . VAL B 1 200 ? -3.52 -3.402 -1.096 1 98.06 200 VAL B O 1
ATOM 3339 N N . THR B 1 201 ? -4.711 -1.922 -2.234 1 96.5 201 THR B N 1
ATOM 3340 C CA . THR B 1 201 ? -5.688 -1.734 -1.166 1 96.5 201 THR B CA 1
ATOM 3341 C C . THR B 1 201 ? -6.492 -3.01 -0.938 1 96.5 201 THR B C 1
ATOM 3343 O O . THR B 1 201 ? -6.742 -3.398 0.205 1 96.5 201 THR B O 1
ATOM 3346 N N . LEU B 1 202 ? -6.891 -3.641 -1.998 1 97 202 LEU B N 1
ATOM 3347 C CA . LEU B 1 202 ? -7.594 -4.914 -1.889 1 97 202 LEU B CA 1
ATOM 3348 C C . LEU B 1 202 ? -6.723 -5.957 -1.194 1 97 202 LEU B C 1
ATOM 3350 O O . LEU B 1 202 ? -7.18 -6.641 -0.274 1 97 202 LEU B O 1
ATOM 3354 N N . ALA B 1 203 ? -5.473 -6.066 -1.604 1 98.19 203 ALA B N 1
ATOM 3355 C CA . ALA B 1 203 ? -4.543 -7.016 -1 1 98.19 203 ALA B CA 1
ATOM 3356 C C . ALA B 1 203 ? -4.344 -6.719 0.483 1 98.19 203 ALA B C 1
ATOM 3358 O O . ALA B 1 203 ? -4.262 -7.637 1.302 1 98.19 203 ALA B O 1
AT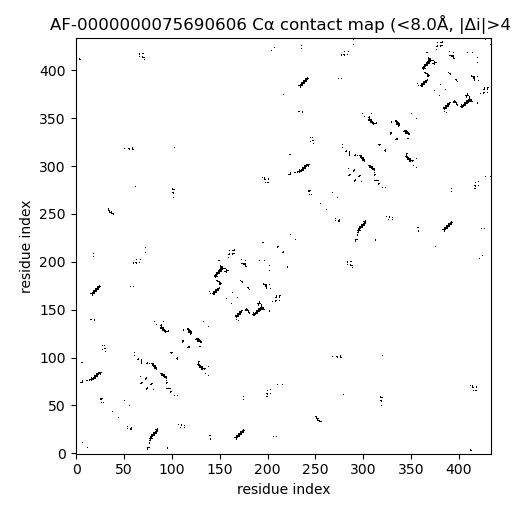OM 3359 N N . SER B 1 204 ? -4.262 -5.434 0.783 1 97.12 204 SER B N 1
ATOM 3360 C CA . SER B 1 204 ? -4.059 -5.039 2.172 1 97.12 204 SER B CA 1
ATOM 3361 C C . SER B 1 204 ? -5.227 -5.48 3.047 1 97.12 204 SER B C 1
ATOM 3363 O O . SER B 1 204 ? -5.031 -5.879 4.199 1 97.12 204 SER B O 1
ATOM 3365 N N . ARG B 1 205 ? -6.387 -5.426 2.52 1 94.56 205 ARG B N 1
ATOM 3366 C CA . ARG B 1 205 ? -7.57 -5.84 3.266 1 94.56 205 ARG B CA 1
ATOM 3367 C C . ARG B 1 205 ? -7.547 -7.336 3.541 1 94.56 205 ARG B C 1
ATOM 3369 O O . ARG B 1 205 ? -7.859 -7.773 4.648 1 94.56 205 ARG B O 1
ATOM 3376 N N . ILE B 1 206 ? -7.203 -8.078 2.535 1 96.56 206 ILE B N 1
ATOM 3377 C CA . ILE B 1 206 ? -7.086 -9.523 2.68 1 96.56 206 ILE B CA 1
ATOM 3378 C C . ILE B 1 206 ? -6.023 -9.852 3.729 1 96.56 206 ILE B C 1
ATOM 3380 O O . ILE B 1 206 ? -6.254 -10.68 4.613 1 96.56 206 ILE B O 1
ATOM 3384 N N . LEU B 1 207 ? -4.926 -9.188 3.605 1 96.31 207 LEU B N 1
ATOM 3385 C CA . LEU B 1 207 ? -3.797 -9.414 4.5 1 96.31 207 LEU B CA 1
ATOM 3386 C C . LEU B 1 207 ? -4.184 -9.133 5.949 1 96.31 207 LEU B C 1
ATOM 3388 O O . LEU B 1 207 ? -3.916 -9.953 6.836 1 96.31 207 LEU B O 1
ATOM 3392 N N . HIS B 1 208 ? -4.832 -8.055 6.141 1 91.69 208 HIS B N 1
ATOM 3393 C CA . HIS B 1 208 ? -5.191 -7.652 7.496 1 91.69 208 HIS B CA 1
ATOM 3394 C C . HIS B 1 208 ? -6.168 -8.648 8.125 1 91.69 208 HIS B C 1
ATOM 3396 O O . HIS B 1 208 ? -6.035 -8.992 9.297 1 91.69 208 HIS B O 1
ATOM 3402 N N . SER B 1 209 ? -7.129 -9.039 7.402 1 92.88 209 SER B N 1
ATOM 3403 C CA . SER B 1 209 ? -8.094 -10.016 7.902 1 92.88 209 SER B CA 1
ATOM 3404 C C . SER B 1 209 ? -7.406 -11.328 8.281 1 92.88 209 SER B C 1
ATOM 3406 O O . SER B 1 209 ? -7.691 -11.898 9.336 1 92.88 209 SER B O 1
ATOM 3408 N N . MET B 1 210 ? -6.453 -11.75 7.457 1 94.25 210 MET B N 1
ATOM 3409 C CA . MET B 1 210 ? -5.73 -12.984 7.738 1 94.25 210 MET B CA 1
ATOM 3410 C C . MET B 1 210 ? -4.871 -12.836 8.984 1 94.25 210 MET B C 1
ATOM 3412 O O . MET B 1 210 ? -4.832 -13.734 9.828 1 94.25 210 MET B O 1
ATOM 3416 N N . GLU B 1 211 ? -4.211 -11.688 9.078 1 88.12 211 GLU B N 1
ATOM 3417 C CA . GLU B 1 211 ? -3.359 -11.453 10.234 1 88.12 211 GLU B CA 1
ATOM 3418 C C . GLU B 1 211 ? -4.18 -11.414 11.523 1 88.12 211 GLU B C 1
ATOM 3420 O O . GLU B 1 211 ? -3.727 -11.898 12.57 1 88.12 211 GLU B O 1
ATOM 3425 N N . SER B 1 212 ? -5.332 -10.859 11.414 1 84.69 212 SER B N 1
ATOM 3426 C CA . SER B 1 212 ? -6.234 -10.812 12.562 1 84.69 212 SER B CA 1
ATOM 3427 C C . SER B 1 212 ? -6.699 -12.211 12.961 1 84.69 212 SER B C 1
ATOM 3429 O O . SER B 1 212 ? -6.672 -12.562 14.141 1 84.69 212 SER B O 1
ATOM 3431 N N . LYS B 1 213 ? -6.996 -13.008 12.016 1 86.88 213 LYS B N 1
ATOM 3432 C CA . LYS B 1 213 ? -7.469 -14.359 12.266 1 86.88 213 LYS B CA 1
ATOM 3433 C C . LYS B 1 213 ? -6.348 -15.242 12.812 1 86.88 213 LYS B C 1
ATOM 3435 O O . LYS B 1 213 ? -6.59 -16.125 13.641 1 86.88 213 LYS B O 1
ATOM 3440 N N . ALA B 1 214 ? -5.172 -15.008 12.344 1 85.69 214 ALA B N 1
ATOM 3441 C CA . ALA B 1 214 ? -4.023 -15.812 12.75 1 85.69 214 ALA B CA 1
ATOM 3442 C C . ALA B 1 214 ? -3.412 -15.281 14.039 1 85.69 214 ALA B C 1
ATOM 3444 O O . ALA B 1 214 ? -2.426 -15.828 14.539 1 85.69 214 ALA B O 1
ATOM 3445 N N . ASN B 1 215 ? -3.941 -14.289 14.609 1 77.75 215 ASN B N 1
ATOM 3446 C CA . ASN B 1 215 ? -3.473 -13.648 15.836 1 77.75 215 ASN B CA 1
ATOM 3447 C C . ASN B 1 215 ? -2.021 -13.195 15.711 1 77.75 215 ASN B C 1
ATOM 3449 O O . ASN B 1 215 ? -1.223 -13.406 16.625 1 77.75 215 ASN B O 1
ATOM 3453 N N . LEU B 1 216 ? -1.538 -12.891 14.648 1 73.31 216 LEU B N 1
ATOM 3454 C CA . LEU B 1 216 ? -0.204 -12.344 14.422 1 73.31 216 LEU B CA 1
ATOM 3455 C C . LEU B 1 216 ? -0.185 -10.836 14.641 1 73.31 216 LEU B C 1
ATOM 3457 O O . LEU B 1 216 ? 0.885 -10.234 14.766 1 73.31 216 LEU B O 1
ATOM 3461 N N . TRP B 1 217 ? -1.443 -10.305 14.859 1 63.62 217 TRP B N 1
ATOM 3462 C CA . TRP B 1 217 ? -1.573 -8.898 15.211 1 63.62 217 TRP B CA 1
ATOM 3463 C C . TRP B 1 217 ? -2.805 -8.664 16.078 1 63.62 217 TRP B C 1
ATOM 3465 O O . TRP B 1 217 ? -3.764 -9.438 16.031 1 63.62 217 TRP B O 1
#

Solvent-accessible surface area (backbone atoms only — not comparable to full-atom values): 23922 Å² total; per-residue (Å²): 131,86,71,60,75,67,65,48,73,73,57,42,74,71,43,76,44,40,38,30,41,35,40,29,67,37,62,87,65,80,66,66,84,66,55,65,77,44,80,74,76,67,88,72,66,78,49,76,69,73,79,43,72,64,51,38,46,44,37,49,48,49,52,34,50,50,49,57,47,34,35,73,51,18,44,71,35,30,31,42,44,34,38,27,31,74,89,66,47,27,31,43,44,37,52,80,37,74,67,57,64,37,66,69,55,36,52,50,50,51,46,41,26,70,72,68,42,35,36,58,40,84,89,77,58,44,74,30,28,31,60,45,88,55,56,64,76,75,70,45,68,88,85,39,44,31,34,26,49,28,28,32,78,78,58,73,68,43,58,53,70,76,76,58,63,76,49,39,30,31,38,22,32,18,62,54,24,67,45,83,49,77,66,89,79,50,79,44,76,39,28,60,30,51,63,80,49,44,36,48,47,54,49,48,50,50,49,49,38,46,34,50,59,56,61,78,97,131,86,72,60,76,67,65,50,71,73,57,42,75,73,43,77,45,42,39,31,40,35,40,30,67,39,60,85,64,80,66,66,84,57,49,69,75,52,79,74,75,67,87,71,66,79,46,77,69,73,78,43,72,63,52,38,47,44,38,50,47,49,51,33,51,48,48,58,46,33,33,72,51,16,44,72,36,30,30,42,44,34,38,27,31,74,88,67,46,28,31,43,44,38,51,80,38,75,65,57,62,37,66,70,55,36,52,49,50,52,45,40,26,69,72,68,43,35,35,59,40,86,87,79,58,46,73,30,30,32,61,44,90,57,56,63,76,75,72,46,65,87,86,39,45,32,34,27,48,29,28,33,78,77,58,72,67,42,60,53,71,76,74,56,60,75,50,41,30,32,40,22,34,17,60,54,24,68,43,84,49,77,65,92,78,50,79,46,74,38,28,58,31,51,64,82,50,45,35,45,47,54,50,49,50,49,50,49,40,45,34,50,61,57,62,79,97

Radius of gyration: 21.29 Å; Cα contacts (8 Å, |Δi|>4): 806; chains: 2; bounding box: 55×57×53 Å

Foldseek 3Di:
DPCLVQDDPVRLVVDAAQEEEEEEAADQDLPPDDDDPPPPDDPPVVPPPPPDPNNVRLVLVLLQCQLQLPDPSLRNNNYWYWYAHPVQWIKGAASNDHQDPDVVVNNVQSNCCVVVQFDADPPPRHTRMGTDPDGPVVVADPPAAEEEEAAAQPDDADQLLVVDASGHHYYYAYQQRNDTDDDPRHPYYGHHYNDRDGSNVRVVRNVVSNCVNNVVD/DPPLLQDDPVRLVVDAAQEEEEEEAADQDLPPDDDDPPPVDDPPPVPPPPPDPNNVRLVLVLLQCQLQLPDPSLSNNNYWYWYAHPVGWIKGAASNDHQDPDVVVNNVQSNCCVVVQFDADPPPRHTRMGTDPDGPVVVADPPAAEEEEAAAQPDDADQLLVVDASGHHYYYAYQQRNDTDDDPRHPYYGHHYNDRDGSNVRVVRNVVSNCVNNVVD

Organism: Trichomonas vaginalis (strain ATCC PRA-98 / G3) (NCBI:txid412133)

Secondary structure (DSSP, 8-state):
-----PPPHHHHHH---SEEEEEEEE------SS------S-TT--------HHHHHHHHHHHHHHHHTTSHHHHTT-EEEEEEETT--EEEE-TT----SSHHHHHHHHHHHHHHSEEE-TTT--EEEEEESS-HHHHSPTTPEEEEEEE-SSSPB--HHHH--SS-EEEEEESSTTS----S--SEEEEEESS---HHHHHHHHHHHHHHHTT--/--------HHHHHH---SEEEEEEEE------SSS-----S-TT--------HHHHHHHHHHHHHHHHTTSHHHHTT-EEEEEEETT--EEEE-TT----SSHHHHHHHHHHHHHHSEEE-TTT--EEEEEESS-HHHHSPTTPEEEEEEE-SSSPB--HHHH--SS-EEEEEESSTTS----S--SEEEEEESS---HHHHHHHHHHHHHHHTT--

pLDDT: mean 84.01, std 19.2, range [24.42, 98.56]

InterPro domains:
  IPR005304 Ribosomal biogenesis, methyltransferase, EMG1/NEP1 [PF03587] (45-211)
  IPR005304 Ribosomal biogenesis, methyltransferase, EMG1/NEP1 [PTHR12636] (11-213)
  IPR029026 tRNA (guanine-N1-)-methyltransferase, N-terminal [G3DSA:3.40.1280.10] (32-216)
  IPR029028 Alpha/beta knot methyltransferases [SSF75217] (5-215)